Protein AF-A0A1I6EZK3-F1 (afdb_monomer_lite)

pLDDT: mean 80.2, std 14.66, range [33.25, 98.31]

Organism: NCBI:txid84724

Sequence (449 aa):
MVFDLIRQSNGEPESIYWKKAASLLIFREPAEFCLGVAEGTPFGSGSGAGLQKDMLDGVRTAVGLGMYKIAHMETISLFQGGMGFDRISDSACNILKSFFIDYTQDVCRRHNVETERIRVENASWSSEFFRWESKIVELPTNTITYLRKGQARQKKIATLLTPERFLRELPVAEPNGFWSWSWANHGGELRNDFNFDVARNVARNVKARLARQHPDIVALYLQHLEEVEKKPYPIGEDPKALVKWYAQGAKLIRKGEDAVLPDSSDQFNDFVRSLVEVYRQAIEHTDSWLLLWNGAVPHAERVAQVLFRSMVIHYCRANGVEMSSEANAGRGPVDFKFSGWSGRALIEMKLVKSSKIWDGILAQLPEYQNAEGVEFGLYVAIAFTDDDYSDSVRNKLNEAARLASEYYNMNIEAVLIDGRRKDSASKLKNRELSDQLHRGSEEEESEDQ

Foldseek 3Di:
DLLVLCVVCVVPCVDPSNVLSLVLLFFAQQLQAVDDDDPFGSHDDGDDSVVSVLLSVLSNVCVVVVNSDDPDPLSSCVSDPDDDPSHVVRSVCLVCVLVLLVVQVVVCVVVVNAWDFDKGWQNDADPPVRDRDIDTGTADKDWDWGDDPNDIDIDIDGHGDDPPVPDDDDPHPDPVVVVVVCCVPVVVVVVVVVVVCCVPPDDPVNVVVVCVVCVVVVVVVVVVVVVDDDDPDPLVVCLLVPHCLQVVLVVLVPPDDAADAQPAAVSVLVLVVVLVVVLLCCQVPHPCLVQQDDVPHGDDQVSSLSNSCSNCVVSCVSRQKDKDAWPCLPPTTFGIWIDHPHFIEGEHEDELPDPCLLVCLQPVQLVVCVSVVHQYYEYEYEYADPVSVDPVVVVVQQVSQVVSCVVSVGRYYYHYGYSYDDDPPVPDDPVVVVVVVVVVVVVVVVVPD

Structure (mmCIF, N/CA/C/O backbone):
data_AF-A0A1I6EZK3-F1
#
_entry.id   AF-A0A1I6EZK3-F1
#
loop_
_atom_site.group_PDB
_atom_site.id
_atom_site.type_symbol
_atom_site.label_atom_id
_atom_site.label_alt_id
_atom_site.label_comp_id
_atom_site.label_asym_id
_atom_site.label_entity_id
_atom_site.label_seq_id
_atom_site.pdbx_PDB_ins_code
_atom_site.Cartn_x
_atom_site.Cartn_y
_atom_site.Cartn_z
_atom_site.occupancy
_atom_site.B_iso_or_equiv
_atom_site.auth_seq_id
_atom_site.auth_comp_id
_atom_site.auth_asym_id
_atom_site.auth_atom_id
_atom_site.pdbx_PDB_model_num
ATOM 1 N N . MET A 1 1 ? 30.651 -14.038 -15.684 1.00 79.75 1 MET A N 1
ATOM 2 C CA . MET A 1 1 ? 31.405 -13.084 -14.841 1.00 79.75 1 MET A CA 1
ATOM 3 C C . MET A 1 1 ? 30.505 -12.276 -13.920 1.00 79.75 1 MET A C 1
ATOM 5 O O . MET A 1 1 ? 30.532 -12.555 -12.737 1.00 79.75 1 MET A O 1
ATOM 9 N N . VAL A 1 2 ? 29.698 -11.316 -14.401 1.00 81.06 2 VAL A N 1
ATOM 10 C CA . VAL A 1 2 ? 28.815 -10.526 -13.508 1.00 81.06 2 VAL A CA 1
ATOM 11 C C . VAL A 1 2 ? 27.858 -11.434 -12.722 1.00 81.06 2 VAL A C 1
ATOM 13 O O . VAL A 1 2 ? 27.797 -11.335 -11.504 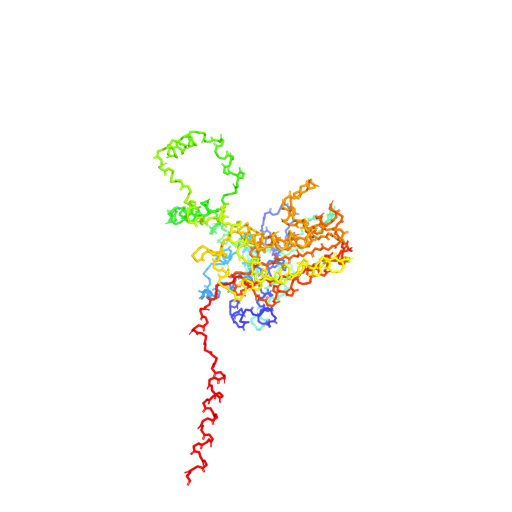1.00 81.06 2 VAL A O 1
ATOM 16 N N . PHE A 1 3 ? 27.213 -12.396 -13.391 1.00 82.94 3 PHE A N 1
ATOM 17 C CA . PHE A 1 3 ? 26.375 -13.418 -12.747 1.00 82.94 3 PHE A CA 1
ATOM 18 C C . PHE A 1 3 ? 27.135 -14.244 -11.694 1.00 82.94 3 PHE A C 1
ATOM 20 O O . PHE A 1 3 ? 26.611 -14.504 -10.615 1.00 82.94 3 PHE A O 1
ATOM 27 N N . ASP A 1 4 ? 28.389 -14.613 -11.969 1.00 85.00 4 ASP A N 1
ATOM 28 C CA . ASP A 1 4 ? 29.217 -15.383 -11.033 1.00 85.00 4 ASP A CA 1
ATOM 29 C C . ASP A 1 4 ? 29.600 -14.564 -9.797 1.00 85.00 4 ASP A C 1
ATOM 31 O O . ASP A 1 4 ? 29.568 -15.089 -8.689 1.00 85.00 4 ASP A O 1
ATOM 35 N N . LEU A 1 5 ? 29.920 -13.279 -9.981 1.00 86.56 5 LEU A N 1
ATOM 36 C CA . LEU A 1 5 ? 30.239 -12.350 -8.895 1.00 86.56 5 LEU A CA 1
ATOM 37 C C . LEU A 1 5 ? 29.016 -12.096 -8.000 1.00 86.56 5 LEU A C 1
ATOM 39 O O . LEU A 1 5 ? 29.148 -12.098 -6.781 1.00 86.56 5 LEU A O 1
ATOM 43 N N . ILE A 1 6 ? 27.819 -11.956 -8.580 1.00 85.44 6 ILE A N 1
ATOM 44 C CA . ILE A 1 6 ? 26.564 -11.821 -7.816 1.00 85.44 6 ILE A CA 1
ATOM 45 C C . ILE A 1 6 ? 26.219 -13.108 -7.064 1.00 85.44 6 ILE A C 1
ATOM 47 O O . ILE A 1 6 ? 25.744 -13.068 -5.931 1.00 85.44 6 ILE A O 1
ATOM 51 N N . ARG A 1 7 ? 26.507 -14.270 -7.653 1.00 84.62 7 ARG A N 1
ATOM 52 C CA . ARG A 1 7 ? 26.347 -15.551 -6.963 1.00 84.62 7 ARG A CA 1
ATOM 53 C C . ARG A 1 7 ? 27.319 -15.683 -5.787 1.00 84.62 7 ARG A C 1
ATOM 55 O O . ARG A 1 7 ? 26.911 -16.088 -4.707 1.00 84.62 7 ARG A O 1
ATOM 62 N N . GLN A 1 8 ? 28.587 -15.321 -5.981 1.00 85.56 8 GLN A N 1
ATOM 63 C CA . GLN A 1 8 ? 29.608 -15.349 -4.925 1.00 85.56 8 GLN A CA 1
ATOM 64 C C . GLN A 1 8 ? 29.344 -14.327 -3.816 1.00 85.56 8 GLN A C 1
ATOM 66 O O . GLN A 1 8 ? 29.781 -14.529 -2.688 1.00 85.56 8 GLN A O 1
ATOM 71 N N . SER A 1 9 ? 28.615 -13.248 -4.112 1.00 86.62 9 SER A N 1
ATOM 72 C CA . SER A 1 9 ? 28.201 -12.284 -3.097 1.00 86.62 9 SER A CA 1
ATOM 73 C C . SER A 1 9 ? 27.002 -12.746 -2.269 1.00 86.62 9 SER A C 1
ATOM 75 O O . SER A 1 9 ? 26.642 -12.042 -1.335 1.00 86.62 9 SER A O 1
ATOM 77 N N . ASN A 1 10 ? 26.339 -13.854 -2.629 1.00 80.50 10 ASN A N 1
ATOM 78 C CA . ASN A 1 10 ? 25.081 -14.312 -2.027 1.00 80.50 10 ASN A CA 1
ATOM 79 C C . ASN A 1 10 ? 24.001 -13.207 -1.939 1.00 80.50 10 ASN A C 1
ATOM 81 O O . ASN A 1 10 ? 23.193 -13.172 -1.017 1.00 80.50 10 ASN A O 1
ATOM 85 N N . GLY A 1 11 ? 24.019 -12.255 -2.881 1.00 71.31 11 GLY A N 1
ATOM 86 C CA . GLY A 1 11 ? 23.122 -11.096 -2.870 1.00 71.31 11 GLY A CA 1
ATOM 87 C C . GLY A 1 11 ? 23.429 -10.011 -1.824 1.00 71.31 11 GLY A C 1
ATOM 88 O O . GLY A 1 11 ? 22.640 -9.076 -1.713 1.00 71.31 11 GLY A O 1
ATOM 89 N N . GLU A 1 12 ? 24.548 -10.089 -1.093 1.00 82.62 12 GLU A N 1
ATOM 90 C CA . GLU A 1 12 ? 24.946 -9.087 -0.095 1.00 82.62 12 GLU A CA 1
ATOM 91 C C . GLU A 1 12 ? 25.604 -7.848 -0.735 1.00 82.62 12 GLU A C 1
ATOM 93 O O . GLU A 1 12 ? 26.691 -7.968 -1.313 1.00 82.62 12 GLU A O 1
ATOM 98 N N . PRO A 1 13 ? 25.020 -6.638 -0.592 1.00 80.62 13 PRO A N 1
ATOM 99 C CA . PRO A 1 13 ? 25.536 -5.428 -1.240 1.00 80.62 13 PRO A CA 1
ATOM 100 C C . PRO A 1 13 ? 26.928 -4.980 -0.773 1.00 80.62 13 PRO A C 1
ATOM 102 O O . PRO A 1 13 ? 27.671 -4.341 -1.521 1.00 80.62 13 PRO A O 1
ATOM 105 N N . GLU A 1 14 ? 27.299 -5.324 0.462 1.00 83.81 14 GLU A N 1
ATOM 106 C CA . GLU A 1 14 ? 28.570 -4.908 1.062 1.00 83.81 14 GLU A CA 1
ATOM 107 C C . GLU A 1 14 ? 29.758 -5.792 0.673 1.00 83.81 14 GLU A C 1
ATOM 109 O O . GLU A 1 14 ? 30.913 -5.379 0.842 1.00 83.81 14 GLU A O 1
ATOM 114 N N . SER A 1 15 ? 29.485 -6.963 0.091 1.00 90.00 15 SER A N 1
ATOM 115 C CA . SER A 1 15 ? 30.494 -7.917 -0.353 1.00 90.00 15 SER A CA 1
ATOM 116 C C . SER A 1 15 ? 31.417 -7.324 -1.419 1.00 90.00 15 SER A C 1
ATOM 118 O O . SER A 1 15 ? 30.992 -6.599 -2.327 1.00 90.00 15 SER A O 1
ATOM 120 N N . ILE A 1 16 ? 32.698 -7.705 -1.367 1.00 87.94 16 ILE A N 1
ATOM 121 C CA . ILE A 1 16 ? 33.687 -7.343 -2.391 1.00 87.94 16 ILE A CA 1
ATOM 122 C C . ILE A 1 16 ? 33.242 -7.793 -3.790 1.00 87.94 16 ILE A C 1
ATOM 124 O O . ILE A 1 16 ? 33.479 -7.082 -4.767 1.00 87.94 16 ILE A O 1
ATOM 128 N N . TYR A 1 17 ? 32.540 -8.926 -3.889 1.00 87.38 17 TYR A N 1
ATOM 129 C CA . TYR A 1 17 ? 32.059 -9.471 -5.155 1.00 87.38 17 TYR A CA 1
ATOM 130 C C . TYR A 1 17 ? 30.885 -8.664 -5.712 1.00 87.38 17 TYR A C 1
ATOM 132 O O . TYR A 1 17 ? 30.848 -8.404 -6.914 1.00 87.38 17 TYR A O 1
ATOM 140 N N . TRP A 1 18 ? 29.987 -8.179 -4.846 1.00 86.94 18 TRP A N 1
ATOM 141 C CA . TRP A 1 18 ? 28.897 -7.290 -5.248 1.00 86.94 18 TRP A CA 1
ATOM 142 C C . TRP A 1 18 ? 29.434 -5.944 -5.721 1.00 86.94 18 TRP A C 1
ATOM 144 O O . TRP A 1 18 ? 29.130 -5.515 -6.830 1.00 86.94 18 TRP A O 1
ATOM 154 N N . LYS A 1 19 ? 30.316 -5.312 -4.936 1.00 86.06 19 LYS A N 1
ATOM 155 C CA . LYS A 1 19 ? 30.978 -4.051 -5.314 1.00 86.06 19 LYS A CA 1
ATOM 156 C C . LYS A 1 19 ? 31.740 -4.192 -6.636 1.00 86.06 19 LYS A C 1
ATOM 158 O O . LYS A 1 19 ? 31.721 -3.284 -7.470 1.00 86.06 19 LYS A O 1
ATOM 163 N N . LYS A 1 20 ? 32.357 -5.354 -6.878 1.00 86.56 20 LYS A N 1
ATOM 164 C CA . LYS A 1 20 ? 33.029 -5.649 -8.145 1.00 86.56 20 LYS A CA 1
ATOM 165 C C . LYS A 1 20 ? 32.052 -5.832 -9.304 1.00 86.56 20 LYS A C 1
ATOM 167 O O . LYS A 1 20 ? 32.248 -5.196 -10.336 1.00 86.56 20 LYS A O 1
ATOM 172 N N . ALA A 1 21 ? 30.994 -6.626 -9.140 1.00 83.88 21 ALA A N 1
ATOM 173 C CA . ALA A 1 21 ? 29.933 -6.787 -10.137 1.00 83.88 21 ALA A CA 1
ATOM 174 C C . ALA A 1 21 ? 29.303 -5.441 -10.504 1.00 83.88 21 ALA A C 1
ATOM 176 O O . ALA A 1 21 ? 29.154 -5.118 -11.679 1.00 83.88 21 ALA A O 1
ATOM 177 N N . ALA A 1 22 ? 29.034 -4.623 -9.490 1.00 82.69 22 ALA A N 1
ATOM 178 C CA . ALA A 1 22 ? 28.523 -3.279 -9.632 1.00 82.69 22 ALA A CA 1
ATOM 179 C C . ALA A 1 22 ? 29.448 -2.447 -10.528 1.00 82.69 22 ALA A C 1
ATOM 181 O O . ALA A 1 22 ? 28.981 -1.855 -11.498 1.00 82.69 22 ALA A O 1
ATOM 182 N N . SER A 1 23 ? 30.753 -2.416 -10.250 1.00 82.12 23 SER A N 1
ATOM 183 C CA . SER A 1 23 ? 31.710 -1.629 -11.043 1.00 82.12 23 SER A CA 1
ATOM 184 C C . SER A 1 23 ? 31.757 -2.015 -12.528 1.00 82.12 23 SER A C 1
ATOM 186 O O . SER A 1 23 ? 32.045 -1.173 -13.372 1.00 82.12 23 SER A O 1
ATOM 188 N N . LEU A 1 24 ? 31.444 -3.274 -12.851 1.00 79.44 24 LEU A N 1
ATOM 189 C CA . LEU A 1 24 ? 31.453 -3.808 -14.214 1.00 79.44 24 LEU A CA 1
ATOM 190 C C . LEU A 1 24 ? 30.204 -3.450 -15.020 1.00 79.44 24 LEU A C 1
ATOM 192 O O . LEU A 1 24 ? 30.231 -3.557 -16.242 1.00 79.44 24 LEU A O 1
ATOM 196 N N . LEU A 1 25 ? 29.130 -3.035 -14.346 1.00 76.38 25 LEU A N 1
ATOM 197 C CA . LEU A 1 25 ? 27.879 -2.604 -14.972 1.00 76.38 25 LEU A CA 1
ATOM 198 C C . LEU A 1 25 ? 27.816 -1.083 -15.183 1.00 76.38 25 LEU A C 1
ATOM 200 O O . LEU A 1 25 ? 26.802 -0.562 -15.639 1.00 76.38 25 LEU A O 1
ATOM 204 N N . ILE A 1 26 ? 28.899 -0.361 -14.879 1.00 74.56 26 ILE A N 1
ATOM 205 C CA . ILE A 1 26 ? 29.033 1.062 -15.198 1.00 74.56 26 ILE A CA 1
ATOM 206 C C . ILE A 1 26 ? 29.704 1.189 -16.567 1.00 74.56 26 ILE A C 1
ATOM 208 O O . ILE A 1 26 ? 30.929 1.109 -16.687 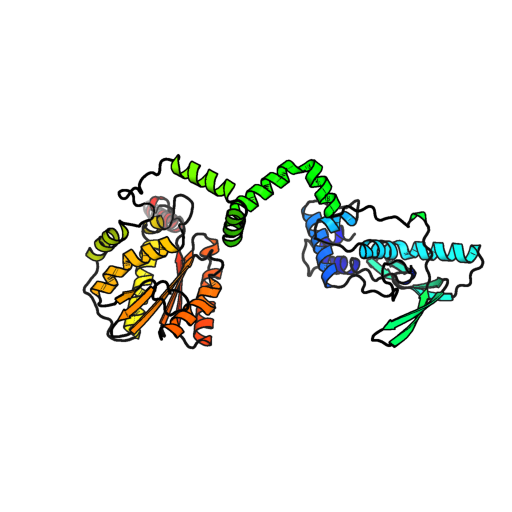1.00 74.56 26 ILE A O 1
ATOM 212 N N . PHE A 1 27 ? 28.901 1.432 -17.599 1.00 71.88 27 PHE A N 1
ATOM 213 C CA . PHE A 1 27 ? 29.394 1.725 -18.943 1.00 71.88 27 PHE A CA 1
ATOM 214 C C . PHE A 1 27 ? 29.375 3.232 -19.194 1.00 71.88 27 PHE A C 1
ATOM 216 O O . PHE A 1 27 ? 28.354 3.902 -19.014 1.00 71.88 27 PHE A O 1
ATOM 223 N N . ARG A 1 28 ? 30.535 3.769 -19.584 1.00 73.44 28 ARG A N 1
ATOM 224 C CA . ARG A 1 28 ? 30.657 5.150 -20.062 1.00 73.44 28 ARG A CA 1
ATOM 225 C C . ARG A 1 28 ? 30.235 5.207 -21.520 1.00 73.44 28 ARG A C 1
ATOM 227 O O . ARG A 1 28 ? 30.551 4.288 -22.270 1.00 73.44 28 ARG A O 1
ATOM 234 N N . GLU A 1 29 ? 29.621 6.307 -21.919 1.00 78.94 29 GLU A N 1
ATOM 235 C CA . GLU A 1 29 ? 29.280 6.532 -23.319 1.00 78.94 29 GLU A CA 1
ATOM 236 C C . GLU A 1 29 ? 30.546 6.551 -24.194 1.00 78.94 29 GLU A C 1
ATOM 238 O O . GLU A 1 29 ? 31.497 7.291 -23.894 1.00 78.94 29 GLU A O 1
ATOM 243 N N . PRO A 1 30 ? 30.608 5.719 -25.245 1.00 83.38 30 PRO A N 1
ATOM 244 C CA . PRO A 1 30 ? 31.771 5.593 -26.097 1.00 83.38 30 PRO A CA 1
ATOM 245 C C . PRO A 1 30 ? 31.674 6.603 -27.249 1.00 83.38 30 PRO A C 1
ATOM 247 O O . PRO A 1 30 ? 31.400 6.258 -28.398 1.00 83.38 30 PRO A O 1
ATOM 250 N N . ALA A 1 31 ? 31.933 7.873 -26.925 1.00 85.50 31 ALA A N 1
ATOM 251 C CA . ALA A 1 31 ? 31.865 9.005 -27.855 1.00 85.50 31 ALA A CA 1
ATOM 252 C C . ALA A 1 31 ? 32.690 8.814 -29.143 1.00 85.50 31 ALA A C 1
ATOM 254 O O . ALA A 1 31 ? 32.433 9.479 -30.141 1.00 85.50 31 ALA A O 1
ATOM 255 N N . GLU A 1 32 ? 33.682 7.918 -29.130 1.00 89.44 32 GLU A N 1
ATOM 256 C CA . GLU A 1 32 ? 34.543 7.626 -30.277 1.00 89.44 32 GLU A CA 1
ATOM 257 C C . GLU A 1 32 ? 33.797 6.993 -31.463 1.00 89.44 32 GLU A C 1
ATOM 259 O O . GLU A 1 32 ? 34.281 7.055 -32.592 1.00 89.44 32 GLU A O 1
ATOM 264 N N . PHE A 1 33 ? 32.632 6.385 -31.219 1.00 88.12 33 PHE A N 1
ATOM 265 C CA . PHE A 1 33 ? 31.803 5.776 -32.261 1.00 88.12 33 PHE A CA 1
ATOM 266 C C . PHE A 1 33 ? 30.870 6.782 -32.941 1.00 88.12 33 PHE A C 1
ATOM 268 O O . PHE A 1 33 ? 30.447 6.541 -34.068 1.00 88.12 33 PHE A O 1
ATOM 275 N N . CYS A 1 34 ? 30.544 7.898 -32.275 1.00 81.50 34 CYS A N 1
ATOM 276 C CA . CYS A 1 34 ? 29.565 8.885 -32.747 1.00 81.50 34 CYS A CA 1
ATOM 277 C C . CYS A 1 34 ? 28.202 8.273 -33.147 1.00 81.50 34 CYS A C 1
ATOM 279 O O . CYS A 1 34 ? 27.523 8.798 -34.028 1.00 81.50 34 CYS A O 1
ATOM 281 N N . LEU A 1 35 ? 27.807 7.163 -32.518 1.00 75.81 35 LEU A N 1
ATOM 282 C CA . LEU A 1 35 ? 26.510 6.515 -32.708 1.00 75.81 35 LEU A CA 1
ATOM 283 C C . LEU A 1 35 ? 25.586 6.923 -31.556 1.00 75.81 35 LEU A C 1
ATOM 285 O O . LEU A 1 35 ? 25.977 6.803 -30.400 1.00 75.81 35 LEU A O 1
ATOM 289 N N . GLY A 1 36 ? 24.386 7.415 -31.864 1.00 65.94 36 GLY A N 1
ATOM 290 C CA . GLY A 1 36 ? 23.410 7.861 -30.867 1.00 65.94 36 GLY A CA 1
ATOM 291 C C . GLY A 1 36 ? 22.319 8.745 -31.476 1.00 65.94 36 GLY A C 1
ATOM 292 O O . GLY A 1 36 ? 22.379 9.100 -32.651 1.00 65.94 36 GLY A O 1
ATOM 293 N N . VAL A 1 37 ? 21.313 9.105 -30.674 1.00 57.78 37 VAL A N 1
ATOM 294 C CA . VAL A 1 37 ? 20.157 9.933 -31.095 1.00 57.78 37 VAL A CA 1
ATOM 295 C C . VAL A 1 37 ? 20.285 11.416 -30.711 1.00 57.78 37 VAL A C 1
ATOM 297 O O . VAL A 1 37 ? 19.360 12.197 -30.914 1.00 57.78 37 VAL A O 1
ATOM 300 N N . ALA A 1 38 ? 21.410 11.819 -30.115 1.00 57.41 38 ALA A N 1
ATOM 301 C CA . ALA A 1 38 ? 21.611 13.180 -29.629 1.00 57.41 38 ALA A CA 1
ATOM 302 C C . ALA A 1 38 ? 21.999 14.143 -30.768 1.00 57.41 38 ALA A C 1
ATOM 304 O O . ALA A 1 38 ? 23.055 14.004 -31.378 1.00 57.41 38 ALA A O 1
ATOM 305 N N . GLU A 1 39 ? 21.188 15.180 -31.000 1.00 48.16 39 GLU A N 1
ATOM 306 C CA . GLU A 1 39 ? 21.410 16.156 -32.084 1.00 48.16 39 GLU A CA 1
ATOM 307 C C . GLU A 1 39 ? 22.550 17.166 -31.814 1.00 48.16 39 GLU A C 1
ATOM 309 O O . GLU A 1 39 ? 23.010 17.833 -32.737 1.00 48.16 39 GLU A O 1
ATOM 314 N N . GLY A 1 40 ? 23.022 17.312 -30.565 1.00 55.75 40 GLY A N 1
ATOM 315 C CA . GLY A 1 40 ? 23.907 18.426 -30.168 1.00 55.75 40 GLY A CA 1
ATOM 316 C C . GLY A 1 40 ? 25.290 18.069 -29.608 1.00 55.75 40 GLY A C 1
ATOM 317 O O . GLY A 1 40 ? 26.127 18.962 -29.452 1.00 55.75 40 GLY A O 1
ATOM 318 N N . THR A 1 41 ? 25.547 16.808 -29.244 1.00 63.25 41 THR A N 1
ATOM 319 C CA . THR A 1 41 ? 26.822 16.378 -28.640 1.00 63.25 41 THR A CA 1
ATOM 320 C C . THR A 1 41 ? 26.962 14.850 -28.659 1.00 63.25 41 THR A C 1
ATOM 322 O O . THR A 1 41 ? 25.997 14.173 -28.320 1.00 63.25 41 THR A O 1
ATOM 325 N N . PRO A 1 42 ? 28.155 14.296 -28.955 1.00 60.62 42 PRO A N 1
ATOM 326 C CA . PRO A 1 42 ? 28.464 12.869 -28.784 1.00 60.62 42 PRO A CA 1
ATOM 327 C C . PRO A 1 42 ? 28.860 12.524 -27.333 1.00 60.62 42 PRO A C 1
ATOM 329 O O . PRO A 1 42 ? 29.459 11.487 -27.071 1.00 60.62 42 PRO A O 1
ATOM 332 N N . PHE A 1 43 ? 28.669 13.469 -26.405 1.00 68.56 43 PHE A N 1
ATOM 333 C CA . PHE A 1 43 ? 28.940 13.324 -24.978 1.00 68.56 43 PHE A CA 1
ATOM 334 C C . PHE A 1 43 ? 27.618 13.399 -24.204 1.00 68.56 43 PHE A C 1
ATOM 336 O O . PHE A 1 43 ? 27.278 14.460 -23.670 1.00 68.56 43 PHE A O 1
ATOM 343 N N . GLY A 1 44 ? 26.851 12.321 -24.171 1.00 61.44 44 GLY A N 1
ATOM 344 C CA . GLY A 1 44 ? 25.746 12.144 -23.236 1.00 61.44 44 GLY A CA 1
ATOM 345 C C . GLY A 1 44 ? 26.209 11.631 -21.861 1.00 61.44 44 GLY A C 1
ATOM 346 O O . GLY A 1 44 ? 27.370 11.773 -21.450 1.00 61.44 44 GLY A O 1
ATOM 347 N N . SER A 1 45 ? 25.250 11.149 -21.070 1.00 55.47 45 SER A N 1
ATOM 348 C CA . SER A 1 45 ? 25.393 10.948 -19.623 1.00 55.47 45 SER A CA 1
ATOM 349 C C . SER A 1 45 ? 25.897 9.564 -19.195 1.00 55.47 45 SER A C 1
ATOM 351 O O . SER A 1 45 ? 26.238 9.412 -18.019 1.00 55.47 45 SER A O 1
ATOM 353 N N . GLY A 1 46 ? 26.000 8.581 -20.099 1.00 53.91 46 GLY A N 1
ATOM 354 C CA . GLY A 1 46 ? 26.348 7.194 -19.758 1.00 53.91 46 GLY A CA 1
ATOM 355 C C . GLY A 1 46 ? 25.467 6.570 -18.655 1.00 53.91 46 GLY A C 1
ATOM 356 O O . GLY A 1 46 ? 24.477 7.146 -18.195 1.00 53.91 46 GLY A O 1
ATOM 357 N N . SER A 1 47 ? 25.818 5.365 -18.193 1.00 52.97 47 SER A N 1
ATOM 358 C CA . SER A 1 47 ? 25.081 4.692 -17.108 1.00 52.97 47 SER A CA 1
ATOM 359 C C . SER A 1 47 ? 25.493 5.238 -15.730 1.00 52.97 47 SER A C 1
ATOM 361 O O . SER A 1 47 ? 26.593 4.971 -15.249 1.00 52.97 47 SER A O 1
ATOM 363 N N . GLY A 1 48 ? 24.619 6.024 -15.089 1.00 54.22 48 GLY A N 1
ATOM 364 C CA . GLY A 1 48 ? 24.834 6.583 -13.744 1.00 54.22 48 GLY A CA 1
ATOM 365 C C . GLY A 1 48 ? 24.583 5.595 -12.589 1.00 54.22 48 GLY A C 1
ATOM 366 O O . GLY A 1 48 ? 23.970 4.545 -12.769 1.00 54.22 48 GLY A O 1
ATOM 367 N N . ALA A 1 49 ? 25.008 5.965 -11.371 1.00 52.44 49 ALA A N 1
ATOM 368 C CA . ALA A 1 49 ? 24.973 5.114 -10.168 1.00 52.44 49 ALA A CA 1
ATOM 369 C C . ALA A 1 49 ? 23.573 4.601 -9.762 1.00 52.44 49 ALA A C 1
ATOM 371 O O . ALA A 1 49 ? 23.459 3.518 -9.197 1.00 52.44 49 ALA A O 1
ATOM 372 N N . GLY A 1 50 ? 22.500 5.343 -10.065 1.00 55.62 50 GLY A N 1
ATOM 373 C CA . GLY A 1 50 ? 21.129 4.890 -9.788 1.00 55.62 50 GLY A CA 1
ATOM 374 C C . GLY A 1 50 ? 20.719 3.674 -10.625 1.00 55.62 50 GLY A C 1
ATOM 375 O O . GLY A 1 50 ? 20.065 2.773 -10.123 1.00 55.62 50 GLY A O 1
ATOM 376 N N . LEU A 1 51 ? 21.187 3.606 -11.871 1.00 57.34 51 LEU A N 1
ATOM 377 C CA . LEU A 1 51 ? 20.776 2.604 -12.855 1.00 57.34 51 LEU A CA 1
ATOM 378 C C . LEU A 1 51 ? 21.612 1.314 -12.806 1.00 57.34 51 LEU A C 1
ATOM 380 O O . LEU A 1 51 ? 21.191 0.235 -13.210 1.00 57.34 51 LEU A O 1
ATOM 384 N N . GLN A 1 52 ? 22.827 1.430 -12.283 1.00 69.81 52 GLN A N 1
ATOM 385 C CA . GLN A 1 52 ? 23.675 0.301 -11.924 1.00 69.81 52 GLN A CA 1
ATOM 386 C C . GLN A 1 52 ? 22.980 -0.610 -10.899 1.00 69.81 52 GLN A C 1
ATOM 388 O O . GLN A 1 52 ? 23.070 -1.832 -10.995 1.00 69.81 52 GLN A O 1
ATOM 393 N N . LYS A 1 53 ? 22.279 -0.011 -9.928 1.00 72.06 53 LYS A N 1
ATOM 394 C CA . LYS A 1 53 ? 21.517 -0.726 -8.898 1.00 72.06 53 LYS A CA 1
ATOM 395 C C . LYS A 1 53 ? 20.400 -1.569 -9.515 1.00 72.06 53 LYS A C 1
ATOM 397 O O . LYS A 1 53 ? 20.282 -2.749 -9.209 1.00 72.06 53 LYS A O 1
ATOM 402 N N . ASP A 1 54 ? 19.681 -0.975 -10.453 1.00 71.06 54 ASP A N 1
ATOM 403 C CA . ASP A 1 54 ? 18.601 -1.588 -11.221 1.00 71.06 54 ASP A CA 1
ATOM 404 C C . ASP A 1 54 ? 19.076 -2.828 -12.009 1.00 71.06 54 ASP A C 1
ATOM 406 O O . ASP A 1 54 ? 18.510 -3.919 -11.906 1.00 71.06 54 ASP A O 1
ATOM 410 N N . MET A 1 55 ? 20.213 -2.722 -12.708 1.00 72.00 55 MET A N 1
ATOM 411 C CA . MET A 1 55 ? 20.814 -3.867 -13.407 1.00 72.00 55 MET A CA 1
ATOM 412 C C . MET A 1 55 ? 21.276 -4.973 -12.450 1.00 72.00 55 MET A C 1
ATOM 414 O O . MET A 1 55 ? 21.119 -6.157 -12.754 1.00 72.00 55 MET A O 1
ATOM 418 N N . LEU A 1 56 ? 21.841 -4.609 -11.296 1.00 77.00 56 LEU A N 1
ATOM 419 C CA . LEU A 1 56 ? 22.237 -5.578 -10.270 1.00 77.00 56 LEU A CA 1
ATOM 420 C C . LEU A 1 56 ? 21.025 -6.318 -9.702 1.00 77.00 56 LEU A C 1
ATOM 422 O O . LEU A 1 56 ? 21.096 -7.528 -9.503 1.00 77.00 56 LEU A O 1
ATOM 426 N N . ASP A 1 57 ? 19.909 -5.619 -9.500 1.00 77.44 57 ASP A N 1
ATOM 427 C CA . ASP A 1 57 ? 18.648 -6.199 -9.040 1.00 77.44 57 ASP A CA 1
ATOM 428 C C . ASP A 1 57 ? 18.017 -7.134 -10.081 1.00 77.44 57 ASP A C 1
ATOM 430 O O . ASP A 1 57 ? 17.545 -8.219 -9.726 1.00 77.44 57 ASP A O 1
ATOM 434 N N . GLY A 1 58 ? 18.077 -6.779 -11.368 1.00 76.69 58 GLY A N 1
ATOM 435 C CA . GLY A 1 58 ? 17.662 -7.659 -12.464 1.00 76.69 58 GLY A CA 1
ATOM 436 C C . GLY A 1 58 ? 18.511 -8.933 -12.543 1.00 76.69 58 GLY A C 1
ATOM 437 O O . GLY A 1 58 ? 17.974 -10.040 -12.612 1.00 76.69 58 GLY A O 1
ATOM 438 N N . VAL A 1 59 ? 19.840 -8.805 -12.447 1.00 78.12 59 VAL A N 1
ATOM 439 C CA . VAL A 1 59 ? 20.758 -9.959 -12.409 1.00 78.12 59 VAL A CA 1
ATOM 440 C C . VAL A 1 59 ? 20.537 -10.804 -11.150 1.00 78.12 59 VAL A C 1
ATOM 442 O O . VAL A 1 59 ? 20.524 -12.029 -11.242 1.00 78.12 59 VAL A O 1
ATOM 445 N N . ARG A 1 60 ? 20.307 -10.185 -9.986 1.00 81.62 60 ARG A N 1
ATOM 446 C CA . ARG A 1 60 ? 19.979 -10.886 -8.733 1.00 81.62 60 ARG A CA 1
ATOM 447 C C . ARG A 1 60 ? 18.694 -11.700 -8.864 1.00 81.62 60 ARG A C 1
ATOM 449 O O . ARG A 1 60 ? 18.678 -12.865 -8.479 1.00 81.62 60 ARG A O 1
ATOM 456 N N . THR A 1 61 ? 17.649 -11.109 -9.440 1.00 79.00 61 THR A N 1
ATOM 457 C CA . THR A 1 61 ? 16.374 -11.788 -9.714 1.00 79.00 61 THR A CA 1
ATOM 458 C C . THR A 1 61 ? 16.578 -12.979 -10.650 1.00 79.00 61 THR A C 1
ATOM 460 O O . THR A 1 61 ? 16.152 -14.086 -10.332 1.00 79.00 61 THR A O 1
ATOM 463 N N . ALA A 1 62 ? 17.307 -12.793 -11.755 1.00 76.50 62 ALA A N 1
ATOM 464 C CA . ALA A 1 62 ? 17.619 -13.869 -12.696 1.00 76.50 62 ALA A CA 1
ATOM 465 C C . ALA A 1 62 ? 18.393 -15.022 -12.026 1.00 76.50 62 ALA A C 1
ATOM 467 O O . ALA A 1 62 ? 18.026 -16.186 -12.180 1.00 76.50 62 ALA A O 1
ATOM 468 N N . VAL A 1 63 ? 19.411 -14.714 -11.213 1.00 80.12 63 VAL A N 1
ATOM 469 C CA . VAL A 1 63 ? 20.161 -15.718 -10.435 1.00 80.12 63 VAL A CA 1
ATOM 470 C C . VAL A 1 63 ? 19.252 -16.456 -9.444 1.00 80.12 63 VAL A C 1
ATOM 472 O O . VAL A 1 63 ? 19.364 -17.676 -9.326 1.00 80.12 63 VAL A O 1
ATOM 475 N N . GLY A 1 64 ? 18.332 -15.750 -8.776 1.00 78.00 64 GLY A N 1
ATOM 476 C CA . GLY A 1 64 ? 17.336 -16.343 -7.874 1.00 78.00 64 GLY A CA 1
ATOM 477 C C . GLY A 1 64 ? 16.362 -17.298 -8.573 1.00 78.00 64 GLY A C 1
ATOM 478 O O . GLY A 1 64 ? 15.931 -18.278 -7.975 1.00 78.00 64 GLY A O 1
ATOM 479 N N . LEU A 1 65 ? 16.084 -17.068 -9.859 1.00 78.44 65 LEU A N 1
ATOM 480 C CA . LEU A 1 65 ? 15.284 -17.948 -10.721 1.00 78.44 65 LEU A CA 1
ATOM 481 C C . LEU A 1 65 ? 16.097 -19.101 -11.345 1.00 78.44 65 LEU A C 1
ATOM 483 O O . LEU A 1 65 ? 15.588 -19.826 -12.195 1.00 78.44 65 LEU A O 1
ATOM 487 N N . GLY A 1 66 ? 17.368 -19.272 -10.965 1.00 78.31 66 GLY A N 1
ATOM 488 C CA . GLY A 1 66 ? 18.248 -20.302 -11.525 1.00 78.31 66 GLY A CA 1
ATOM 489 C C . GLY A 1 66 ? 18.824 -19.962 -12.906 1.00 78.31 66 GLY A C 1
ATOM 490 O O . GLY A 1 66 ? 19.434 -20.814 -13.554 1.00 78.31 66 GLY A O 1
ATOM 491 N N . MET A 1 67 ? 18.671 -18.719 -13.373 1.00 75.94 67 MET A N 1
ATOM 492 C CA . MET A 1 67 ? 19.244 -18.256 -14.635 1.00 75.94 67 MET A CA 1
ATOM 493 C C . MET A 1 67 ? 20.676 -17.762 -14.414 1.00 75.94 67 MET A C 1
ATOM 495 O O . MET A 1 67 ? 20.921 -16.612 -14.055 1.00 75.94 67 MET A O 1
ATOM 499 N N . TYR A 1 68 ? 21.649 -18.638 -14.659 1.00 74.25 68 TYR A N 1
ATOM 500 C CA . TYR A 1 68 ? 23.076 -18.320 -14.483 1.00 74.25 68 TYR A CA 1
ATOM 501 C C . TYR A 1 68 ? 23.758 -17.803 -15.756 1.00 74.25 68 TYR A C 1
ATOM 503 O O . TYR A 1 68 ? 24.897 -17.334 -15.716 1.00 74.25 68 TYR A O 1
ATOM 511 N N . LYS A 1 69 ? 23.066 -17.895 -16.893 1.00 68.94 69 LYS A N 1
ATOM 512 C CA . LYS A 1 69 ? 23.468 -17.339 -18.184 1.00 68.94 69 LYS A CA 1
ATOM 513 C C . LYS A 1 69 ? 22.229 -16.831 -18.902 1.00 68.94 69 LYS A C 1
ATOM 515 O O . LYS A 1 69 ? 21.206 -17.506 -18.933 1.00 68.94 69 LYS A O 1
ATOM 520 N N . ILE A 1 70 ? 22.359 -15.668 -19.515 1.00 67.38 70 ILE A N 1
ATOM 521 C CA . ILE A 1 70 ? 21.369 -15.100 -20.424 1.00 67.38 70 ILE A CA 1
ATOM 522 C C . ILE A 1 70 ? 21.945 -15.129 -21.837 1.00 67.38 70 ILE A C 1
ATOM 524 O O . ILE A 1 70 ? 23.089 -14.730 -22.050 1.00 67.38 70 ILE A O 1
ATOM 528 N N . ALA A 1 71 ? 21.170 -15.637 -22.795 1.00 62.69 71 ALA A N 1
ATOM 529 C CA . ALA A 1 71 ? 21.561 -15.635 -24.206 1.00 62.69 71 ALA A CA 1
ATOM 530 C C . ALA A 1 71 ? 21.474 -14.227 -24.825 1.00 62.69 71 ALA A C 1
ATOM 532 O O . ALA A 1 71 ? 22.196 -13.922 -25.770 1.00 62.69 71 ALA A O 1
ATOM 533 N N . HIS A 1 72 ? 20.622 -13.373 -24.251 1.00 65.88 72 HIS A N 1
ATOM 534 C CA . HIS A 1 72 ? 20.314 -12.028 -24.722 1.00 65.88 72 HIS A CA 1
ATOM 535 C C . HIS A 1 72 ? 20.428 -11.048 -23.547 1.00 65.88 72 HIS A C 1
ATOM 537 O O . HIS A 1 72 ? 19.809 -11.249 -22.500 1.00 65.88 72 HIS A O 1
ATOM 543 N N . MET A 1 73 ? 21.246 -10.001 -23.692 1.00 62.56 73 MET A N 1
ATOM 544 C CA . MET A 1 73 ? 21.407 -8.944 -22.675 1.00 62.56 73 MET A CA 1
ATOM 545 C C . MET A 1 73 ? 20.089 -8.199 -22.433 1.00 62.56 73 MET A C 1
ATOM 547 O O . MET A 1 73 ? 19.787 -7.799 -21.309 1.00 62.56 73 MET A O 1
ATOM 551 N N . GLU A 1 74 ? 19.265 -8.119 -23.473 1.00 63.31 74 GLU A N 1
ATOM 552 C CA . GLU A 1 74 ? 17.902 -7.603 -23.507 1.00 63.31 74 GLU A CA 1
ATOM 553 C C . GLU A 1 74 ? 17.002 -8.295 -22.475 1.00 63.31 74 GLU A C 1
ATOM 555 O O . GLU A 1 74 ? 16.101 -7.669 -21.925 1.00 63.31 74 GLU A O 1
ATOM 560 N N . THR A 1 75 ? 17.253 -9.562 -22.134 1.00 64.69 75 THR A N 1
ATOM 561 C CA . THR A 1 75 ? 16.448 -10.297 -21.148 1.00 64.69 75 THR A CA 1
ATOM 562 C C . THR A 1 75 ? 16.527 -9.672 -19.751 1.00 64.69 75 THR A C 1
ATOM 564 O O . THR A 1 75 ? 15.546 -9.715 -19.016 1.00 64.69 75 THR A O 1
ATOM 567 N N . ILE A 1 76 ? 17.639 -9.014 -19.389 1.00 63.75 76 ILE A N 1
ATOM 568 C CA . ILE A 1 76 ? 17.743 -8.275 -18.115 1.00 63.75 76 ILE A CA 1
ATOM 569 C C . ILE A 1 76 ? 16.768 -7.087 -18.089 1.00 63.75 76 ILE A C 1
ATOM 571 O O . ILE A 1 76 ? 16.244 -6.755 -17.029 1.00 63.75 76 ILE A O 1
ATOM 575 N N . SER A 1 77 ? 16.462 -6.493 -19.247 1.00 58.22 77 SER A N 1
ATOM 576 C CA . SER A 1 77 ? 15.498 -5.389 -19.361 1.00 58.22 77 SER A CA 1
ATOM 577 C C . SER A 1 77 ? 14.033 -5.811 -19.200 1.00 58.22 77 SER A C 1
ATOM 579 O O . SER A 1 77 ? 13.185 -4.958 -18.968 1.00 58.22 77 SER A O 1
ATOM 581 N N . LEU A 1 78 ? 13.721 -7.111 -19.280 1.00 62.22 78 LEU A N 1
ATOM 582 C CA . LEU A 1 78 ? 12.371 -7.626 -19.018 1.00 62.22 78 LEU A CA 1
ATOM 583 C C . LEU A 1 78 ? 12.061 -7.690 -17.516 1.00 62.22 78 LEU A C 1
ATOM 585 O O . LEU A 1 78 ? 10.903 -7.582 -17.122 1.00 62.22 78 LEU A O 1
ATOM 589 N N . PHE A 1 79 ? 13.087 -7.849 -16.674 1.00 59.34 79 PHE A N 1
ATOM 590 C CA . PHE A 1 79 ? 12.933 -7.969 -15.220 1.00 59.34 79 PHE A CA 1
ATOM 591 C C . PHE A 1 79 ? 12.818 -6.623 -14.499 1.00 59.34 79 PHE A C 1
ATOM 593 O O . PHE A 1 79 ? 12.476 -6.592 -13.318 1.00 59.34 79 PHE A O 1
ATOM 600 N N . GLN A 1 80 ? 13.068 -5.510 -15.190 1.00 55.16 80 GLN A N 1
ATOM 601 C CA . GLN A 1 80 ? 12.830 -4.170 -14.671 1.00 55.16 80 GLN A CA 1
ATOM 602 C C . GLN A 1 80 ? 12.363 -3.246 -15.788 1.00 55.16 80 GLN A C 1
ATOM 604 O O . GLN A 1 80 ? 13.019 -3.136 -16.819 1.00 55.16 80 GLN A O 1
ATOM 609 N N . GLY A 1 81 ? 11.238 -2.565 -15.567 1.00 48.06 81 GLY A N 1
ATOM 610 C CA . GLY A 1 81 ? 10.628 -1.667 -16.542 1.00 48.06 81 GLY A CA 1
ATOM 611 C C . GLY A 1 81 ? 11.593 -0.593 -17.052 1.00 48.06 81 GLY A C 1
ATOM 612 O O . GLY A 1 81 ? 11.757 0.445 -16.422 1.00 48.06 81 GLY A O 1
ATOM 613 N N . GLY A 1 82 ? 12.172 -0.832 -18.232 1.00 49.84 82 GLY A N 1
ATOM 614 C CA . GLY A 1 82 ? 12.852 0.173 -19.047 1.00 49.84 82 GLY A CA 1
ATOM 615 C C . GLY A 1 82 ? 14.373 0.242 -18.888 1.00 49.84 82 GLY A C 1
ATOM 616 O O . GLY A 1 82 ? 14.911 1.161 -18.270 1.00 49.84 82 GLY A O 1
ATOM 617 N N . MET A 1 83 ? 15.098 -0.640 -19.581 1.00 53.88 83 MET A N 1
ATOM 618 C CA . MET A 1 83 ? 16.467 -0.336 -20.011 1.00 53.88 83 MET A CA 1
ATOM 619 C C . MET A 1 83 ? 16.394 0.510 -21.291 1.00 53.88 83 MET A C 1
ATOM 621 O O . MET A 1 83 ? 15.803 0.084 -22.277 1.00 53.88 83 MET A O 1
ATOM 625 N N . GLY A 1 84 ? 16.981 1.710 -21.297 1.00 54.56 84 GLY A N 1
ATOM 626 C CA . GLY A 1 84 ? 17.115 2.493 -22.531 1.00 54.56 84 GLY A CA 1
ATOM 627 C C . GLY A 1 84 ? 18.073 1.813 -23.517 1.00 54.56 84 GLY A C 1
ATOM 628 O O . GLY A 1 84 ? 19.169 1.420 -23.121 1.00 54.56 84 GLY A O 1
ATOM 629 N N . PHE A 1 85 ? 17.673 1.696 -24.786 1.00 58.38 85 PHE A N 1
ATOM 630 C CA . PHE A 1 85 ? 18.397 0.988 -25.859 1.00 58.38 85 PHE A CA 1
ATOM 631 C C . PHE A 1 85 ? 19.823 1.483 -26.115 1.00 58.38 85 PHE A C 1
ATOM 633 O O . PHE A 1 85 ? 20.708 0.687 -26.430 1.00 58.38 85 PHE A O 1
ATOM 640 N N . ASP A 1 86 ? 20.044 2.777 -25.892 1.00 61.75 86 ASP A N 1
ATOM 641 C CA . ASP A 1 86 ? 21.346 3.454 -25.935 1.00 61.75 86 ASP A CA 1
ATOM 642 C C . ASP A 1 86 ? 22.417 2.691 -25.128 1.00 61.75 86 ASP A C 1
ATOM 644 O O . ASP A 1 86 ? 23.580 2.590 -25.500 1.00 61.75 86 ASP A O 1
ATOM 648 N N . ARG A 1 87 ? 21.990 2.008 -24.061 1.00 66.44 87 ARG A N 1
ATOM 649 C CA . ARG A 1 87 ? 22.877 1.372 -23.086 1.00 66.44 87 ARG A CA 1
ATOM 650 C C . ARG A 1 87 ? 23.371 -0.008 -23.508 1.00 66.44 87 ARG A C 1
ATOM 652 O O . ARG A 1 87 ? 24.478 -0.382 -23.138 1.00 66.44 87 ARG A O 1
ATOM 659 N N . ILE A 1 88 ? 22.589 -0.762 -24.286 1.00 72.62 88 ILE A N 1
ATOM 660 C CA . ILE A 1 88 ? 23.051 -2.042 -24.856 1.00 72.62 88 ILE A CA 1
ATOM 661 C C . ILE A 1 88 ? 24.122 -1.760 -25.908 1.00 72.62 88 ILE A C 1
ATOM 663 O O . ILE A 1 88 ? 25.159 -2.426 -25.926 1.00 72.62 88 ILE A O 1
ATOM 667 N N . SER A 1 89 ? 23.889 -0.731 -26.729 1.00 75.81 89 SER A N 1
ATOM 668 C CA . SER A 1 89 ? 24.870 -0.224 -27.686 1.00 75.81 89 SER A CA 1
ATOM 669 C C . SER A 1 89 ? 26.150 0.220 -26.973 1.00 75.81 89 SER A C 1
ATOM 671 O O . SER A 1 89 ? 27.231 -0.265 -27.312 1.00 75.81 89 SER A O 1
ATOM 673 N N . ASP A 1 90 ? 26.039 1.027 -25.911 1.00 79.12 90 ASP A N 1
ATOM 674 C CA . ASP A 1 90 ? 27.182 1.456 -25.099 1.00 79.12 90 ASP A CA 1
ATOM 675 C C . ASP A 1 90 ? 27.959 0.276 -24.509 1.00 79.12 90 ASP A C 1
ATOM 677 O O . ASP A 1 90 ? 29.192 0.236 -24.587 1.00 79.12 90 ASP A O 1
ATOM 681 N N . SER A 1 91 ? 27.264 -0.701 -23.918 1.00 78.88 91 SER A N 1
ATOM 682 C CA . SER A 1 91 ? 27.890 -1.900 -23.360 1.00 78.88 91 SER A CA 1
ATOM 683 C C . SER A 1 91 ? 28.629 -2.694 -24.433 1.00 78.88 91 SER A C 1
ATOM 685 O O . SER A 1 91 ? 29.794 -3.035 -24.235 1.00 78.88 91 SER A O 1
ATOM 687 N N . ALA A 1 92 ? 27.990 -2.962 -25.574 1.00 82.62 92 ALA A N 1
ATOM 688 C CA . ALA A 1 92 ? 28.599 -3.700 -26.676 1.00 82.62 92 ALA A CA 1
ATOM 689 C C . ALA A 1 92 ? 29.834 -2.970 -27.227 1.00 82.62 92 ALA A C 1
ATOM 691 O O . ALA A 1 92 ? 30.891 -3.582 -27.391 1.00 82.62 92 ALA A O 1
ATOM 692 N N . CYS A 1 93 ? 29.732 -1.654 -27.427 1.00 86.44 93 CYS A N 1
ATOM 693 C CA . CYS A 1 93 ? 30.825 -0.810 -27.899 1.00 86.44 93 CYS A CA 1
ATOM 694 C C . CYS A 1 93 ? 32.002 -0.782 -26.919 1.00 86.44 93 CYS A C 1
ATOM 696 O O . CYS A 1 93 ? 33.149 -0.868 -27.350 1.00 86.44 93 CYS A O 1
ATOM 698 N N . ASN A 1 94 ? 31.753 -0.706 -25.606 1.00 85.50 94 ASN A N 1
ATOM 699 C CA . ASN A 1 94 ? 32.817 -0.769 -24.599 1.00 85.50 94 ASN A CA 1
ATOM 700 C C . ASN A 1 94 ? 33.455 -2.161 -24.516 1.00 85.50 94 ASN A C 1
ATOM 702 O O . ASN A 1 94 ? 34.677 -2.258 -24.437 1.00 85.50 94 ASN A O 1
ATOM 706 N N . ILE A 1 95 ? 32.654 -3.232 -24.568 1.00 86.56 95 ILE A N 1
ATOM 707 C CA . ILE A 1 95 ? 33.155 -4.611 -24.483 1.00 86.56 95 ILE A CA 1
ATOM 708 C C . ILE A 1 95 ? 34.044 -4.953 -25.679 1.00 86.56 95 ILE A C 1
ATOM 710 O O . ILE A 1 95 ? 35.083 -5.593 -25.524 1.00 86.56 95 ILE A O 1
ATOM 714 N N . LEU A 1 96 ? 33.638 -4.521 -26.871 1.00 89.50 96 LEU A N 1
ATOM 715 C CA . LEU A 1 96 ? 34.319 -4.838 -28.122 1.00 89.50 96 LEU A CA 1
ATOM 716 C C . LEU A 1 96 ? 35.332 -3.765 -28.545 1.00 89.50 96 LEU A C 1
ATOM 718 O O . LEU A 1 96 ? 35.920 -3.876 -29.622 1.00 89.50 96 LEU A O 1
ATOM 722 N N . LYS A 1 97 ? 35.561 -2.735 -27.720 1.00 91.06 97 LYS A N 1
ATOM 723 C CA . LYS A 1 97 ? 36.319 -1.533 -28.095 1.00 91.06 97 LYS A CA 1
ATOM 724 C C . LYS A 1 97 ? 37.715 -1.843 -28.632 1.00 91.06 97 LYS A C 1
ATOM 726 O O . LYS A 1 97 ? 38.114 -1.254 -29.630 1.00 91.06 97 LYS A O 1
ATOM 731 N N . SER A 1 98 ? 38.429 -2.801 -28.036 1.00 93.12 98 SER A N 1
ATOM 732 C CA . SER A 1 98 ? 39.756 -3.217 -28.514 1.00 93.12 98 SER A CA 1
ATOM 733 C C . SER A 1 98 ? 39.724 -3.742 -29.951 1.00 93.12 98 SER A C 1
ATOM 735 O O . SER A 1 98 ? 40.563 -3.367 -30.759 1.00 93.12 98 SER A O 1
ATOM 737 N N . PHE A 1 99 ? 38.710 -4.535 -30.305 1.00 93.75 99 PHE A N 1
ATOM 738 C CA . PHE A 1 99 ? 38.559 -5.061 -31.663 1.00 93.75 99 PHE A CA 1
ATOM 739 C C . PHE A 1 99 ? 38.225 -3.957 -32.671 1.00 93.75 99 PHE A C 1
ATOM 741 O O . PHE A 1 99 ? 38.680 -4.005 -33.810 1.00 93.75 99 PHE A O 1
ATOM 748 N N . PHE A 1 100 ? 37.447 -2.949 -32.262 1.00 95.06 100 PHE A N 1
ATOM 749 C CA . PHE A 1 100 ? 37.166 -1.781 -33.101 1.00 95.06 100 PHE A CA 1
ATOM 750 C C . PHE A 1 100 ? 38.396 -0.894 -33.303 1.00 95.06 100 PHE A C 1
ATOM 752 O O . PHE A 1 100 ? 38.557 -0.331 -34.386 1.00 95.06 100 PHE A O 1
ATOM 759 N N . ILE A 1 101 ? 39.273 -0.788 -32.300 1.00 95.44 101 ILE A N 1
ATOM 760 C CA . ILE A 1 101 ? 40.568 -0.105 -32.429 1.00 95.44 101 ILE A CA 1
ATOM 761 C C . ILE A 1 101 ? 41.411 -0.808 -33.495 1.00 95.44 101 ILE A C 1
ATOM 763 O O . ILE A 1 101 ? 41.805 -0.159 -34.465 1.00 95.44 101 ILE A O 1
ATOM 767 N N . ASP A 1 102 ? 41.606 -2.122 -33.365 1.00 95.75 102 ASP A N 1
ATOM 768 C CA . ASP A 1 102 ? 42.400 -2.916 -34.311 1.00 95.75 102 ASP A CA 1
ATOM 769 C C . ASP A 1 102 ? 41.821 -2.823 -35.733 1.00 95.75 102 ASP A C 1
ATOM 771 O O . ASP A 1 102 ? 42.525 -2.516 -36.697 1.00 95.75 102 ASP A O 1
ATOM 775 N N . TYR A 1 103 ? 40.501 -2.985 -35.863 1.00 96.00 103 TYR A N 1
ATOM 776 C CA . TYR A 1 103 ? 39.801 -2.847 -37.140 1.00 96.00 103 TYR A CA 1
ATOM 777 C C . TYR A 1 103 ? 39.997 -1.461 -37.768 1.00 96.00 103 TYR A C 1
ATOM 779 O O . TYR A 1 103 ? 40.263 -1.348 -38.966 1.00 96.00 103 TYR A O 1
ATOM 787 N N . THR A 1 104 ? 39.877 -0.398 -36.973 1.00 96.62 104 THR A N 1
ATOM 788 C CA . THR A 1 104 ? 40.044 0.975 -37.461 1.00 96.62 104 THR A CA 1
ATOM 789 C C . THR A 1 104 ? 41.472 1.210 -37.940 1.00 96.62 104 THR A C 1
ATOM 791 O O . THR A 1 104 ? 41.667 1.761 -39.021 1.00 96.62 104 THR A O 1
ATOM 794 N N . GLN A 1 105 ? 42.468 0.734 -37.192 1.00 97.00 105 GLN A N 1
ATOM 795 C CA . GLN A 1 105 ? 43.877 0.813 -37.579 1.00 97.00 105 GLN A CA 1
ATOM 796 C C . GLN A 1 105 ? 44.152 0.075 -38.890 1.00 97.00 105 GLN A C 1
ATOM 798 O O . GLN A 1 105 ? 44.854 0.596 -39.757 1.00 97.00 105 GLN A O 1
ATOM 803 N N . ASP A 1 106 ? 43.574 -1.110 -39.078 1.00 97.19 106 ASP A N 1
ATOM 804 C CA . ASP A 1 106 ? 43.693 -1.872 -40.324 1.00 97.19 106 ASP A CA 1
ATOM 805 C C . ASP A 1 106 ? 43.113 -1.118 -41.521 1.00 97.19 106 ASP A C 1
ATOM 807 O O . ASP A 1 106 ? 43.719 -1.082 -42.594 1.00 97.19 106 ASP A O 1
ATOM 811 N N . VAL A 1 107 ? 41.943 -0.500 -41.347 1.00 96.62 107 VAL A N 1
ATOM 812 C CA . VAL A 1 107 ? 41.300 0.306 -42.390 1.00 96.62 107 VAL A CA 1
ATOM 813 C C . VAL A 1 107 ? 42.129 1.555 -42.693 1.00 96.62 107 VAL A C 1
ATOM 815 O O . VAL A 1 107 ? 42.409 1.820 -43.862 1.00 96.62 107 VAL A O 1
ATOM 818 N N . CYS A 1 108 ? 42.586 2.287 -41.676 1.00 96.81 108 CYS A N 1
ATOM 819 C CA . CYS A 1 108 ? 43.418 3.474 -41.865 1.00 96.81 108 CYS A CA 1
ATOM 820 C C . CYS A 1 108 ? 44.722 3.147 -42.598 1.00 96.81 108 CYS A C 1
ATOM 822 O O . CYS A 1 108 ? 45.059 3.836 -43.559 1.00 96.81 108 CYS A O 1
ATOM 824 N N . ARG A 1 109 ? 45.402 2.051 -42.230 1.00 96.56 109 ARG A N 1
ATOM 825 C CA . ARG A 1 109 ? 46.604 1.576 -42.934 1.00 96.56 109 ARG A CA 1
ATOM 826 C C . ARG A 1 109 ? 46.316 1.212 -44.389 1.00 96.56 109 ARG A C 1
ATOM 828 O O . ARG A 1 109 ? 47.081 1.585 -45.270 1.00 96.56 109 ARG A O 1
ATOM 835 N N . ARG A 1 110 ? 45.206 0.514 -44.655 1.00 97.12 110 ARG A N 1
ATOM 836 C CA . ARG A 1 110 ? 44.816 0.096 -46.014 1.00 97.12 110 ARG A CA 1
ATOM 837 C C . ARG A 1 110 ? 44.525 1.278 -46.937 1.00 97.12 110 ARG A C 1
ATOM 839 O O . ARG A 1 110 ? 44.838 1.210 -48.120 1.00 97.12 110 ARG A O 1
ATOM 846 N N . HIS A 1 111 ? 43.909 2.329 -46.407 1.00 96.25 111 HIS A N 1
ATOM 847 C CA . HIS A 1 111 ? 43.467 3.491 -47.182 1.00 96.25 111 HIS A CA 1
ATOM 848 C C . HIS A 1 111 ? 44.371 4.718 -47.014 1.00 96.25 111 HIS A C 1
ATOM 850 O O . HIS A 1 111 ? 44.030 5.790 -47.505 1.00 96.25 111 HIS A O 1
ATOM 856 N N . ASN A 1 112 ? 45.521 4.557 -46.352 1.00 94.75 112 ASN A N 1
ATOM 857 C CA . ASN A 1 112 ? 46.499 5.613 -46.099 1.00 94.75 112 ASN A CA 1
ATOM 858 C C . ASN A 1 112 ? 45.891 6.857 -45.414 1.00 94.75 112 ASN A C 1
ATOM 860 O O . ASN A 1 112 ? 46.176 7.994 -45.787 1.00 94.75 112 ASN A O 1
ATOM 864 N N . VAL A 1 113 ? 45.020 6.622 -44.429 1.00 96.12 113 VAL A N 1
ATOM 865 C CA . VAL A 1 113 ? 44.403 7.662 -43.593 1.00 96.12 113 VAL A CA 1
ATOM 866 C C . VAL A 1 113 ? 45.353 8.012 -42.451 1.00 96.12 113 VAL A C 1
ATOM 868 O O . VAL A 1 113 ? 45.865 7.117 -41.778 1.00 96.12 113 VAL A O 1
ATOM 871 N N . GLU A 1 114 ? 45.563 9.305 -42.214 1.00 95.44 114 GLU A N 1
ATOM 872 C CA . GLU A 1 114 ? 46.425 9.798 -41.139 1.00 95.44 114 GLU A CA 1
ATOM 873 C C . GLU A 1 114 ? 45.860 9.456 -39.749 1.00 95.44 114 GLU A C 1
ATOM 875 O O . GLU A 1 114 ? 44.657 9.557 -39.490 1.00 95.44 114 GLU A O 1
ATOM 880 N N . THR A 1 115 ? 46.748 9.048 -38.842 1.00 95.62 115 THR A N 1
ATOM 881 C CA . THR A 1 115 ? 46.413 8.682 -37.463 1.00 95.62 115 THR A CA 1
ATOM 882 C C . THR A 1 115 ? 47.325 9.396 -36.482 1.00 95.62 115 THR A C 1
ATOM 884 O O . THR A 1 115 ? 48.506 9.596 -36.757 1.00 95.62 115 THR A O 1
ATOM 887 N N . GLU A 1 116 ? 46.810 9.691 -35.294 1.00 96.00 116 GLU A N 1
ATOM 888 C CA . GLU A 1 116 ? 47.570 10.315 -34.216 1.00 96.00 116 GLU A CA 1
ATOM 889 C C . GLU A 1 116 ? 47.514 9.477 -32.940 1.00 96.00 116 GLU A C 1
ATOM 891 O O . GLU A 1 116 ? 46.562 8.731 -32.697 1.00 96.00 116 GLU A O 1
ATOM 896 N N . ARG A 1 117 ? 48.531 9.631 -32.085 1.00 96.19 117 ARG A N 1
ATOM 897 C CA . ARG A 1 117 ? 48.550 9.006 -30.760 1.00 96.19 117 ARG A CA 1
ATOM 898 C C . ARG A 1 117 ? 47.580 9.715 -29.829 1.00 96.19 117 ARG A C 1
ATOM 900 O O . ARG A 1 117 ? 47.801 10.859 -29.438 1.00 96.19 117 ARG A O 1
ATOM 907 N N . ILE A 1 118 ? 46.541 9.002 -29.418 1.00 94.75 118 ILE A N 1
ATOM 908 C CA . ILE A 1 118 ? 45.498 9.520 -28.539 1.00 94.75 118 ILE A CA 1
ATOM 909 C C . ILE A 1 118 ? 45.169 8.508 -27.442 1.00 94.75 118 ILE A C 1
ATOM 911 O O . ILE A 1 118 ? 45.202 7.294 -27.645 1.00 94.75 118 ILE A O 1
ATOM 915 N N . ARG A 1 119 ? 44.884 9.010 -26.236 1.00 93.88 119 ARG A N 1
ATOM 916 C CA . ARG A 1 119 ? 44.435 8.180 -25.114 1.00 93.88 119 ARG A CA 1
ATOM 917 C C . ARG A 1 119 ? 42.965 7.823 -25.309 1.00 93.88 119 ARG A C 1
ATOM 919 O O . ARG A 1 119 ? 42.124 8.717 -25.361 1.00 93.88 119 ARG A O 1
ATOM 926 N N . VAL A 1 120 ? 42.669 6.530 -25.338 1.00 91.31 120 VAL A N 1
ATOM 927 C CA . VAL A 1 120 ? 41.310 5.986 -25.395 1.00 91.31 120 VAL A CA 1
ATOM 928 C C . VAL A 1 120 ? 40.996 5.293 -24.074 1.00 91.31 120 VAL A C 1
ATOM 930 O O . VAL A 1 120 ? 41.768 4.465 -23.581 1.00 91.31 120 VAL A O 1
ATOM 933 N N . GLU A 1 121 ? 39.866 5.659 -23.477 1.00 88.88 121 GLU A N 1
ATOM 934 C CA . GLU A 1 121 ? 39.353 5.037 -22.256 1.00 88.88 121 GLU A CA 1
ATOM 935 C C . GLU A 1 121 ? 38.694 3.690 -22.585 1.00 88.88 121 GLU A C 1
ATOM 937 O O . GLU A 1 121 ? 38.080 3.536 -23.642 1.00 88.88 121 GLU A O 1
ATOM 942 N N . ASN A 1 122 ? 38.813 2.714 -21.680 1.00 88.25 122 ASN A N 1
ATOM 943 C CA . ASN A 1 122 ? 38.333 1.338 -21.877 1.00 88.25 122 ASN A CA 1
ATOM 944 C C . ASN A 1 122 ? 38.868 0.668 -23.161 1.00 88.25 122 ASN A C 1
ATOM 946 O O . ASN A 1 122 ? 38.186 -0.138 -23.784 1.00 88.25 122 ASN A O 1
ATOM 950 N N . ALA A 1 123 ? 40.096 1.000 -23.569 1.00 89.19 123 ALA A N 1
ATOM 951 C CA . ALA A 1 123 ? 40.712 0.483 -24.792 1.00 89.19 123 ALA A CA 1
ATOM 952 C C . ALA A 1 123 ? 41.121 -0.998 -24.697 1.00 89.19 123 ALA A C 1
ATOM 954 O O . ALA A 1 123 ? 41.413 -1.628 -25.710 1.00 89.19 123 ALA A O 1
ATOM 955 N N . SER A 1 124 ? 41.196 -1.554 -23.487 1.00 89.44 124 SER A N 1
ATOM 956 C CA . SER A 1 124 ? 41.519 -2.964 -23.269 1.00 89.44 124 SER A CA 1
ATOM 957 C C . SER A 1 124 ? 40.944 -3.502 -21.964 1.00 89.44 124 SER A C 1
ATOM 959 O O . SER A 1 124 ? 40.497 -2.738 -21.107 1.00 89.44 124 SER A O 1
ATOM 961 N N . TRP A 1 125 ? 40.976 -4.824 -21.822 1.00 87.88 125 TRP A N 1
ATOM 962 C CA . TRP A 1 125 ? 40.444 -5.552 -20.679 1.00 87.88 125 TRP A CA 1
ATOM 963 C C . TRP A 1 125 ? 41.553 -6.286 -19.919 1.00 87.88 125 TRP A C 1
ATOM 965 O O . TRP A 1 125 ? 42.314 -7.045 -20.519 1.00 87.88 125 TRP A O 1
ATOM 975 N N . SER A 1 126 ? 41.600 -6.106 -18.598 1.00 87.25 126 SER A N 1
ATOM 976 C CA . SER A 1 126 ? 42.410 -6.926 -17.696 1.00 87.25 126 SER A CA 1
ATOM 977 C C . SER A 1 126 ? 41.536 -8.009 -17.064 1.00 87.25 126 SER A C 1
ATOM 979 O O . SER A 1 126 ? 40.652 -7.710 -16.256 1.00 87.25 126 SER A O 1
ATOM 981 N N . SER A 1 127 ? 41.788 -9.271 -17.423 1.00 83.19 127 SER A N 1
ATOM 982 C CA . SER A 1 127 ? 41.119 -10.437 -16.831 1.00 83.19 127 SER A CA 1
ATOM 983 C C . SER A 1 127 ? 41.566 -10.710 -15.395 1.00 83.19 127 SER A C 1
ATOM 985 O O . SER A 1 127 ? 40.754 -11.163 -14.598 1.00 83.19 127 SER A O 1
ATOM 987 N N . GLU A 1 128 ? 42.820 -10.400 -15.060 1.00 83.50 128 GLU A N 1
ATOM 988 C CA . GLU A 1 128 ? 43.391 -10.573 -13.718 1.00 83.50 128 GLU A CA 1
ATOM 989 C C . GLU A 1 128 ? 42.715 -9.652 -12.697 1.00 83.50 128 GLU A C 1
ATOM 991 O O . GLU A 1 128 ? 42.285 -10.091 -11.633 1.00 83.50 128 GLU A O 1
ATOM 996 N N . PHE A 1 129 ? 42.557 -8.372 -13.044 1.00 82.44 129 PHE A N 1
ATOM 997 C CA . PHE A 1 129 ? 41.975 -7.373 -12.146 1.00 82.44 129 PHE A CA 1
ATOM 998 C C . PHE A 1 129 ? 40.499 -7.094 -12.422 1.00 82.44 129 PHE A C 1
ATOM 1000 O O . PHE A 1 129 ? 39.922 -6.218 -11.769 1.00 82.44 129 PHE A O 1
ATOM 1007 N N . PHE A 1 130 ? 39.883 -7.790 -13.384 1.00 81.62 130 PHE A N 1
ATOM 1008 C CA . PHE A 1 130 ? 38.510 -7.571 -13.847 1.00 81.62 130 PHE A CA 1
ATOM 1009 C C . PHE A 1 130 ? 38.202 -6.074 -14.023 1.00 81.62 130 PHE A C 1
ATOM 1011 O O . PHE A 1 130 ? 37.330 -5.519 -13.345 1.00 81.62 130 PHE A O 1
ATOM 1018 N N . ARG A 1 131 ? 38.995 -5.379 -14.844 1.00 84.38 131 ARG A N 1
ATOM 1019 C CA . ARG A 1 131 ? 38.843 -3.934 -15.069 1.00 84.38 131 ARG A CA 1
ATOM 1020 C C . ARG A 1 131 ? 39.157 -3.538 -16.505 1.00 84.38 131 ARG A C 1
ATOM 1022 O O . ARG A 1 131 ? 40.000 -4.147 -17.161 1.00 84.38 131 ARG A O 1
ATOM 1029 N N . TRP A 1 132 ? 38.515 -2.463 -16.940 1.00 85.69 132 TRP A N 1
ATOM 1030 C CA . TRP A 1 132 ? 38.843 -1.778 -18.182 1.00 85.69 132 TRP A CA 1
ATOM 1031 C C . TRP A 1 132 ? 40.078 -0.894 -17.995 1.00 85.69 132 TRP A C 1
ATOM 1033 O O . TRP A 1 132 ? 40.221 -0.227 -16.969 1.00 85.69 132 TRP A O 1
ATOM 1043 N N . GLU A 1 133 ? 40.967 -0.889 -18.985 1.00 88.75 133 GLU A N 1
ATOM 1044 C CA . GLU A 1 133 ? 42.225 -0.142 -18.957 1.00 88.75 133 GLU A CA 1
ATOM 1045 C C . GLU A 1 133 ? 42.330 0.786 -20.168 1.00 88.75 133 GLU A C 1
ATOM 1047 O O . GLU A 1 133 ? 42.112 0.379 -21.315 1.00 88.75 133 GLU A O 1
ATOM 1052 N N . SER A 1 134 ? 42.666 2.048 -19.907 1.00 91.31 134 SER A N 1
ATOM 1053 C CA . SER A 1 134 ? 42.899 3.059 -20.937 1.00 91.31 134 SER A CA 1
ATOM 1054 C C . SER A 1 134 ? 44.268 2.847 -21.586 1.00 91.31 134 SER A C 1
ATOM 1056 O O . SER A 1 134 ? 45.253 2.586 -20.893 1.00 91.31 134 SER A O 1
ATOM 1058 N N . LYS A 1 135 ? 44.355 3.018 -22.906 1.00 92.81 135 LYS A N 1
ATOM 1059 C CA . LYS A 1 135 ? 45.611 2.894 -23.662 1.00 92.81 135 LYS A CA 1
ATOM 1060 C C . LYS A 1 135 ? 45.823 4.092 -24.572 1.00 92.81 135 LYS A C 1
ATOM 1062 O O . LYS A 1 135 ? 44.869 4.741 -24.993 1.00 92.81 135 LYS A O 1
ATOM 1067 N N . ILE A 1 136 ? 47.089 4.382 -24.862 1.00 95.38 136 ILE A N 1
ATOM 1068 C CA . ILE A 1 136 ? 47.465 5.293 -25.944 1.00 95.38 136 ILE A CA 1
ATOM 1069 C C . ILE A 1 136 ? 47.555 4.451 -27.211 1.00 95.38 136 ILE A C 1
ATOM 1071 O O . ILE A 1 136 ? 48.317 3.487 -27.250 1.00 95.38 136 ILE A O 1
ATOM 1075 N N . VAL A 1 137 ? 46.755 4.802 -28.211 1.00 95.50 137 VAL A N 1
ATOM 1076 C CA . VAL A 1 137 ? 46.644 4.079 -29.482 1.00 95.50 137 VAL A CA 1
ATOM 1077 C C . VAL A 1 137 ? 46.721 5.063 -30.644 1.00 95.50 137 VAL A C 1
ATOM 1079 O O . VAL A 1 137 ? 46.459 6.254 -30.471 1.00 95.50 137 VAL A O 1
ATOM 1082 N N . GLU A 1 138 ? 47.110 4.575 -31.818 1.00 96.31 138 GLU A N 1
ATOM 1083 C CA . GLU A 1 138 ? 47.134 5.365 -33.052 1.00 96.31 138 GLU A CA 1
ATOM 1084 C C . GLU A 1 138 ? 45.788 5.227 -33.754 1.00 96.31 138 GLU A C 1
ATOM 1086 O O . GLU A 1 138 ? 45.411 4.129 -34.155 1.00 96.31 138 GLU A O 1
ATOM 1091 N N . LEU A 1 139 ? 45.034 6.322 -33.838 1.00 96.94 139 LEU A N 1
ATOM 1092 C CA . LEU A 1 139 ? 43.698 6.353 -34.433 1.00 96.94 139 LEU A CA 1
ATOM 1093 C C . LEU A 1 139 ? 43.487 7.656 -35.210 1.00 96.94 139 LEU A C 1
ATOM 1095 O O . LEU A 1 139 ? 44.120 8.668 -34.891 1.00 96.94 139 LEU A O 1
ATOM 1099 N N . PRO A 1 140 ? 42.588 7.669 -36.208 1.00 96.12 140 PRO A N 1
ATOM 1100 C CA . PRO A 1 140 ? 42.125 8.918 -36.789 1.00 96.12 140 PRO A CA 1
ATOM 1101 C C . PRO A 1 140 ? 41.406 9.725 -35.707 1.00 96.12 140 PRO A C 1
ATOM 1103 O O . PRO A 1 140 ? 40.782 9.172 -34.795 1.00 96.12 140 PRO A O 1
ATOM 1106 N N . THR A 1 141 ? 41.496 11.046 -35.794 1.00 94.00 141 THR A N 1
ATOM 1107 C CA . THR A 1 141 ? 40.903 11.935 -34.794 1.00 94.00 141 THR A CA 1
ATOM 1108 C C . THR A 1 141 ? 39.934 12.909 -35.437 1.00 94.00 141 THR A C 1
ATOM 1110 O O . THR A 1 141 ? 40.090 13.293 -36.594 1.00 94.00 141 THR A O 1
ATOM 1113 N N . ASN A 1 142 ? 38.925 13.317 -34.675 1.00 88.19 142 ASN A N 1
ATOM 1114 C CA . ASN A 1 142 ? 37.970 14.335 -35.081 1.00 88.19 142 ASN A CA 1
ATOM 1115 C C . ASN A 1 142 ? 37.860 15.407 -33.992 1.00 88.19 142 ASN A C 1
ATOM 1117 O O . ASN A 1 142 ? 37.800 15.097 -32.800 1.00 88.19 142 ASN A O 1
ATOM 1121 N N . THR A 1 143 ? 37.841 16.678 -34.394 1.00 90.00 143 THR A N 1
ATOM 1122 C CA . THR A 1 143 ? 37.651 17.800 -33.468 1.00 90.00 143 THR A CA 1
ATOM 1123 C C . THR A 1 143 ? 36.193 18.217 -33.488 1.00 90.00 143 THR A C 1
ATOM 1125 O O . THR A 1 143 ? 35.723 18.832 -34.441 1.00 90.00 143 THR A O 1
ATOM 1128 N N . ILE A 1 144 ? 35.475 17.894 -32.416 1.00 83.69 144 ILE A N 1
ATOM 1129 C CA . ILE A 1 144 ? 34.039 18.139 -32.316 1.00 83.69 144 ILE A CA 1
ATOM 1130 C C . ILE A 1 144 ? 33.793 19.415 -31.522 1.00 83.69 144 ILE A C 1
ATOM 1132 O O . ILE A 1 144 ? 34.344 19.602 -30.432 1.00 83.69 144 ILE A O 1
ATOM 1136 N N . THR A 1 145 ? 32.943 20.282 -32.072 1.00 83.62 145 THR A N 1
ATOM 1137 C CA . THR A 1 145 ? 32.436 21.474 -31.386 1.00 83.62 145 THR A CA 1
ATOM 1138 C C . THR A 1 145 ? 31.087 21.146 -30.751 1.00 83.62 145 THR A C 1
ATOM 1140 O O . THR A 1 145 ? 30.200 20.652 -31.435 1.00 83.62 145 THR A O 1
ATOM 1143 N N . TYR A 1 146 ? 30.926 21.409 -29.455 1.00 80.25 146 TYR A N 1
ATOM 1144 C CA . TYR A 1 146 ? 29.700 21.126 -28.702 1.00 80.25 146 TYR A CA 1
ATOM 1145 C C . TYR A 1 146 ? 29.397 22.236 -27.690 1.00 80.25 146 TYR A C 1
ATOM 1147 O O . TYR A 1 146 ? 30.295 22.951 -27.234 1.00 80.25 146 TYR A O 1
ATOM 1155 N N . LEU A 1 147 ? 28.125 22.384 -27.319 1.00 78.06 147 LEU A N 1
ATOM 1156 C CA . LEU A 1 147 ? 27.687 23.360 -26.321 1.00 78.06 147 LEU A CA 1
ATOM 1157 C C . LEU A 1 147 ? 27.702 22.742 -24.921 1.00 78.06 147 LEU A C 1
ATOM 1159 O O . LEU A 1 147 ? 27.114 21.691 -24.680 1.00 78.06 147 LEU A O 1
ATOM 1163 N N . ARG A 1 148 ? 28.330 23.420 -23.956 1.00 77.31 148 ARG A N 1
ATOM 1164 C CA . ARG A 1 148 ? 28.256 23.045 -22.536 1.00 77.31 148 ARG A CA 1
ATOM 1165 C C . ARG A 1 148 ? 28.038 24.287 -21.687 1.00 77.31 148 ARG A C 1
ATOM 1167 O O . ARG A 1 148 ? 28.873 25.187 -21.696 1.00 77.31 148 ARG A O 1
ATOM 1174 N N . LYS A 1 149 ? 26.934 24.320 -20.929 1.00 78.94 149 LYS A N 1
ATOM 1175 C CA . LYS A 1 149 ? 26.505 25.492 -20.135 1.00 78.94 149 LYS A CA 1
ATOM 1176 C C . LYS A 1 149 ? 26.408 26.779 -20.982 1.00 78.94 149 LYS A C 1
ATOM 1178 O O . LYS A 1 149 ? 26.884 27.828 -20.568 1.00 78.94 149 LYS A O 1
ATOM 1183 N N . GLY A 1 150 ? 25.855 26.673 -22.194 1.00 78.38 150 GLY A N 1
ATOM 1184 C CA . GLY A 1 150 ? 25.669 27.808 -23.111 1.00 78.38 150 GLY A CA 1
ATOM 1185 C C . GLY A 1 150 ? 26.935 28.312 -23.818 1.00 78.38 150 GLY A C 1
ATOM 1186 O O . GLY A 1 150 ? 26.854 29.274 -24.570 1.00 78.38 150 GLY A O 1
ATOM 1187 N N . GLN A 1 151 ? 28.096 27.677 -23.613 1.00 81.69 151 GLN A N 1
ATOM 1188 C CA . GLN A 1 151 ? 29.355 28.049 -24.267 1.00 81.69 151 GLN A CA 1
ATOM 1189 C C . GLN A 1 151 ? 29.807 26.972 -25.256 1.00 81.69 151 GLN A C 1
ATOM 1191 O O . GLN A 1 151 ? 29.782 25.781 -24.929 1.00 81.69 151 GLN A O 1
ATOM 1196 N N . ALA A 1 152 ? 30.263 27.397 -26.437 1.00 84.69 152 ALA A N 1
ATOM 1197 C CA . ALA A 1 152 ? 30.884 26.516 -27.419 1.00 84.69 152 ALA A CA 1
ATOM 1198 C C . ALA A 1 152 ? 32.249 26.035 -26.915 1.00 84.69 152 ALA A C 1
ATOM 1200 O O . ALA A 1 152 ? 33.081 26.821 -26.459 1.00 84.69 152 ALA A O 1
ATOM 1201 N N . ARG A 1 153 ? 32.473 24.725 -26.984 1.00 85.06 153 ARG A N 1
ATOM 1202 C CA . ARG A 1 153 ? 33.728 24.068 -26.624 1.00 85.06 153 ARG A CA 1
ATOM 1203 C C . ARG A 1 153 ? 34.154 23.152 -27.752 1.00 85.06 153 ARG A C 1
ATOM 1205 O O . ARG A 1 153 ? 33.313 22.543 -28.399 1.00 85.06 153 ARG A O 1
ATOM 1212 N N . GLN A 1 154 ? 35.459 23.018 -27.936 1.00 87.50 154 GLN A N 1
ATOM 1213 C CA . GLN A 1 154 ? 36.037 22.046 -28.854 1.00 87.50 154 GLN A CA 1
ATOM 1214 C C . GLN A 1 154 ? 36.726 20.940 -28.070 1.00 87.50 154 GLN A C 1
ATOM 1216 O O . GLN A 1 154 ? 37.375 21.191 -27.051 1.00 87.50 154 GLN A O 1
ATOM 1221 N N . LYS A 1 155 ? 36.567 19.703 -28.532 1.00 87.56 155 LYS A N 1
ATOM 1222 C CA . LYS A 1 155 ? 37.294 18.557 -27.998 1.00 87.56 155 LYS A CA 1
ATOM 1223 C C . LYS A 1 155 ? 37.712 17.649 -29.140 1.00 87.56 155 LYS A C 1
ATOM 1225 O O . LYS A 1 155 ? 36.886 17.235 -29.948 1.00 87.56 155 LYS A O 1
ATOM 1230 N N . LYS A 1 156 ? 39.002 17.330 -29.163 1.00 89.81 156 LYS A N 1
ATOM 1231 C CA . LYS A 1 156 ? 39.564 16.307 -30.036 1.00 89.81 156 LYS A CA 1
ATOM 1232 C C . LYS A 1 156 ? 39.245 14.934 -29.453 1.00 89.81 156 LYS A C 1
ATOM 1234 O O . LYS A 1 156 ? 39.513 14.694 -28.273 1.00 89.81 156 LYS A O 1
ATOM 1239 N N . ILE A 1 157 ? 38.643 14.068 -30.256 1.00 90.62 157 ILE A N 1
ATOM 1240 C CA . ILE A 1 157 ? 38.328 12.687 -29.894 1.00 90.62 157 ILE A CA 1
ATOM 1241 C C . ILE A 1 157 ? 38.911 11.724 -30.924 1.00 90.62 157 ILE A C 1
ATOM 1243 O O . ILE A 1 157 ? 39.183 12.115 -32.059 1.00 90.62 157 ILE A O 1
ATOM 1247 N N . ALA A 1 158 ? 39.115 10.475 -30.517 1.00 93.31 158 ALA A N 1
ATOM 1248 C CA . ALA A 1 158 ? 39.420 9.400 -31.450 1.00 93.31 158 ALA A CA 1
ATOM 1249 C C . ALA A 1 158 ? 38.153 9.027 -32.228 1.00 93.31 158 ALA A C 1
ATOM 1251 O O . ALA A 1 158 ? 37.059 9.108 -31.673 1.00 93.31 158 ALA A O 1
ATOM 1252 N N . THR A 1 159 ? 38.311 8.594 -33.474 1.00 93.31 159 THR A N 1
ATOM 1253 C CA . THR A 1 159 ? 37.219 8.078 -34.303 1.00 93.31 159 THR A CA 1
ATOM 1254 C C . THR A 1 159 ? 37.386 6.571 -34.458 1.00 93.31 159 THR A C 1
ATOM 1256 O O . THR A 1 159 ? 38.441 6.113 -34.896 1.00 93.31 159 THR A O 1
ATOM 1259 N N . LEU A 1 160 ? 36.352 5.803 -34.117 1.00 94.31 160 LEU A N 1
ATOM 1260 C CA . LEU A 1 160 ? 36.302 4.357 -34.326 1.00 94.31 160 LEU A CA 1
ATOM 1261 C C . LEU A 1 160 ? 35.349 4.017 -35.470 1.00 94.31 160 LEU A C 1
ATOM 1263 O O . LEU A 1 160 ? 34.196 4.443 -35.497 1.00 94.31 160 LEU A O 1
ATOM 1267 N N . LEU A 1 161 ? 35.839 3.226 -36.421 1.00 93.12 161 LEU A N 1
ATOM 1268 C CA . LEU A 1 161 ? 35.048 2.731 -37.539 1.00 93.12 161 LEU A CA 1
ATOM 1269 C C . LEU A 1 161 ? 34.298 1.463 -37.128 1.00 93.12 161 LEU A C 1
ATOM 1271 O O . LEU A 1 161 ? 34.873 0.542 -36.551 1.00 93.12 161 LEU A O 1
ATOM 1275 N N . THR A 1 162 ? 33.019 1.393 -37.491 1.00 90.06 162 THR A N 1
ATOM 1276 C CA . THR A 1 162 ? 32.146 0.249 -37.196 1.00 90.06 162 THR A CA 1
ATOM 1277 C C . THR A 1 162 ? 31.827 -0.496 -38.492 1.00 90.06 162 THR A C 1
ATOM 1279 O O . THR A 1 162 ? 31.295 0.123 -39.413 1.00 90.06 162 THR A O 1
ATOM 1282 N N . PRO A 1 163 ? 32.134 -1.803 -38.620 1.00 89.50 163 PRO A N 1
ATOM 1283 C CA . PRO A 1 163 ? 31.695 -2.586 -39.769 1.00 89.50 163 PRO A CA 1
ATOM 1284 C C . PRO A 1 163 ? 30.166 -2.610 -39.881 1.00 89.50 163 PRO A C 1
ATOM 1286 O O . PRO A 1 163 ? 29.479 -2.869 -38.894 1.00 89.50 163 PRO A O 1
ATOM 1289 N N . GLU A 1 164 ? 29.650 -2.451 -41.100 1.00 84.88 164 GLU A N 1
ATOM 1290 C CA . GLU A 1 164 ? 28.209 -2.370 -41.392 1.00 84.88 164 GLU A CA 1
ATOM 1291 C C . GLU A 1 164 ? 27.395 -3.532 -40.804 1.00 84.88 164 GLU A C 1
ATOM 1293 O O . GLU A 1 164 ? 26.315 -3.319 -40.276 1.00 84.88 164 GLU A O 1
ATOM 1298 N N . ARG A 1 165 ? 27.945 -4.753 -40.776 1.00 83.88 165 ARG A N 1
ATOM 1299 C CA . ARG A 1 165 ? 27.287 -5.942 -40.192 1.00 83.88 165 ARG A CA 1
ATOM 1300 C C . ARG A 1 165 ? 26.883 -5.812 -38.712 1.00 83.88 165 ARG A C 1
ATOM 1302 O O . ARG A 1 165 ? 26.121 -6.645 -38.217 1.00 83.88 165 ARG A O 1
ATOM 1309 N N . PHE A 1 166 ? 27.463 -4.852 -37.988 1.00 79.94 166 PHE A N 1
ATOM 1310 C CA . PHE A 1 166 ? 27.126 -4.557 -36.594 1.00 79.94 166 PHE A CA 1
ATOM 1311 C C . PHE A 1 166 ? 26.038 -3.487 -36.461 1.00 79.94 166 PHE A C 1
ATOM 1313 O O . PHE A 1 166 ? 25.464 -3.355 -35.383 1.00 79.94 166 PHE A O 1
ATOM 1320 N N . LEU A 1 167 ? 25.722 -2.766 -37.539 1.00 79.06 167 LEU A N 1
ATOM 1321 C CA . LEU A 1 167 ? 24.586 -1.858 -37.599 1.00 79.06 167 LEU A CA 1
ATOM 1322 C C . LEU A 1 167 ? 23.328 -2.686 -37.854 1.00 79.06 167 LEU A C 1
ATOM 1324 O O . LEU A 1 167 ? 23.235 -3.432 -38.829 1.00 79.06 167 LEU A O 1
ATOM 1328 N N . ARG A 1 168 ? 22.368 -2.595 -36.942 1.00 67.31 168 ARG A N 1
ATOM 1329 C CA . ARG A 1 168 ? 21.076 -3.269 -37.050 1.00 67.31 168 ARG A CA 1
ATOM 1330 C C . ARG A 1 168 ? 19.989 -2.292 -36.643 1.00 67.31 168 ARG A C 1
ATOM 1332 O O . ARG A 1 168 ? 20.171 -1.558 -35.672 1.00 67.31 168 ARG A O 1
ATOM 1339 N N . GLU A 1 169 ? 18.855 -2.333 -37.337 1.00 59.25 169 GLU A N 1
ATOM 1340 C CA . GLU A 1 169 ? 17.606 -1.911 -36.707 1.00 59.25 169 GLU A CA 1
ATOM 1341 C C . GLU A 1 169 ? 17.399 -2.817 -35.497 1.00 59.25 169 GLU A C 1
ATOM 1343 O O . GLU A 1 169 ? 17.528 -4.039 -35.603 1.00 59.25 169 GLU A O 1
ATOM 1348 N N . LEU A 1 170 ? 17.200 -2.212 -34.332 1.00 55.12 170 LEU A N 1
ATOM 1349 C CA . LEU A 1 170 ? 17.146 -2.925 -33.064 1.00 55.12 170 LEU A CA 1
ATOM 1350 C C . LEU A 1 170 ? 16.063 -4.027 -33.145 1.00 55.12 170 LEU A C 1
ATOM 1352 O O . LEU A 1 170 ? 14.892 -3.700 -33.328 1.00 55.12 170 LEU A O 1
ATOM 1356 N N . PRO A 1 171 ? 16.405 -5.325 -33.023 1.00 50.03 171 PRO A N 1
ATOM 1357 C CA . PRO A 1 171 ? 15.414 -6.387 -32.914 1.00 50.03 171 PRO A CA 1
ATOM 1358 C C . PRO A 1 171 ? 15.066 -6.544 -31.431 1.00 50.03 171 PRO A C 1
ATOM 1360 O O . PRO A 1 171 ? 15.877 -7.042 -30.650 1.00 50.03 171 PRO A O 1
ATOM 1363 N N . VAL A 1 172 ? 13.896 -6.058 -31.016 1.00 52.38 172 VAL A N 1
ATOM 1364 C CA . VAL A 1 172 ? 13.625 -5.802 -29.596 1.00 52.38 172 VAL A CA 1
ATOM 1365 C C . VAL A 1 172 ? 12.539 -6.721 -29.030 1.00 52.38 172 VAL A C 1
ATOM 1367 O O . VAL A 1 172 ? 11.431 -6.815 -29.554 1.00 52.38 172 VAL A O 1
ATOM 1370 N N . ALA A 1 173 ? 12.830 -7.349 -27.887 1.00 53.62 173 ALA A N 1
ATOM 1371 C CA . ALA A 1 173 ? 11.801 -7.782 -26.945 1.00 53.62 173 ALA A CA 1
ATOM 1372 C C . ALA A 1 173 ? 11.210 -6.530 -26.271 1.00 53.62 173 ALA A C 1
ATOM 1374 O O . ALA A 1 173 ? 11.618 -6.139 -25.180 1.00 53.62 173 ALA A O 1
ATOM 1375 N N . GLU A 1 174 ? 10.336 -5.814 -26.981 1.00 57.69 174 GLU A N 1
ATOM 1376 C CA . GLU A 1 174 ? 9.766 -4.557 -26.482 1.00 57.69 174 GLU A CA 1
ATOM 1377 C C . GLU A 1 174 ? 8.705 -4.847 -25.432 1.00 57.69 174 GLU A C 1
ATOM 1379 O O . GLU A 1 174 ? 7.986 -5.827 -25.587 1.00 57.69 174 GLU A O 1
ATOM 1384 N N . PRO A 1 175 ? 8.478 -3.976 -24.438 1.00 58.28 175 PRO A N 1
ATOM 1385 C CA . PRO A 1 175 ? 7.295 -4.085 -23.589 1.00 58.28 175 PRO A CA 1
ATOM 1386 C C . PRO A 1 175 ? 5.999 -4.166 -24.410 1.00 58.28 175 PRO A C 1
ATOM 1388 O O . PRO A 1 175 ? 5.136 -4.987 -24.119 1.00 58.28 175 PRO A O 1
ATOM 1391 N N . ASN A 1 176 ? 5.897 -3.389 -25.495 1.00 65.31 176 ASN A N 1
ATOM 1392 C CA . ASN A 1 176 ? 4.752 -3.428 -26.408 1.00 65.31 176 ASN A CA 1
ATOM 1393 C C . ASN A 1 176 ? 4.728 -4.692 -27.274 1.00 65.31 176 ASN A C 1
ATOM 1395 O O . ASN A 1 176 ? 3.655 -5.232 -27.532 1.00 65.31 176 ASN A O 1
ATOM 1399 N N . GLY A 1 177 ? 5.891 -5.181 -27.708 1.00 69.88 177 GLY A N 1
ATOM 1400 C CA . GLY A 1 177 ? 6.025 -6.429 -28.460 1.00 69.88 177 GLY A CA 1
ATOM 1401 C C . GLY A 1 177 ? 5.684 -7.647 -27.602 1.00 69.88 177 GLY A C 1
ATOM 1402 O O . GLY A 1 177 ? 4.884 -8.484 -28.009 1.00 69.88 177 GLY A O 1
ATOM 1403 N N . PHE A 1 178 ? 6.202 -7.695 -26.376 1.00 73.88 178 PHE A N 1
ATOM 1404 C CA . PHE A 1 178 ? 5.844 -8.650 -25.336 1.00 73.88 178 PHE A CA 1
ATOM 1405 C C . PHE A 1 178 ? 4.360 -8.567 -25.006 1.00 73.88 178 PHE A C 1
ATOM 1407 O O . PHE A 1 178 ? 3.712 -9.603 -24.957 1.00 73.88 178 PHE A O 1
ATOM 1414 N N . TRP A 1 179 ? 3.799 -7.369 -24.821 1.00 77.19 179 TRP A N 1
ATOM 1415 C CA . TRP A 1 179 ? 2.370 -7.211 -24.561 1.00 77.19 179 TRP A CA 1
ATOM 1416 C C . TRP A 1 179 ? 1.529 -7.697 -25.741 1.00 77.19 179 TRP A C 1
ATOM 1418 O O . TRP A 1 179 ? 0.580 -8.442 -25.542 1.00 77.19 179 TRP A O 1
ATOM 1428 N N . SER A 1 180 ? 1.906 -7.353 -26.972 1.00 76.56 180 SER A N 1
ATOM 1429 C CA . SER A 1 180 ? 1.208 -7.791 -28.188 1.00 76.56 180 SER A CA 1
ATOM 1430 C C . SER A 1 180 ? 1.282 -9.308 -28.365 1.00 76.56 180 SER A C 1
ATOM 1432 O O . SER A 1 180 ? 0.274 -9.954 -28.650 1.00 76.56 180 SER A O 1
ATOM 1434 N N . TRP A 1 181 ? 2.458 -9.897 -28.138 1.00 80.44 181 TRP A N 1
ATOM 1435 C CA . TRP A 1 181 ? 2.654 -11.341 -28.171 1.00 80.44 181 TRP A CA 1
ATOM 1436 C C . TRP A 1 181 ? 1.891 -12.035 -27.038 1.00 80.44 181 TRP A C 1
ATOM 1438 O O . TRP A 1 181 ? 1.199 -13.017 -27.288 1.00 80.44 181 TRP A O 1
ATOM 1448 N N . SER A 1 182 ? 1.942 -11.509 -25.815 1.00 77.19 182 SER A N 1
ATOM 1449 C CA . SER A 1 182 ? 1.228 -12.062 -24.658 1.00 77.19 182 SER A CA 1
ATOM 1450 C C . SER A 1 182 ? -0.280 -11.924 -24.824 1.00 77.19 182 SER A C 1
ATOM 1452 O O . SER A 1 182 ? -1.017 -12.835 -24.482 1.00 77.19 182 SER A O 1
ATOM 1454 N N . TRP A 1 183 ? -0.767 -10.843 -25.428 1.00 78.25 183 TRP A N 1
ATOM 1455 C CA . TRP A 1 183 ? -2.173 -10.689 -25.781 1.00 78.25 183 TRP A CA 1
ATOM 1456 C C . TRP A 1 183 ? -2.620 -11.732 -26.814 1.00 78.25 183 TRP A C 1
ATOM 1458 O O . TRP A 1 183 ? -3.702 -12.303 -26.684 1.00 78.25 183 TRP A O 1
ATOM 1468 N N . ALA A 1 184 ? -1.783 -12.028 -27.813 1.00 80.19 184 ALA A N 1
ATOM 1469 C CA . ALA A 1 184 ? -2.084 -13.025 -28.839 1.00 80.19 184 ALA A CA 1
ATOM 1470 C C . ALA A 1 184 ? -1.984 -14.477 -28.333 1.00 80.19 184 ALA A C 1
ATOM 1472 O O . ALA A 1 184 ? -2.796 -15.312 -28.725 1.00 80.19 184 ALA A O 1
ATOM 1473 N N . ASN A 1 185 ? -1.015 -14.781 -27.463 1.00 83.75 185 ASN A N 1
ATOM 1474 C CA . ASN A 1 185 ? -0.687 -16.154 -27.053 1.00 83.75 185 ASN A CA 1
ATOM 1475 C C . ASN A 1 185 ? -1.211 -16.518 -25.653 1.00 83.75 185 ASN A C 1
ATOM 1477 O O . ASN A 1 185 ? -1.565 -17.666 -25.411 1.00 83.75 185 ASN A O 1
ATOM 1481 N N . HIS A 1 186 ? -1.322 -15.540 -24.755 1.00 83.56 186 HIS A N 1
ATOM 1482 C CA . HIS A 1 186 ? -1.769 -15.676 -23.359 1.00 83.56 186 HIS A CA 1
ATOM 1483 C C . HIS A 1 186 ? -2.955 -14.750 -23.026 1.00 83.56 186 HIS A C 1
ATOM 1485 O O . HIS A 1 186 ? -3.279 -14.513 -21.862 1.00 83.56 186 HIS A O 1
ATOM 1491 N N . GLY A 1 187 ? -3.654 -14.218 -24.036 1.00 83.56 187 GLY A N 1
ATOM 1492 C CA . GLY A 1 187 ? -4.713 -13.228 -23.827 1.00 83.56 187 GLY A CA 1
ATOM 1493 C C . GLY A 1 187 ? -5.897 -13.731 -23.001 1.00 83.56 187 GLY A C 1
ATOM 1494 O O . GLY A 1 187 ? -6.656 -12.917 -22.485 1.00 83.56 187 GLY A O 1
ATOM 1495 N N . GLY A 1 188 ? -6.093 -15.048 -22.890 1.00 83.94 188 GLY A N 1
ATOM 1496 C CA . GLY A 1 188 ? -7.094 -15.638 -21.996 1.00 83.94 188 GLY A CA 1
ATOM 1497 C C . GLY A 1 188 ? -6.742 -15.438 -20.519 1.00 83.94 188 GLY A C 1
ATOM 1498 O O . GLY A 1 188 ? -7.563 -14.922 -19.765 1.00 83.94 188 GLY A O 1
ATOM 1499 N N . GLU A 1 189 ? -5.512 -15.780 -20.137 1.00 80.62 189 GLU A N 1
ATOM 1500 C CA . GLU A 1 189 ? -4.981 -15.611 -18.776 1.00 80.62 189 GLU A CA 1
ATOM 1501 C C . GLU A 1 189 ? -4.952 -14.129 -18.391 1.00 80.62 189 GLU A C 1
ATOM 1503 O O . GLU A 1 189 ? -5.558 -13.740 -17.396 1.00 80.62 189 GLU A O 1
ATOM 1508 N N . LEU A 1 190 ? -4.393 -13.273 -19.256 1.00 82.00 190 LEU A N 1
ATOM 1509 C CA . LEU A 1 190 ? -4.323 -11.829 -19.008 1.00 82.00 190 LEU A CA 1
ATOM 1510 C C . LEU A 1 190 ? -5.702 -11.183 -18.833 1.00 82.00 190 LEU A C 1
ATOM 1512 O O . LEU A 1 190 ? -5.878 -10.325 -17.970 1.00 82.00 190 LEU A O 1
ATOM 1516 N N . ARG A 1 191 ? -6.698 -11.578 -19.639 1.00 85.25 191 ARG A N 1
ATOM 1517 C CA . ARG A 1 191 ? -8.071 -11.073 -19.480 1.00 85.25 191 ARG A CA 1
ATOM 1518 C C . ARG A 1 191 ? -8.707 -11.564 -18.190 1.00 85.25 191 ARG A C 1
ATOM 1520 O O . ARG A 1 191 ? -9.419 -10.789 -17.563 1.00 85.25 191 ARG A O 1
ATOM 1527 N N . ASN A 1 192 ? -8.471 -12.812 -17.794 1.00 81.38 192 ASN A N 1
ATOM 1528 C CA . ASN A 1 192 ? -8.987 -13.335 -16.532 1.00 81.38 192 ASN A CA 1
ATOM 1529 C C . ASN A 1 192 ? -8.401 -12.576 -15.338 1.00 81.38 192 ASN A C 1
ATOM 1531 O O . ASN A 1 192 ? -9.164 -12.112 -14.490 1.00 81.38 192 ASN A O 1
ATOM 1535 N N . ASP A 1 193 ? -7.086 -12.373 -15.318 1.00 76.12 193 ASP A N 1
ATOM 1536 C CA . ASP A 1 193 ? -6.401 -11.643 -14.250 1.00 76.12 193 ASP A CA 1
ATOM 1537 C C . ASP A 1 193 ? -6.844 -10.178 -14.199 1.00 76.12 193 ASP A C 1
ATOM 1539 O O . ASP A 1 193 ? -7.168 -9.656 -13.131 1.00 76.12 193 ASP A O 1
ATOM 1543 N N . PHE A 1 194 ? -6.955 -9.522 -15.359 1.00 81.19 194 PHE A N 1
ATOM 1544 C CA . PHE A 1 194 ? -7.440 -8.145 -15.434 1.00 81.19 194 PHE A CA 1
ATOM 1545 C C . PHE A 1 194 ? -8.909 -8.026 -15.010 1.00 81.19 194 PHE A C 1
ATOM 1547 O O . PHE A 1 194 ? -9.269 -7.107 -14.280 1.00 81.19 194 PHE A O 1
ATOM 1554 N N . ASN A 1 195 ? -9.768 -8.969 -15.406 1.00 81.25 195 ASN A N 1
ATOM 1555 C CA . ASN A 1 195 ? -11.161 -9.007 -14.959 1.00 81.25 195 ASN A CA 1
ATOM 1556 C C . ASN A 1 195 ? -11.255 -9.189 -13.439 1.00 81.25 195 ASN A C 1
ATOM 1558 O O . ASN A 1 195 ? -12.094 -8.552 -12.799 1.00 81.25 195 ASN A O 1
ATOM 1562 N N . PHE A 1 196 ? -10.396 -10.028 -12.857 1.00 70.69 196 PHE A N 1
ATOM 1563 C CA . PHE A 1 196 ? -10.322 -10.223 -11.412 1.00 70.69 196 PHE A CA 1
ATOM 1564 C C . PHE A 1 196 ? -9.866 -8.947 -10.687 1.00 70.69 196 PHE A C 1
ATOM 1566 O O . PHE A 1 196 ? -10.483 -8.552 -9.693 1.00 70.69 196 PHE A O 1
ATOM 1573 N N . ASP A 1 197 ? -8.846 -8.264 -11.209 1.00 75.88 197 ASP A N 1
ATOM 1574 C CA . ASP A 1 197 ? -8.375 -6.980 -10.682 1.00 75.88 197 ASP A CA 1
ATOM 1575 C C . ASP A 1 197 ? -9.470 -5.905 -10.751 1.00 75.88 197 ASP A C 1
ATOM 1577 O O . ASP A 1 197 ? -9.817 -5.298 -9.737 1.00 75.88 197 ASP A O 1
ATOM 1581 N N . VAL A 1 198 ? -10.112 -5.740 -11.910 1.00 80.81 198 VAL A N 1
ATOM 1582 C CA . VAL A 1 198 ? -11.227 -4.801 -12.111 1.00 80.81 198 VAL A CA 1
ATOM 1583 C C . VAL A 1 198 ? -12.399 -5.119 -11.175 1.00 80.81 198 VAL A C 1
ATOM 1585 O O . VAL A 1 198 ? -12.985 -4.212 -10.577 1.00 80.81 198 VAL A O 1
ATOM 1588 N N . ALA A 1 199 ? -12.737 -6.394 -10.972 1.00 71.50 199 ALA A N 1
ATOM 1589 C CA . ALA A 1 199 ? -13.797 -6.773 -10.039 1.00 71.50 199 ALA A CA 1
ATOM 1590 C C . ALA A 1 199 ? -13.501 -6.309 -8.600 1.00 71.50 199 ALA A C 1
ATOM 1592 O O . ALA A 1 199 ? -14.421 -5.948 -7.857 1.00 71.50 199 ALA A O 1
ATOM 1593 N N . ARG A 1 200 ? -12.222 -6.271 -8.210 1.00 70.00 200 ARG A N 1
ATOM 1594 C CA . ARG A 1 200 ? -11.788 -5.992 -6.837 1.00 70.00 200 ARG A CA 1
ATOM 1595 C C . ARG A 1 200 ? -11.418 -4.527 -6.591 1.00 70.00 200 ARG A C 1
ATOM 1597 O O . ARG A 1 200 ? -11.729 -4.000 -5.524 1.00 70.00 200 ARG A O 1
ATOM 1604 N N . ASN A 1 201 ? -10.817 -3.861 -7.575 1.00 73.06 201 ASN A N 1
ATOM 1605 C CA . ASN A 1 201 ? -10.058 -2.622 -7.378 1.00 73.06 201 ASN A CA 1
ATOM 1606 C C . ASN A 1 201 ? -10.633 -1.389 -8.099 1.00 73.06 201 ASN A C 1
ATOM 1608 O O . ASN A 1 201 ? -10.010 -0.327 -8.117 1.00 73.06 201 ASN A O 1
ATOM 1612 N N . VAL A 1 202 ? -11.858 -1.449 -8.635 1.00 82.38 202 VAL A N 1
ATOM 1613 C CA . VAL A 1 202 ? -12.491 -0.251 -9.220 1.00 82.38 202 VAL A CA 1
ATOM 1614 C C . VAL A 1 202 ? -13.010 0.694 -8.129 1.00 82.38 202 VAL A C 1
ATOM 1616 O O . VAL A 1 202 ? -13.935 0.376 -7.369 1.00 82.38 202 VAL A O 1
ATOM 1619 N N . ALA A 1 203 ? -12.459 1.908 -8.110 1.00 79.88 203 ALA A N 1
ATOM 1620 C CA . ALA A 1 203 ? -12.842 2.976 -7.193 1.00 79.88 203 ALA A CA 1
ATOM 1621 C C . ALA A 1 203 ? -14.306 3.436 -7.369 1.00 79.88 203 ALA A C 1
ATOM 1623 O O . ALA A 1 203 ? -14.883 3.405 -8.461 1.00 79.88 203 ALA A O 1
ATOM 1624 N N . ARG A 1 204 ? -14.922 3.921 -6.280 1.00 75.31 204 ARG A N 1
ATOM 1625 C CA . ARG A 1 204 ? -16.347 4.316 -6.237 1.00 75.31 204 ARG A CA 1
ATOM 1626 C C . ARG A 1 204 ? -16.714 5.382 -7.278 1.00 75.31 204 ARG A C 1
ATOM 1628 O O . ARG A 1 204 ? -17.771 5.293 -7.897 1.00 75.31 204 ARG A O 1
ATOM 1635 N N . ASN A 1 205 ? -15.850 6.374 -7.485 1.00 81.19 205 ASN A N 1
ATOM 1636 C CA . ASN A 1 205 ? -16.045 7.438 -8.476 1.00 81.19 205 ASN A CA 1
ATOM 1637 C C . ASN A 1 205 ? -16.045 6.900 -9.917 1.00 81.19 205 ASN A C 1
ATOM 1639 O O . ASN A 1 205 ? -16.834 7.361 -10.741 1.00 81.19 205 ASN A O 1
ATOM 1643 N N . VAL A 1 206 ? -15.211 5.899 -10.213 1.00 85.81 206 VAL A N 1
ATOM 1644 C CA . VAL A 1 206 ? -15.167 5.237 -11.523 1.00 85.81 206 VAL A CA 1
ATOM 1645 C C . VAL A 1 206 ? -16.442 4.429 -11.759 1.00 85.81 206 VAL A C 1
ATOM 1647 O O . VAL A 1 206 ? -17.051 4.588 -12.815 1.00 85.81 206 VAL A O 1
ATOM 1650 N N . LYS A 1 207 ? -16.920 3.667 -10.760 1.00 85.25 207 LYS A N 1
ATOM 1651 C CA . LYS A 1 207 ? -18.214 2.953 -10.829 1.00 85.25 207 LYS A CA 1
ATOM 1652 C C . LYS A 1 207 ? -19.366 3.911 -11.146 1.00 85.25 207 LYS A C 1
ATOM 1654 O O . LYS A 1 207 ? -20.131 3.675 -12.074 1.00 85.25 207 LYS A O 1
ATOM 1659 N N . ALA A 1 208 ? -19.445 5.034 -10.428 1.00 81.69 208 ALA A N 1
ATOM 1660 C CA . ALA A 1 208 ? -20.480 6.046 -10.642 1.00 81.69 208 ALA A CA 1
ATOM 1661 C C . ALA A 1 208 ? -20.366 6.759 -12.003 1.00 81.69 208 ALA A C 1
ATOM 1663 O O . ALA A 1 208 ? -21.376 7.149 -12.587 1.00 81.69 208 ALA A O 1
ATOM 1664 N N . ARG A 1 209 ? -19.148 6.961 -12.524 1.00 93.81 209 ARG A N 1
ATOM 1665 C CA . ARG A 1 209 ? -18.934 7.500 -13.876 1.00 93.81 209 ARG A CA 1
ATOM 1666 C C . ARG A 1 209 ? -19.413 6.520 -14.946 1.00 93.81 209 ARG A C 1
ATOM 1668 O O . ARG A 1 209 ? -20.161 6.942 -15.819 1.00 93.81 209 ARG A O 1
ATOM 1675 N N . LEU A 1 210 ? -19.023 5.248 -14.858 1.00 90.31 210 LEU A N 1
ATOM 1676 C CA . LEU A 1 210 ? -19.421 4.223 -15.825 1.00 90.31 210 LEU A CA 1
ATOM 1677 C C . LEU A 1 210 ? -20.936 3.991 -15.805 1.00 90.31 210 LEU A C 1
ATOM 1679 O O . LEU A 1 210 ? -21.547 3.953 -16.864 1.00 90.31 210 LEU A O 1
ATOM 1683 N N . ALA A 1 211 ? -21.565 3.965 -14.626 1.00 88.81 211 ALA A N 1
ATOM 1684 C CA . ALA A 1 211 ? -23.022 3.875 -14.511 1.00 88.81 211 ALA A CA 1
ATOM 1685 C C . ALA A 1 211 ? -23.751 5.031 -15.228 1.00 88.81 211 ALA A C 1
ATOM 1687 O O . ALA A 1 211 ? -24.764 4.812 -15.880 1.00 88.81 211 ALA A O 1
ATOM 1688 N N . ARG A 1 212 ? -23.219 6.262 -15.161 1.00 89.94 212 ARG A N 1
ATOM 1689 C CA . ARG A 1 212 ? -23.774 7.413 -15.902 1.00 89.94 212 ARG A CA 1
ATOM 1690 C C . ARG A 1 212 ? -23.547 7.328 -17.409 1.00 89.94 212 ARG A C 1
ATOM 1692 O O . ARG A 1 212 ? -24.346 7.866 -18.164 1.00 89.94 212 ARG A O 1
ATOM 1699 N N . GLN A 1 213 ? -22.446 6.714 -17.833 1.00 94.38 213 GLN A N 1
ATOM 1700 C CA . GLN A 1 213 ? -22.111 6.533 -19.248 1.00 94.38 213 GLN A CA 1
ATOM 1701 C C . GLN A 1 213 ? -22.894 5.379 -19.891 1.00 94.38 213 GLN A C 1
ATOM 1703 O O . GLN A 1 213 ? -23.090 5.400 -21.101 1.00 94.38 213 GLN A O 1
ATOM 1708 N N . HIS A 1 214 ? -23.370 4.421 -19.088 1.00 91.50 214 HIS A N 1
ATOM 1709 C CA . HIS A 1 214 ? -24.092 3.224 -19.531 1.00 91.50 214 HIS A CA 1
ATOM 1710 C C . HIS A 1 214 ? -25.433 3.052 -18.785 1.00 91.50 214 HIS A C 1
ATOM 1712 O O . HIS A 1 214 ? -25.595 2.111 -17.999 1.00 91.50 214 HIS A O 1
ATOM 1718 N N . PRO A 1 215 ? -26.394 3.979 -18.967 1.00 88.56 215 PRO A N 1
ATOM 1719 C CA . PRO A 1 215 ? -27.681 3.944 -18.264 1.00 88.56 215 PRO A CA 1
ATOM 1720 C C . PRO A 1 215 ? -28.550 2.733 -18.642 1.00 88.56 215 PRO A C 1
ATOM 1722 O O . PRO A 1 215 ? -29.349 2.270 -17.833 1.00 88.56 215 PRO A O 1
ATOM 1725 N N . ASP A 1 216 ? -28.371 2.197 -19.845 1.00 91.88 216 ASP A N 1
ATOM 1726 C CA . ASP A 1 216 ? -28.985 0.968 -20.345 1.00 91.88 216 ASP A CA 1
ATOM 1727 C C . ASP A 1 216 ? -28.589 -0.260 -19.507 1.00 91.88 216 ASP A C 1
ATOM 1729 O O . ASP A 1 216 ? -29.452 -1.021 -19.070 1.00 91.88 216 ASP A O 1
ATOM 1733 N N . ILE A 1 217 ? -27.300 -0.407 -19.187 1.00 91.94 217 ILE A N 1
ATOM 1734 C CA . ILE A 1 217 ? -26.803 -1.486 -18.317 1.00 91.94 217 ILE A CA 1
ATOM 1735 C C . ILE A 1 217 ? -27.348 -1.326 -16.892 1.00 91.94 217 ILE A C 1
ATOM 1737 O O . ILE A 1 217 ? -27.704 -2.310 -16.242 1.00 91.94 217 ILE A O 1
ATOM 1741 N N . VAL A 1 218 ? -27.446 -0.086 -16.399 1.00 87.25 218 VAL A N 1
ATOM 1742 C CA . VAL A 1 218 ? -28.038 0.199 -15.082 1.00 87.25 218 VAL A CA 1
ATOM 1743 C C . VAL A 1 218 ? -29.510 -0.210 -15.048 1.00 87.25 218 VAL A C 1
ATOM 1745 O O . VAL A 1 218 ? -29.929 -0.833 -14.075 1.00 87.25 218 VAL A O 1
ATOM 1748 N N . ALA A 1 219 ? -30.280 0.089 -16.096 1.00 87.12 219 ALA A N 1
ATOM 1749 C CA . ALA A 1 219 ? -31.683 -0.309 -16.188 1.00 87.12 219 ALA A CA 1
ATOM 1750 C C . ALA A 1 219 ? -31.847 -1.838 -16.143 1.00 87.12 219 ALA A C 1
ATOM 1752 O O . ALA A 1 219 ? -32.658 -2.335 -15.364 1.00 87.12 219 ALA A O 1
ATOM 1753 N N . LEU A 1 220 ? -31.017 -2.583 -16.885 1.00 90.44 220 LEU A N 1
ATOM 1754 C CA . LEU A 1 220 ? -31.004 -4.052 -16.842 1.00 90.44 220 LEU A CA 1
ATOM 1755 C C . LEU A 1 220 ? -30.673 -4.593 -15.442 1.00 90.44 220 LEU A C 1
ATOM 1757 O O . LEU A 1 220 ? -31.314 -5.527 -14.966 1.00 90.44 220 LEU A O 1
ATOM 1761 N N . TYR A 1 221 ? -29.698 -3.993 -14.754 1.00 89.12 221 TYR A N 1
ATOM 1762 C CA . TYR A 1 221 ? -29.356 -4.373 -13.382 1.00 89.12 221 TYR A CA 1
ATOM 1763 C C . TYR A 1 221 ? -30.495 -4.092 -12.390 1.00 89.12 221 TYR A C 1
ATOM 1765 O O . TYR A 1 221 ? -30.753 -4.911 -11.510 1.00 89.12 221 TYR A O 1
ATOM 1773 N N . LEU A 1 222 ? -31.191 -2.958 -12.523 1.00 85.19 222 LEU A N 1
ATOM 1774 C CA . LEU A 1 222 ? -32.343 -2.633 -11.677 1.00 85.19 222 LEU A CA 1
ATOM 1775 C C . LEU A 1 222 ? -33.495 -3.615 -11.896 1.00 85.19 222 LEU A C 1
ATOM 1777 O O . LEU A 1 222 ? -34.048 -4.103 -10.915 1.00 85.19 222 LEU A O 1
ATOM 1781 N N . GLN A 1 223 ? -33.785 -3.967 -13.149 1.00 90.69 223 GLN A N 1
ATOM 1782 C CA . GLN A 1 223 ? -34.786 -4.980 -13.475 1.00 90.69 223 GLN A CA 1
ATOM 1783 C C . GLN A 1 223 ? -34.421 -6.339 -12.856 1.00 90.69 223 GLN A C 1
ATOM 1785 O O . GLN A 1 223 ? -35.240 -6.959 -12.184 1.00 90.69 223 GLN A O 1
ATOM 1790 N N . HIS A 1 224 ? -33.156 -6.755 -12.965 1.00 88.62 224 HIS A N 1
ATOM 1791 C CA . HIS A 1 224 ? -32.672 -7.956 -12.285 1.00 88.62 224 HIS A CA 1
ATOM 1792 C C . HIS A 1 224 ? -32.858 -7.879 -10.756 1.00 88.62 224 HIS A C 1
ATOM 1794 O O . HIS A 1 224 ? -33.303 -8.840 -10.136 1.00 88.62 224 HIS A O 1
ATOM 1800 N N . LEU A 1 225 ? -32.569 -6.736 -10.123 1.00 84.19 225 LEU A N 1
ATOM 1801 C CA . LEU A 1 225 ? -32.792 -6.543 -8.683 1.00 84.19 225 LEU A CA 1
ATOM 1802 C C . LEU A 1 225 ? -34.272 -6.549 -8.274 1.00 84.19 225 LEU A C 1
ATOM 1804 O O . LEU A 1 225 ? -34.566 -6.747 -7.093 1.00 84.19 225 LEU A O 1
ATOM 1808 N N . GLU A 1 226 ? -35.192 -6.247 -9.185 1.00 86.25 226 GLU A N 1
ATOM 1809 C CA . GLU A 1 226 ? -36.636 -6.363 -8.954 1.00 86.25 226 GLU A CA 1
ATOM 1810 C C . GLU A 1 226 ? -37.100 -7.820 -9.027 1.00 86.25 226 GLU A C 1
ATOM 1812 O O . GLU A 1 226 ? -37.957 -8.219 -8.242 1.00 86.25 226 GLU A O 1
ATOM 1817 N N . GLU A 1 227 ? -36.484 -8.620 -9.899 1.00 87.44 227 GLU A N 1
ATOM 1818 C CA . GLU A 1 227 ? -36.753 -10.055 -10.054 1.00 87.44 227 GLU A CA 1
ATOM 1819 C C . GLU A 1 227 ? -36.138 -10.908 -8.929 1.00 87.44 227 GLU A C 1
ATOM 1821 O O . GLU A 1 227 ? -36.654 -11.977 -8.596 1.00 87.44 227 GLU A O 1
ATOM 1826 N N . VAL A 1 228 ? -35.045 -10.447 -8.314 1.00 87.06 228 VAL A N 1
ATOM 1827 C CA . VAL A 1 228 ? -34.401 -11.140 -7.191 1.00 87.06 228 VAL A CA 1
ATOM 1828 C C . VAL A 1 228 ? -35.211 -10.959 -5.904 1.00 87.06 228 VAL A C 1
ATOM 1830 O O . VAL A 1 228 ? -35.412 -9.845 -5.415 1.00 87.06 228 VAL A O 1
ATOM 1833 N N . GLU A 1 229 ? -35.607 -12.078 -5.291 1.00 85.00 229 GLU A N 1
ATOM 1834 C CA . GLU A 1 229 ? -36.282 -12.092 -3.992 1.00 85.00 229 GLU A CA 1
ATOM 1835 C C . GLU A 1 229 ? -35.412 -11.427 -2.907 1.00 85.00 229 GLU A C 1
ATOM 1837 O O . GLU A 1 229 ? -34.335 -11.904 -2.533 1.00 85.00 229 GLU A O 1
ATOM 1842 N N . LYS A 1 230 ? -35.899 -10.311 -2.357 1.00 81.94 230 LYS A N 1
ATOM 1843 C CA . LYS A 1 230 ? -35.241 -9.587 -1.263 1.00 81.94 230 LYS A CA 1
ATOM 1844 C C . LYS A 1 230 ? -35.690 -10.176 0.063 1.00 81.94 230 LYS A C 1
ATOM 1846 O O . LYS A 1 230 ? -36.716 -9.777 0.612 1.00 81.94 230 LYS A O 1
ATOM 1851 N N . LYS A 1 231 ? -34.904 -11.111 0.597 1.00 82.56 231 LYS A N 1
ATOM 1852 C CA . LYS A 1 231 ? -35.165 -11.649 1.935 1.00 82.56 231 LYS A CA 1
ATOM 1853 C C . LYS A 1 231 ? -35.125 -10.514 2.966 1.00 82.56 231 LYS A C 1
ATOM 1855 O O . LYS A 1 231 ? -34.176 -9.721 2.950 1.00 82.56 231 LYS A O 1
ATOM 1860 N N . PRO A 1 232 ? -36.121 -10.417 3.863 1.00 82.56 232 PRO A N 1
ATOM 1861 C CA . PRO A 1 232 ? -36.076 -9.446 4.943 1.00 82.56 232 PRO A CA 1
ATOM 1862 C C . PRO A 1 232 ? -34.836 -9.693 5.802 1.00 82.56 232 PRO A C 1
ATOM 1864 O O . PRO A 1 232 ? -34.389 -10.830 5.969 1.00 82.56 232 PRO A O 1
ATOM 1867 N N . TYR A 1 233 ? -34.272 -8.619 6.353 1.00 77.69 233 TYR A N 1
ATOM 1868 C CA . TYR A 1 233 ? -33.166 -8.746 7.295 1.00 77.69 233 TYR A CA 1
ATOM 1869 C C . TYR A 1 233 ? -33.606 -9.628 8.479 1.00 77.69 233 TYR A C 1
ATOM 1871 O O . TYR A 1 233 ? -34.638 -9.328 9.087 1.00 77.69 233 TYR A O 1
ATOM 1879 N N . PRO A 1 234 ? -32.869 -10.700 8.829 1.00 78.12 234 PRO A N 1
ATOM 1880 C CA . PRO A 1 234 ? -33.283 -11.618 9.881 1.00 78.12 234 PRO A CA 1
ATOM 1881 C C . PRO A 1 234 ? -33.050 -10.971 11.250 1.00 78.12 234 PRO A C 1
ATOM 1883 O O . PRO A 1 234 ? -32.022 -11.185 11.890 1.00 78.12 234 PRO A O 1
ATOM 1886 N N . ILE A 1 235 ? -34.021 -10.175 11.713 1.00 75.19 235 ILE A N 1
ATOM 1887 C CA . ILE A 1 235 ? -33.991 -9.462 13.006 1.00 75.19 235 ILE A CA 1
ATOM 1888 C C . ILE A 1 235 ? -33.646 -10.422 14.158 1.00 75.19 235 ILE A C 1
ATOM 1890 O O . ILE A 1 235 ? -32.912 -10.071 15.081 1.00 75.19 235 ILE A O 1
ATOM 1894 N N . GLY A 1 236 ? -34.160 -11.654 14.083 1.00 70.56 236 GLY A N 1
ATOM 1895 C CA . GLY A 1 236 ? -33.942 -12.702 15.074 1.00 70.56 236 GLY A CA 1
ATOM 1896 C C . GLY A 1 236 ? -32.513 -13.240 15.136 1.00 70.56 236 GLY A C 1
ATOM 1897 O O . GLY A 1 236 ? -32.112 -13.682 16.204 1.00 70.56 236 GLY A O 1
ATOM 1898 N N . GLU A 1 237 ? -31.723 -13.172 14.064 1.00 68.31 237 GLU A N 1
ATOM 1899 C CA . GLU A 1 237 ? -30.296 -13.545 14.055 1.00 68.31 237 GLU A CA 1
ATOM 1900 C C . GLU A 1 237 ? -29.422 -12.312 14.302 1.00 68.31 237 GLU A C 1
ATOM 1902 O O . GLU A 1 237 ? -28.521 -12.354 15.136 1.00 68.31 237 GLU A O 1
ATOM 1907 N N . ASP A 1 238 ? -29.798 -11.187 13.694 1.00 60.50 238 ASP A N 1
ATOM 1908 C CA . ASP A 1 238 ? -29.105 -9.900 13.715 1.00 60.50 238 ASP A CA 1
ATOM 1909 C C . ASP A 1 238 ? -27.610 -9.974 13.327 1.00 60.50 238 ASP A C 1
ATOM 1911 O O . ASP A 1 238 ? -26.750 -9.492 14.065 1.00 60.50 238 ASP A O 1
ATOM 1915 N N . PRO A 1 239 ? -27.267 -10.541 12.153 1.00 62.25 239 PRO A N 1
ATOM 1916 C CA . PRO A 1 239 ? -25.878 -10.805 11.754 1.00 62.25 239 PRO A CA 1
ATOM 1917 C C . PRO A 1 239 ? -25.014 -9.547 11.561 1.00 62.25 239 PRO A C 1
ATOM 1919 O O . PRO A 1 239 ? -23.793 -9.639 11.492 1.00 62.25 239 PRO A O 1
ATOM 1922 N N . LYS A 1 240 ? -25.627 -8.365 11.431 1.00 55.91 240 LYS A N 1
ATOM 1923 C CA . LYS A 1 240 ? -24.946 -7.062 11.340 1.00 55.91 240 LYS A CA 1
ATOM 1924 C C . LYS A 1 240 ? -25.060 -6.241 12.633 1.00 55.91 240 LYS A C 1
ATOM 1926 O O . LYS A 1 240 ? -24.711 -5.063 12.614 1.00 55.91 240 LYS A O 1
ATOM 1931 N N . ALA A 1 241 ? -25.560 -6.838 13.719 1.00 54.12 241 ALA A N 1
ATOM 1932 C CA . ALA A 1 241 ? -25.727 -6.216 15.035 1.00 54.12 241 ALA A CA 1
ATOM 1933 C C . ALA A 1 241 ? -26.509 -4.881 15.019 1.00 54.12 241 ALA A C 1
ATOM 1935 O O . ALA A 1 241 ? -26.186 -3.945 15.749 1.00 54.12 241 ALA A O 1
ATOM 1936 N N . LEU A 1 242 ? -27.540 -4.768 14.176 1.00 59.44 242 LEU A N 1
ATOM 1937 C CA . LEU A 1 242 ? -28.333 -3.547 14.002 1.00 59.44 242 LEU A CA 1
ATOM 1938 C C . LEU A 1 242 ? -29.426 -3.379 15.071 1.00 59.44 242 LEU A C 1
ATOM 1940 O O . LEU A 1 242 ? -29.874 -2.256 15.299 1.00 59.44 242 LEU A O 1
ATOM 1944 N N . VAL A 1 243 ? -29.861 -4.461 15.730 1.00 64.06 243 VAL A N 1
ATOM 1945 C CA . VAL A 1 243 ? -31.055 -4.471 16.601 1.00 64.06 243 VAL A CA 1
ATOM 1946 C C . VAL A 1 243 ? -30.752 -4.932 18.030 1.00 64.06 243 VAL A C 1
ATOM 1948 O O . VAL A 1 243 ? -31.160 -4.286 18.994 1.00 64.06 243 VAL A O 1
ATOM 1951 N N . LYS A 1 244 ? -30.039 -6.047 18.204 1.00 53.06 244 LYS A N 1
ATOM 1952 C CA . LYS A 1 244 ? -29.825 -6.699 19.506 1.00 53.06 244 LYS A CA 1
ATOM 1953 C C . LYS A 1 244 ? -28.760 -6.027 20.368 1.00 53.06 244 LYS A C 1
ATOM 1955 O O . LYS A 1 244 ? -28.701 -6.317 21.565 1.00 53.06 244 LYS A O 1
ATOM 1960 N N . TRP A 1 245 ? -27.947 -5.141 19.791 1.00 53.97 245 TRP A N 1
ATOM 1961 C CA . TRP A 1 245 ? -26.814 -4.499 20.466 1.00 53.97 245 TRP A CA 1
ATOM 1962 C C . TRP A 1 245 ? -27.227 -3.820 21.783 1.00 53.97 245 TRP A C 1
ATOM 1964 O O . TRP A 1 245 ? -26.566 -3.986 22.804 1.00 53.97 245 TRP A O 1
ATOM 1974 N N . TYR A 1 246 ? -28.378 -3.140 21.806 1.00 51.66 246 TYR A N 1
ATOM 1975 C CA . TYR A 1 246 ? -28.852 -2.422 22.992 1.00 51.66 246 TYR A CA 1
ATOM 1976 C C . TYR A 1 246 ? -29.216 -3.362 24.154 1.00 51.66 246 TYR A C 1
ATOM 1978 O O . TYR A 1 246 ? -28.844 -3.122 25.305 1.00 51.66 246 TYR A O 1
ATOM 1986 N N . ALA A 1 247 ? -29.927 -4.452 23.848 1.00 56.81 247 ALA A N 1
ATOM 1987 C CA . ALA A 1 247 ? -30.391 -5.425 24.835 1.00 56.81 247 ALA A CA 1
ATOM 1988 C C . ALA A 1 247 ? -29.258 -6.322 25.359 1.00 56.81 247 ALA A C 1
ATOM 1990 O O . ALA A 1 247 ? -29.299 -6.740 26.515 1.00 56.81 247 ALA A O 1
ATOM 1991 N N . GLN A 1 248 ? -28.249 -6.619 24.531 1.00 53.53 248 GLN A N 1
ATOM 1992 C CA . GLN A 1 248 ? -27.051 -7.338 24.972 1.00 53.53 248 GLN A CA 1
ATOM 1993 C C . GLN A 1 248 ? -26.196 -6.477 25.906 1.00 53.53 248 GLN A C 1
ATOM 1995 O O . GLN A 1 248 ? -25.846 -6.945 26.988 1.00 53.53 248 GLN A O 1
ATOM 2000 N N . GLY A 1 249 ? -25.980 -5.203 25.562 1.00 50.72 249 GLY A N 1
ATOM 2001 C CA . GLY A 1 249 ? -25.310 -4.241 26.440 1.00 50.72 249 GLY A CA 1
ATOM 2002 C C . GLY A 1 249 ? -25.988 -4.101 27.805 1.00 50.72 249 GLY A C 1
ATOM 2003 O O . GLY A 1 249 ? -25.327 -4.086 28.837 1.00 50.72 249 GLY A O 1
ATOM 2004 N N . ALA A 1 250 ? -27.326 -4.094 27.834 1.00 54.78 250 ALA A N 1
ATOM 2005 C CA . ALA A 1 250 ? -28.090 -3.964 29.076 1.00 54.78 250 ALA A CA 1
ATOM 2006 C C . ALA A 1 250 ? -27.943 -5.163 30.036 1.00 54.78 250 ALA A C 1
ATOM 2008 O O . ALA A 1 250 ? -28.096 -5.009 31.248 1.00 54.78 250 ALA A O 1
ATOM 2009 N N . LYS A 1 251 ? -27.647 -6.365 29.521 1.00 51.78 251 LYS A N 1
ATOM 2010 C CA . LYS A 1 251 ? -27.455 -7.570 30.348 1.00 51.78 251 LYS A CA 1
ATOM 2011 C C . LYS A 1 251 ? -26.107 -7.586 31.071 1.00 51.78 251 LYS A C 1
ATOM 2013 O O . LYS A 1 251 ? -26.022 -8.195 32.134 1.00 51.78 251 LYS A O 1
ATOM 2018 N N . LEU A 1 252 ? -25.092 -6.914 30.524 1.00 49.16 252 LEU A N 1
ATOM 2019 C CA . LEU A 1 252 ? -23.743 -6.848 31.100 1.00 49.16 252 LEU A CA 1
ATOM 2020 C C . LEU A 1 252 ? -23.689 -5.985 32.377 1.00 49.16 252 LEU A C 1
ATOM 2022 O O . LEU A 1 252 ? -22.911 -6.280 33.276 1.00 49.16 252 LEU A O 1
ATOM 2026 N N . ILE A 1 253 ? -24.585 -5.000 32.515 1.00 51.28 253 ILE A N 1
ATOM 2027 C CA . ILE A 1 253 ? -24.633 -4.055 33.651 1.00 51.28 253 ILE A CA 1
ATOM 2028 C C . ILE A 1 253 ? -24.971 -4.739 34.983 1.00 51.28 253 ILE A C 1
ATOM 2030 O O . ILE A 1 253 ? -24.597 -4.248 36.041 1.00 51.28 253 ILE A O 1
ATOM 2034 N N . ARG A 1 254 ? -25.675 -5.882 34.980 1.00 49.34 254 ARG A N 1
ATOM 2035 C CA . ARG A 1 254 ? -26.183 -6.510 36.219 1.00 49.34 254 ARG A CA 1
ATOM 2036 C C . ARG A 1 254 ? -25.094 -7.053 37.164 1.00 49.34 254 ARG A C 1
ATOM 2038 O O . ARG A 1 254 ? -25.443 -7.711 38.140 1.00 49.34 254 ARG A O 1
ATOM 2045 N N . LYS A 1 255 ? -23.807 -6.821 36.887 1.00 45.03 255 LYS A N 1
ATOM 2046 C CA . LYS A 1 255 ? -22.683 -7.400 37.634 1.00 45.03 255 LYS A CA 1
ATOM 2047 C C . LYS A 1 255 ? -21.565 -6.429 38.058 1.00 45.03 255 LYS A C 1
ATOM 2049 O O . LYS A 1 255 ? -20.520 -6.922 38.464 1.00 45.03 255 LYS A O 1
ATOM 2054 N N . GLY A 1 256 ? -21.753 -5.108 38.004 1.00 45.34 256 GLY A N 1
ATOM 2055 C CA . GLY A 1 256 ? -20.733 -4.131 38.429 1.00 45.34 256 GLY A CA 1
ATOM 2056 C C . GLY A 1 256 ? -21.239 -3.151 39.488 1.00 45.34 256 GLY A C 1
ATOM 2057 O O . GLY A 1 256 ? -22.393 -2.744 39.419 1.00 45.34 256 GLY A O 1
ATOM 2058 N N . GLU A 1 257 ? -20.365 -2.845 40.445 1.00 48.09 257 GLU A N 1
ATOM 2059 C CA . GLU A 1 257 ? -20.522 -2.070 41.689 1.00 48.09 257 GLU A CA 1
ATOM 2060 C C . GLU A 1 257 ? -21.012 -0.615 41.512 1.00 48.09 257 GLU A C 1
ATOM 2062 O O . GLU A 1 257 ? -21.161 -0.122 40.393 1.00 48.09 257 GLU A O 1
ATOM 2067 N N . ASP A 1 258 ? -21.303 0.041 42.644 1.00 49.66 258 ASP A N 1
ATOM 2068 C CA . ASP A 1 258 ? -21.884 1.384 42.757 1.00 49.66 258 ASP A CA 1
ATOM 2069 C C . ASP A 1 258 ? -21.218 2.423 41.837 1.00 49.66 258 ASP A C 1
ATOM 2071 O O . ASP A 1 258 ? -19.996 2.497 41.717 1.00 49.66 258 ASP A O 1
ATOM 2075 N N . ALA A 1 259 ? -22.045 3.249 41.190 1.00 54.97 259 ALA A N 1
ATOM 2076 C CA . ALA A 1 259 ? -21.590 4.310 40.301 1.00 54.97 259 ALA A CA 1
ATOM 2077 C C . ALA A 1 259 ? -20.736 5.339 41.062 1.00 54.97 259 ALA A C 1
ATOM 2079 O O . ALA A 1 259 ? -21.220 5.982 41.996 1.00 54.97 259 ALA A O 1
ATOM 2080 N N . VAL A 1 260 ? -19.488 5.524 40.631 1.00 61.47 260 VAL A N 1
ATOM 2081 C CA . VAL A 1 260 ? -18.592 6.570 41.135 1.00 61.47 260 VAL A CA 1
ATOM 2082 C C . VAL A 1 260 ? -18.492 7.640 40.057 1.00 61.47 260 VAL A C 1
ATOM 2084 O O . VAL A 1 260 ? -17.931 7.417 38.984 1.00 61.47 260 VAL A O 1
ATOM 2087 N N . LEU A 1 261 ? -19.075 8.806 40.333 1.00 65.19 261 LEU A N 1
ATOM 2088 C CA . LEU A 1 261 ? -18.970 9.962 39.449 1.00 65.19 261 LEU A CA 1
ATOM 2089 C C . LEU A 1 261 ? -17.519 10.469 39.452 1.00 65.19 261 LEU A C 1
ATOM 2091 O O . LEU A 1 261 ? -16.951 10.640 40.529 1.00 65.19 261 LEU A O 1
ATOM 2095 N N . PRO A 1 262 ? -16.903 10.712 38.282 1.00 72.94 262 PRO A N 1
ATOM 2096 C CA . PRO A 1 262 ? -15.593 11.345 38.243 1.00 72.94 262 PRO A CA 1
ATOM 2097 C C . PRO A 1 262 ? -15.703 12.800 38.713 1.00 72.94 262 PRO A C 1
ATOM 2099 O O . PRO A 1 262 ? -16.424 13.584 38.092 1.00 72.94 262 PRO A O 1
ATOM 2102 N N . ASP A 1 263 ? -14.956 13.181 39.749 1.00 80.00 263 ASP A N 1
ATOM 2103 C CA . ASP A 1 263 ? -15.018 14.519 40.360 1.00 80.00 263 ASP A CA 1
ATOM 2104 C C . ASP A 1 263 ? -13.872 15.449 39.907 1.00 80.00 263 ASP A C 1
ATOM 2106 O O . ASP A 1 263 ? -13.840 16.632 40.251 1.00 80.00 263 ASP A O 1
ATOM 2110 N N . SER A 1 264 ? -12.933 14.949 39.096 1.00 86.75 264 SER A N 1
ATOM 2111 C CA . SER A 1 264 ? -11.830 15.722 38.508 1.00 86.75 264 SER A CA 1
ATOM 2112 C C . SER A 1 264 ? -11.546 15.316 37.058 1.00 86.75 264 SER A C 1
ATOM 2114 O O . SER A 1 264 ? -11.971 14.250 36.613 1.00 86.75 264 SER A O 1
ATOM 2116 N N . SER A 1 265 ? -10.799 16.151 36.324 1.00 87.12 265 SER A N 1
ATOM 2117 C CA . SER A 1 265 ? -10.376 15.846 34.946 1.00 87.12 265 SER A CA 1
ATOM 2118 C C . SER A 1 265 ? -9.555 14.552 34.873 1.00 87.12 265 SER A C 1
ATOM 2120 O O . SER A 1 265 ? -9.788 13.717 34.003 1.00 87.12 265 SER A O 1
ATOM 2122 N N . ASP A 1 266 ? -8.661 14.320 35.839 1.00 86.69 266 ASP A N 1
ATOM 2123 C CA . ASP A 1 266 ? -7.848 13.097 35.890 1.00 86.69 266 ASP A CA 1
ATOM 2124 C C . ASP A 1 266 ? -8.704 11.852 36.138 1.00 86.69 266 ASP A C 1
ATOM 2126 O O . ASP A 1 266 ? -8.578 10.867 35.413 1.00 86.69 266 ASP A O 1
ATOM 2130 N N . GLN A 1 267 ? -9.646 11.922 37.087 1.00 84.56 267 GLN A N 1
ATOM 2131 C CA . GLN A 1 267 ? -10.595 10.831 37.326 1.00 84.56 267 GLN A CA 1
ATOM 2132 C C . GLN A 1 267 ? -11.506 10.595 36.118 1.00 84.56 267 GLN A C 1
ATOM 2134 O O . GLN A 1 267 ? -11.886 9.459 35.841 1.00 84.56 267 GLN A O 1
ATOM 2139 N N . PHE A 1 268 ? -11.864 11.651 35.380 1.00 90.38 268 PHE A N 1
ATOM 2140 C CA . PHE A 1 268 ? -12.635 11.524 34.148 1.00 90.38 268 PHE A CA 1
ATOM 2141 C C . PHE A 1 268 ? -11.827 10.793 33.069 1.00 90.38 268 PHE A C 1
ATOM 2143 O O . PHE A 1 268 ? -12.345 9.887 32.416 1.00 90.38 268 PHE A O 1
ATOM 2150 N N . ASN A 1 269 ? -10.546 11.129 32.916 1.00 92.06 269 ASN A N 1
ATOM 2151 C CA . ASN A 1 269 ? -9.649 10.443 31.989 1.00 92.06 269 ASN A CA 1
ATOM 2152 C C . ASN A 1 269 ? -9.475 8.967 32.380 1.00 92.06 269 ASN A C 1
ATOM 2154 O O . ASN A 1 269 ? -9.596 8.095 31.520 1.00 92.06 269 ASN A O 1
ATOM 2158 N N . ASP A 1 270 ? -9.296 8.668 33.671 1.00 85.94 270 ASP A N 1
ATOM 2159 C CA . ASP A 1 270 ? -9.232 7.296 34.194 1.00 85.94 270 ASP A CA 1
ATOM 2160 C C . ASP A 1 270 ? -10.526 6.515 33.956 1.00 85.94 270 ASP A C 1
ATOM 2162 O O . ASP A 1 270 ? -10.486 5.352 33.547 1.00 85.94 270 ASP A O 1
ATOM 2166 N N . PHE A 1 271 ? -11.683 7.159 34.126 1.00 86.62 271 PHE A N 1
ATOM 2167 C CA . PHE A 1 271 ? -12.969 6.564 33.782 1.00 86.62 271 PHE A CA 1
ATOM 2168 C C . PHE A 1 271 ? -13.002 6.168 32.301 1.00 86.62 271 PHE A C 1
ATOM 2170 O O . PHE A 1 271 ? -13.329 5.027 31.977 1.00 86.62 271 PHE A O 1
ATOM 2177 N N . VAL A 1 272 ? -12.601 7.055 31.389 1.00 91.88 272 VAL A N 1
ATOM 2178 C CA . VAL A 1 272 ? -12.598 6.760 29.947 1.00 91.88 272 VAL A CA 1
ATOM 2179 C C . VAL A 1 272 ? -11.574 5.669 29.594 1.00 91.88 272 VAL A C 1
ATOM 2181 O O . VAL A 1 272 ? -11.897 4.778 28.804 1.00 91.88 272 VAL A O 1
ATOM 2184 N N . ARG A 1 273 ? -10.390 5.651 30.229 1.00 90.94 273 ARG A N 1
ATOM 2185 C CA . ARG A 1 273 ? -9.426 4.537 30.113 1.00 90.94 273 ARG A CA 1
ATOM 2186 C C . ARG A 1 273 ? -10.053 3.214 30.547 1.00 90.94 273 ARG A C 1
ATOM 2188 O O . ARG A 1 273 ? -9.912 2.214 29.846 1.00 90.94 273 ARG A O 1
ATOM 2195 N N . SER A 1 274 ? -10.800 3.212 31.651 1.00 83.94 274 SER A N 1
ATOM 2196 C CA . SER A 1 274 ? -11.464 2.005 32.153 1.00 83.94 274 SER A CA 1
ATOM 2197 C C . SER A 1 274 ? -12.495 1.446 31.166 1.00 83.94 274 SER A C 1
ATOM 2199 O O . SER A 1 274 ? -12.607 0.231 31.032 1.00 83.94 274 SER A O 1
ATOM 2201 N N . LEU A 1 275 ? -13.187 2.298 30.397 1.00 89.12 275 LEU A N 1
ATOM 2202 C CA . LEU A 1 275 ? -14.116 1.851 29.351 1.00 89.12 275 LEU A CA 1
ATOM 2203 C C . LEU A 1 275 ? -13.394 1.087 28.233 1.00 89.12 275 LEU A C 1
ATOM 2205 O O . LEU A 1 275 ? -13.879 0.050 27.774 1.00 89.12 275 LEU A O 1
ATOM 2209 N N . VAL A 1 276 ? -12.230 1.589 27.803 1.00 93.31 276 VAL A N 1
ATOM 2210 C CA . VAL A 1 276 ? -11.382 0.911 26.811 1.00 93.31 276 VAL A CA 1
ATOM 2211 C C . VAL A 1 276 ? -10.823 -0.386 27.378 1.00 93.31 276 VAL A C 1
ATOM 2213 O O . VAL A 1 276 ? -10.823 -1.392 26.672 1.00 93.31 276 VAL A O 1
ATOM 2216 N N . GLU A 1 277 ? -10.417 -0.406 28.647 1.00 86.31 277 GLU A N 1
ATOM 2217 C CA . GLU A 1 277 ? -9.914 -1.621 29.289 1.00 86.31 277 GLU A CA 1
ATOM 2218 C C . GLU A 1 277 ? -11.015 -2.677 29.457 1.00 86.31 277 GLU A C 1
ATOM 2220 O O . GLU A 1 277 ? -10.777 -3.842 29.165 1.00 86.31 277 GLU A O 1
ATOM 2225 N N . VAL A 1 278 ? -12.250 -2.303 29.809 1.00 81.75 278 VAL A N 1
ATOM 2226 C CA . VAL A 1 278 ? -13.395 -3.237 29.834 1.00 81.75 278 VAL A CA 1
ATOM 2227 C C . VAL A 1 278 ? -13.621 -3.857 28.456 1.00 81.75 278 VAL A C 1
ATOM 2229 O O . VAL A 1 278 ? -13.804 -5.071 28.339 1.00 81.75 278 VAL A O 1
ATOM 2232 N N . TYR A 1 279 ? -13.580 -3.042 27.400 1.00 89.69 279 TYR A N 1
ATOM 2233 C CA . TYR A 1 279 ? -13.695 -3.537 26.031 1.00 89.69 279 TYR A CA 1
ATOM 2234 C C . TYR A 1 279 ? -12.531 -4.462 25.662 1.00 89.69 279 TYR A C 1
ATOM 2236 O O . TYR A 1 279 ? -12.752 -5.551 25.131 1.00 89.69 279 TYR A O 1
ATOM 2244 N N . ARG A 1 280 ? -11.300 -4.070 25.996 1.00 89.88 280 ARG A N 1
ATOM 2245 C CA . ARG A 1 280 ? -10.099 -4.873 25.779 1.00 89.88 280 ARG A CA 1
ATOM 2246 C C . ARG A 1 280 ? -10.193 -6.212 26.499 1.00 89.88 280 ARG A C 1
ATOM 2248 O O . ARG A 1 280 ? -10.020 -7.233 25.853 1.00 89.88 280 ARG A O 1
ATOM 2255 N N . GLN A 1 281 ? -10.555 -6.237 27.777 1.00 80.81 281 GLN A N 1
ATOM 2256 C CA . GLN A 1 281 ? -10.746 -7.464 28.553 1.00 80.81 281 GLN A CA 1
ATOM 2257 C C . GLN A 1 281 ? -11.817 -8.370 27.937 1.00 80.81 281 GLN A C 1
ATOM 2259 O O . GLN A 1 281 ? -11.606 -9.577 27.794 1.00 80.81 281 GLN A O 1
ATOM 2264 N N . ALA A 1 282 ? -12.947 -7.801 27.506 1.00 78.94 282 ALA A N 1
ATOM 2265 C CA . ALA A 1 282 ? -13.993 -8.564 26.837 1.00 78.94 282 ALA A CA 1
ATOM 2266 C C . ALA A 1 282 ? -13.472 -9.218 25.546 1.00 78.94 282 ALA A C 1
ATOM 2268 O O . ALA A 1 282 ? -13.706 -10.405 25.324 1.00 78.94 282 ALA A O 1
ATOM 2269 N N . ILE A 1 283 ? -12.736 -8.490 24.708 1.00 87.19 283 ILE A N 1
ATOM 2270 C CA . ILE A 1 283 ? -12.179 -9.041 23.467 1.00 87.19 283 ILE A CA 1
ATOM 2271 C C . ILE A 1 283 ? -11.024 -10.023 23.741 1.00 87.19 283 ILE A C 1
ATOM 2273 O O . ILE A 1 283 ? -10.983 -11.107 23.163 1.00 87.19 283 ILE A O 1
ATOM 2277 N N . GLU A 1 284 ? -10.096 -9.691 24.635 1.00 87.38 284 GLU A N 1
ATOM 2278 C CA . GLU A 1 284 ? -8.860 -10.451 24.843 1.00 87.38 284 GLU A CA 1
ATOM 2279 C C . GLU A 1 284 ? -9.047 -11.705 25.707 1.00 87.38 284 GLU A C 1
ATOM 2281 O O . GLU A 1 284 ? -8.302 -12.675 25.546 1.00 87.38 284 GLU A O 1
ATOM 2286 N N . HIS A 1 285 ? -10.037 -11.723 26.596 1.00 74.56 285 HIS A N 1
ATOM 2287 C CA . HIS A 1 285 ? -10.152 -12.766 27.619 1.00 74.56 285 HIS A CA 1
ATOM 2288 C C . HIS A 1 285 ? -11.529 -13.434 27.690 1.00 74.56 285 HIS A C 1
ATOM 2290 O O . HIS A 1 285 ? -11.710 -14.371 28.466 1.00 74.56 285 HIS A O 1
ATOM 2296 N N . THR A 1 286 ? -12.491 -13.021 26.861 1.00 73.75 286 THR A N 1
ATOM 2297 C CA . THR A 1 286 ? -13.805 -13.680 26.755 1.00 73.75 286 THR A CA 1
ATOM 2298 C C . THR A 1 286 ? -14.136 -14.013 25.305 1.00 73.75 286 THR A C 1
ATOM 2300 O O . THR A 1 286 ? -13.466 -13.555 24.386 1.00 73.75 286 THR A O 1
ATOM 2303 N N . ASP A 1 287 ? -15.218 -14.756 25.072 1.00 72.12 287 ASP A N 1
ATOM 2304 C CA . ASP A 1 287 ? -15.687 -15.113 23.725 1.00 72.12 287 ASP A CA 1
ATOM 2305 C C . ASP A 1 287 ? -16.190 -13.916 22.891 1.00 72.12 287 ASP A C 1
ATOM 2307 O O . ASP A 1 287 ? -16.609 -14.086 21.746 1.00 72.12 287 ASP A O 1
ATOM 2311 N N . SER A 1 288 ? -16.130 -12.686 23.416 1.00 76.38 288 SER A N 1
ATOM 2312 C CA . SER A 1 288 ? -16.555 -11.484 22.688 1.00 76.38 288 SER A CA 1
ATOM 2313 C C . SER A 1 288 ? -15.709 -11.211 21.439 1.00 76.38 288 SER A C 1
ATOM 2315 O O . SER A 1 288 ? -16.207 -10.558 20.521 1.00 76.38 288 SER A O 1
ATOM 2317 N N . TRP A 1 289 ? -14.485 -11.753 21.332 1.00 80.44 289 TRP A N 1
ATOM 2318 C CA . TRP A 1 289 ? -13.723 -11.697 20.078 1.00 80.44 289 TRP A CA 1
ATOM 2319 C C . TRP A 1 289 ? -14.483 -12.338 18.912 1.00 80.44 289 TRP A C 1
ATOM 2321 O O . TRP A 1 289 ? -14.347 -11.858 17.793 1.00 80.44 289 TRP A O 1
ATOM 2331 N N . LEU A 1 290 ? -15.344 -13.343 19.140 1.00 79.38 290 LEU A N 1
ATOM 2332 C CA . LEU A 1 290 ? -16.164 -13.962 18.086 1.00 79.38 290 LEU A CA 1
ATOM 2333 C C . LEU A 1 290 ? -17.044 -12.935 17.363 1.00 79.38 290 LEU A C 1
ATOM 2335 O O . LEU A 1 290 ? -17.273 -13.062 16.164 1.00 79.38 290 LEU A O 1
ATOM 2339 N N . LEU A 1 291 ? -17.493 -11.894 18.071 1.00 82.25 291 LEU A N 1
ATOM 2340 C CA . LEU A 1 291 ? -18.338 -10.828 17.525 1.00 82.25 291 LEU A CA 1
ATOM 2341 C C . LEU A 1 291 ? -17.579 -9.908 16.556 1.00 82.25 291 LEU A C 1
ATOM 2343 O O . LEU A 1 291 ? -18.199 -9.173 15.789 1.00 82.25 291 LEU A O 1
ATOM 2347 N N . LEU A 1 292 ? -16.243 -9.957 16.563 1.00 86.75 292 LEU A N 1
ATOM 2348 C CA . LEU A 1 292 ? -15.396 -9.244 15.610 1.00 86.75 292 LEU A CA 1
ATOM 2349 C C . LEU A 1 292 ? -15.147 -10.037 14.318 1.00 86.75 292 LEU A C 1
ATOM 2351 O O . LEU A 1 292 ? -14.515 -9.508 13.404 1.00 86.75 292 LEU A O 1
ATOM 2355 N N . TRP A 1 293 ? -15.649 -11.272 14.198 1.00 85.62 293 TRP A N 1
ATOM 2356 C CA . TRP A 1 293 ? -15.405 -12.144 13.047 1.00 85.62 293 TRP A CA 1
ATOM 2357 C C . TRP A 1 293 ? -16.696 -12.623 12.375 1.00 85.62 293 TRP A C 1
ATOM 2359 O O . TRP A 1 293 ? -17.621 -13.099 13.022 1.00 85.62 293 TRP A O 1
ATOM 2369 N N . ASN A 1 294 ? -16.704 -12.595 11.042 1.00 80.25 294 ASN A N 1
ATOM 2370 C CA . ASN A 1 294 ? -17.682 -13.288 10.210 1.00 80.25 294 ASN A CA 1
ATOM 2371 C C . ASN A 1 294 ? -17.036 -14.539 9.603 1.00 80.25 294 ASN A C 1
ATOM 2373 O O . ASN A 1 294 ? -16.372 -14.480 8.561 1.00 80.25 294 ASN A O 1
ATOM 2377 N N . GLY A 1 295 ? -17.181 -15.677 10.280 1.00 82.00 295 GLY A N 1
ATOM 2378 C CA . GLY A 1 295 ? -16.490 -16.906 9.897 1.00 82.00 295 GLY A CA 1
ATOM 2379 C C . GLY A 1 295 ? -14.971 -16.726 9.970 1.00 82.00 295 GLY A C 1
ATOM 2380 O O . GLY A 1 295 ? -14.420 -16.544 11.053 1.00 82.00 295 GLY A O 1
ATOM 2381 N N . ALA A 1 296 ? -14.291 -16.793 8.823 1.00 81.50 296 ALA A N 1
ATOM 2382 C CA . ALA A 1 296 ? -12.839 -16.612 8.717 1.00 81.50 296 ALA A CA 1
ATOM 2383 C C . ALA A 1 296 ? -12.411 -15.170 8.381 1.00 81.50 296 ALA A C 1
ATOM 2385 O O . ALA A 1 296 ? -11.217 -14.907 8.271 1.00 81.50 296 ALA A O 1
ATOM 2386 N N . VAL A 1 297 ? -13.356 -14.243 8.190 1.00 83.62 297 VAL A N 1
ATOM 2387 C CA . VAL A 1 297 ? -13.065 -12.862 7.782 1.00 83.62 297 VAL A CA 1
ATOM 2388 C C . VAL A 1 297 ? -13.358 -11.912 8.946 1.00 83.62 297 VAL A C 1
ATOM 2390 O O . VAL A 1 297 ? -14.469 -11.951 9.476 1.00 83.62 297 VAL A O 1
ATOM 2393 N N . PRO A 1 298 ? -12.421 -11.035 9.346 1.00 87.75 298 PRO A N 1
ATOM 2394 C CA . PRO A 1 298 ? -12.694 -10.045 10.381 1.00 87.75 298 PRO A CA 1
ATOM 2395 C C . PRO A 1 298 ? -13.719 -9.021 9.880 1.00 87.75 298 PRO A C 1
ATOM 2397 O O . PRO A 1 298 ? -13.674 -8.588 8.721 1.00 87.75 298 PRO A O 1
ATOM 2400 N N . HIS A 1 299 ? -14.640 -8.621 10.752 1.00 85.88 299 HIS A N 1
ATOM 2401 C CA . HIS A 1 299 ? -15.646 -7.612 10.452 1.00 85.88 299 HIS A CA 1
ATOM 2402 C C . HIS A 1 299 ? -15.019 -6.239 10.150 1.00 85.88 299 HIS A C 1
ATOM 2404 O O . HIS A 1 299 ? -13.841 -5.968 10.394 1.00 85.88 299 HIS A O 1
ATOM 2410 N N . ALA A 1 300 ? -15.830 -5.356 9.564 1.00 85.19 300 ALA A N 1
ATOM 2411 C CA . ALA A 1 300 ? -15.440 -3.974 9.320 1.00 85.19 300 ALA A CA 1
ATOM 2412 C C . ALA A 1 300 ? -15.296 -3.190 10.636 1.00 85.19 300 ALA A C 1
ATOM 2414 O O . ALA A 1 300 ? -15.972 -3.495 11.617 1.00 85.19 300 ALA A O 1
ATOM 2415 N N . GLU A 1 301 ? -14.491 -2.124 10.605 1.00 89.12 301 GLU A N 1
ATOM 2416 C CA . GLU A 1 301 ? -14.245 -1.188 11.719 1.00 89.12 301 GLU A CA 1
ATOM 2417 C C . GLU A 1 301 ? -15.541 -0.754 12.422 1.00 89.12 301 GLU A C 1
ATOM 2419 O O . GLU A 1 301 ? -15.638 -0.791 13.646 1.00 89.12 301 GLU A O 1
ATOM 2424 N N . ARG A 1 302 ? -16.596 -0.482 11.640 1.00 84.81 302 ARG A N 1
ATOM 2425 C CA . ARG A 1 302 ? -17.913 -0.093 12.157 1.00 84.81 302 ARG A CA 1
ATOM 2426 C C . ARG A 1 302 ? -18.527 -1.106 13.127 1.00 84.81 302 ARG A C 1
ATOM 2428 O O . ARG A 1 302 ? -19.236 -0.704 14.041 1.00 84.81 302 ARG A O 1
ATOM 2435 N N . VAL A 1 303 ? -18.294 -2.405 12.944 1.00 81.88 303 VAL A N 1
ATOM 2436 C CA . VAL A 1 303 ? -18.835 -3.433 13.851 1.00 81.88 303 VAL A CA 1
ATOM 2437 C C . VAL A 1 303 ? -18.112 -3.391 15.194 1.00 81.88 303 VAL A C 1
ATOM 2439 O O . VAL A 1 303 ? -18.770 -3.454 16.227 1.00 81.88 303 VAL A O 1
ATOM 2442 N N . ALA A 1 304 ? -16.789 -3.201 15.191 1.00 88.75 304 ALA A N 1
ATOM 2443 C CA . ALA A 1 304 ? -16.013 -3.029 16.419 1.00 88.75 304 ALA A CA 1
ATOM 2444 C C . ALA A 1 304 ? -16.456 -1.776 17.195 1.00 88.75 304 ALA A C 1
ATOM 2446 O O . ALA A 1 304 ? -16.669 -1.839 18.402 1.00 88.75 304 ALA A O 1
ATOM 2447 N N . GLN A 1 305 ? -16.701 -0.668 16.489 1.00 90.06 305 GLN A N 1
ATOM 2448 C CA . GLN A 1 305 ? -17.255 0.557 17.075 1.00 90.06 305 GLN A CA 1
ATOM 2449 C C . GLN A 1 305 ? -18.653 0.331 17.682 1.00 90.06 305 GLN A C 1
ATOM 2451 O O . GLN A 1 305 ? -18.928 0.751 18.804 1.00 90.06 305 GLN A O 1
ATOM 2456 N N . VAL A 1 306 ? -19.558 -0.353 16.969 1.00 82.75 306 VAL A N 1
ATOM 2457 C CA . VAL A 1 306 ? -20.903 -0.676 17.487 1.00 82.75 306 VAL A CA 1
ATOM 2458 C C . VAL A 1 306 ? -20.818 -1.574 18.722 1.00 82.75 306 VAL A C 1
ATOM 2460 O O . VAL A 1 306 ? -21.555 -1.354 19.685 1.00 82.75 306 VAL A O 1
ATOM 2463 N N . LEU A 1 307 ? -19.904 -2.545 18.721 1.00 84.56 307 LEU A N 1
ATOM 2464 C CA . LEU A 1 307 ? -19.676 -3.424 19.860 1.00 84.56 307 LEU A CA 1
ATOM 2465 C C . LEU A 1 307 ? -19.175 -2.636 21.074 1.00 84.56 307 LEU A C 1
ATOM 2467 O O . LEU A 1 307 ? -19.800 -2.722 22.131 1.00 84.56 307 LEU A O 1
ATOM 2471 N N . PHE A 1 308 ? -18.139 -1.807 20.907 1.00 90.12 308 PHE A N 1
ATOM 2472 C CA . PHE A 1 308 ? -17.638 -0.914 21.955 1.00 90.12 308 PHE A CA 1
ATOM 2473 C C . PHE A 1 308 ? -18.766 -0.059 22.539 1.00 90.12 308 PHE A C 1
ATOM 2475 O O . PHE A 1 308 ? -19.044 -0.126 23.737 1.00 90.12 308 PHE A O 1
ATOM 2482 N N . ARG A 1 309 ? -19.516 0.642 21.675 1.00 87.00 309 ARG A N 1
ATOM 2483 C CA . ARG A 1 309 ? -20.678 1.454 22.066 1.00 87.00 309 ARG A CA 1
ATOM 2484 C C . ARG A 1 309 ? -21.672 0.662 22.912 1.00 87.00 309 ARG A C 1
ATOM 2486 O O . ARG A 1 309 ? -22.162 1.167 23.918 1.00 87.00 309 ARG A O 1
ATOM 2493 N N . SER A 1 310 ? -22.002 -0.557 22.483 1.00 78.69 310 SER A N 1
ATOM 2494 C CA . SER A 1 310 ? -22.989 -1.403 23.156 1.00 78.69 310 SER A CA 1
ATOM 2495 C C . SER A 1 310 ? -22.551 -1.826 24.558 1.00 78.69 310 SER A C 1
ATOM 2497 O O . SER A 1 310 ? -23.399 -1.929 25.444 1.00 78.69 310 SER A O 1
ATOM 2499 N N . MET A 1 311 ? -21.245 -2.009 24.771 1.00 80.19 311 MET A N 1
ATOM 2500 C CA . MET A 1 311 ? -20.684 -2.373 26.069 1.00 80.19 311 MET A CA 1
ATOM 2501 C C . MET A 1 311 ? -20.668 -1.179 27.023 1.00 80.19 311 MET A C 1
ATOM 2503 O O . MET A 1 311 ? -21.063 -1.322 28.176 1.00 80.19 311 MET A O 1
ATOM 2507 N N . VAL A 1 312 ? -20.269 0.004 26.548 1.00 84.12 312 VAL A N 1
ATOM 2508 C CA . VAL A 1 312 ? -19.948 1.132 27.439 1.00 84.12 312 VAL A CA 1
ATOM 2509 C C . VAL A 1 312 ? -21.102 2.113 27.658 1.00 84.12 312 VAL A C 1
ATOM 2511 O O . VAL A 1 312 ? -21.150 2.758 28.700 1.00 84.12 312 VAL A O 1
ATOM 2514 N N . ILE A 1 313 ? -22.080 2.209 26.741 1.00 81.69 313 ILE A N 1
ATOM 2515 C CA . ILE A 1 313 ? -23.138 3.243 26.799 1.00 81.69 313 ILE A CA 1
ATOM 2516 C C . ILE A 1 313 ? -23.905 3.257 28.121 1.00 81.69 313 ILE A C 1
ATOM 2518 O O . ILE A 1 313 ? -24.303 4.313 28.614 1.00 81.69 313 ILE A O 1
ATOM 2522 N N . HIS A 1 314 ? -24.131 2.082 28.699 1.00 74.56 314 HIS A N 1
ATOM 2523 C CA . HIS A 1 314 ? -24.877 1.974 29.939 1.00 74.56 314 HIS A CA 1
ATOM 2524 C C . HIS A 1 314 ? -24.018 2.259 31.171 1.00 74.56 314 HIS A C 1
ATOM 2526 O O . HIS A 1 314 ? -24.536 2.830 32.125 1.00 74.56 314 HIS A O 1
ATOM 2532 N N . TYR A 1 315 ? -22.716 1.954 31.120 1.00 76.50 315 TYR A N 1
ATOM 2533 C CA . TYR A 1 315 ? -21.754 2.392 32.136 1.00 76.50 315 TYR A CA 1
ATOM 2534 C C . TYR A 1 315 ? -21.649 3.918 32.164 1.00 76.50 315 TYR A C 1
ATOM 2536 O O . TYR A 1 315 ? -21.693 4.509 33.240 1.00 76.50 315 TYR A O 1
ATOM 2544 N N . CYS A 1 316 ? -21.605 4.568 30.996 1.00 84.38 316 CYS A N 1
ATOM 2545 C CA . CYS A 1 316 ? -21.628 6.028 30.906 1.00 84.38 316 CYS A CA 1
ATOM 2546 C C . CYS A 1 316 ? -22.897 6.609 31.546 1.00 84.38 316 CYS A C 1
ATOM 2548 O O . CYS A 1 316 ? -22.807 7.484 32.400 1.00 84.38 316 CYS A O 1
ATOM 2550 N N . ARG A 1 317 ? -24.076 6.062 31.213 1.00 81.94 317 ARG A N 1
ATOM 2551 C CA . ARG A 1 317 ? -25.358 6.507 31.790 1.00 81.94 317 ARG A CA 1
ATOM 2552 C C . ARG A 1 317 ? -25.434 6.326 33.304 1.00 81.94 317 ARG A C 1
ATOM 2554 O O . ARG A 1 317 ? -25.950 7.210 33.979 1.00 81.94 317 ARG A O 1
ATOM 2561 N N . ALA A 1 318 ? -24.942 5.202 33.825 1.00 74.69 318 ALA A N 1
ATOM 2562 C CA . ALA A 1 318 ? -24.928 4.936 35.262 1.00 74.69 318 ALA A CA 1
ATOM 2563 C C . ALA A 1 318 ? -24.030 5.926 36.024 1.00 74.69 318 ALA A C 1
ATOM 2565 O O . ALA A 1 318 ? -24.361 6.304 37.140 1.00 74.69 318 ALA A O 1
ATOM 2566 N N . ASN A 1 319 ? -22.950 6.393 35.391 1.00 76.50 319 ASN A N 1
ATOM 2567 C CA . ASN A 1 319 ? -21.980 7.327 35.966 1.00 76.50 319 ASN A CA 1
ATOM 2568 C C . ASN A 1 319 ? -22.162 8.767 35.453 1.00 76.50 319 ASN A C 1
ATOM 2570 O O . ASN A 1 319 ? -21.203 9.526 35.421 1.00 76.50 319 ASN A O 1
ATOM 2574 N N . GLY A 1 320 ? -23.358 9.154 34.992 1.00 82.12 320 GLY A N 1
ATOM 2575 C CA . GLY A 1 320 ? -23.649 10.541 34.596 1.00 82.12 320 GLY A CA 1
ATOM 2576 C C . GLY A 1 320 ? -22.784 11.109 33.458 1.00 82.12 320 GLY A C 1
ATOM 2577 O O . GLY A 1 320 ? -22.720 12.327 33.300 1.00 82.12 320 GLY A O 1
ATOM 2578 N N . VAL A 1 321 ? -22.128 10.256 32.667 1.00 87.12 321 VAL A N 1
ATOM 2579 C CA . VAL A 1 321 ? -21.305 10.649 31.517 1.00 87.12 321 VAL A CA 1
ATOM 2580 C C . VAL A 1 321 ? -22.135 10.551 30.242 1.00 87.12 321 VAL A C 1
ATOM 2582 O O . VAL A 1 321 ? -22.693 9.503 29.907 1.00 87.12 321 VAL A O 1
ATOM 2585 N N . GLU A 1 322 ? -22.197 11.645 29.493 1.00 89.06 322 GLU A N 1
ATOM 2586 C CA . GLU A 1 322 ? -22.798 11.673 28.168 1.00 89.06 322 GLU A CA 1
ATOM 2587 C C . GLU A 1 322 ? -21.812 11.111 27.140 1.00 89.06 322 GLU A C 1
ATOM 2589 O O . GLU A 1 322 ? -20.678 11.572 27.026 1.00 89.06 322 GLU A O 1
ATOM 2594 N N . MET A 1 323 ? -22.256 10.116 26.370 1.00 89.06 323 MET A N 1
ATOM 2595 C CA . MET A 1 323 ? -21.519 9.592 25.224 1.00 89.06 323 MET A CA 1
ATOM 2596 C C . MET A 1 323 ? -22.277 9.927 23.943 1.00 89.06 323 MET A C 1
ATOM 2598 O O . MET A 1 323 ? -23.421 9.502 23.757 1.00 89.06 323 MET A O 1
ATOM 2602 N N . SER A 1 324 ? -21.609 10.622 23.030 1.00 82.25 324 SER A N 1
ATOM 2603 C CA . SER A 1 324 ? -22.107 10.898 21.685 1.00 82.25 324 SER A CA 1
ATOM 2604 C C . SER A 1 324 ? -21.228 10.204 20.644 1.00 82.25 324 SER A C 1
ATOM 2606 O O . SER A 1 324 ? -20.003 10.190 20.747 1.00 82.25 324 SER A O 1
ATOM 2608 N N . SER A 1 325 ? -21.874 9.588 19.656 1.00 64.62 325 SER A N 1
ATOM 2609 C CA . SER A 1 325 ? -21.234 9.087 18.437 1.00 64.62 325 SER A CA 1
ATOM 2610 C C . SER A 1 325 ? -21.598 10.040 17.308 1.00 64.62 325 SER A C 1
ATOM 2612 O O . SER A 1 325 ? -22.775 10.383 17.197 1.00 64.62 325 SER A O 1
ATOM 2614 N N . GLU A 1 326 ? -20.645 10.410 16.458 1.00 55.12 326 GLU A N 1
ATOM 2615 C CA . GLU A 1 326 ? -20.890 11.268 15.291 1.00 55.12 326 GLU A CA 1
ATOM 2616 C C . GLU A 1 326 ? -21.196 12.749 15.606 1.00 55.12 326 GLU A C 1
ATOM 2618 O O . GLU A 1 326 ? -21.997 13.391 14.922 1.00 55.12 326 GLU A O 1
ATOM 2623 N N . ALA A 1 327 ? -20.525 13.329 16.610 1.00 44.69 327 ALA A N 1
ATOM 2624 C CA . ALA A 1 327 ? -20.491 14.784 16.781 1.00 44.69 327 ALA A CA 1
ATOM 2625 C C . ALA A 1 327 ? -19.790 15.419 15.565 1.00 44.69 327 ALA A C 1
ATOM 2627 O O . ALA A 1 327 ? -18.628 15.139 15.281 1.00 44.69 327 ALA A O 1
ATOM 2628 N N . ASN A 1 328 ? -20.529 16.207 14.783 1.00 43.53 328 ASN A N 1
ATOM 2629 C CA . ASN A 1 328 ? -20.071 16.704 13.490 1.00 43.53 328 ASN A CA 1
ATOM 2630 C C . ASN A 1 328 ? -19.696 18.190 13.600 1.00 43.53 328 ASN A C 1
ATOM 2632 O O . ASN A 1 328 ? -20.473 19.065 13.223 1.00 43.53 328 ASN A O 1
ATOM 2636 N N . ALA A 1 329 ? -18.494 18.480 14.104 1.00 42.53 329 ALA A N 1
ATOM 2637 C CA . ALA A 1 329 ? -17.933 19.835 14.199 1.00 42.53 329 ALA A CA 1
ATOM 2638 C C . ALA A 1 329 ? -17.361 20.364 12.859 1.00 42.53 329 ALA A C 1
ATOM 2640 O O . ALA A 1 329 ? -16.407 21.137 12.821 1.00 42.53 329 ALA A O 1
ATOM 2641 N N . GLY A 1 330 ? -17.926 19.938 11.721 1.00 33.25 330 GLY A N 1
ATOM 2642 C CA . GLY A 1 330 ? -17.615 20.477 10.389 1.00 33.25 330 GLY A CA 1
ATOM 2643 C C . GLY A 1 330 ? -16.439 19.840 9.632 1.00 33.25 330 GLY A C 1
ATOM 2644 O O . GLY A 1 330 ? -16.310 20.096 8.436 1.00 33.25 330 GLY A O 1
ATOM 2645 N N . ARG A 1 331 ? -15.617 18.979 10.257 1.00 46.94 331 ARG A N 1
ATOM 2646 C CA . ARG A 1 331 ? -14.473 18.280 9.609 1.00 46.94 331 ARG A CA 1
ATOM 2647 C C . ARG A 1 331 ? -14.593 16.746 9.571 1.00 46.94 331 ARG A C 1
ATOM 2649 O O . ARG A 1 331 ? -13.628 16.049 9.267 1.00 46.94 331 ARG A O 1
ATOM 2656 N N . GLY A 1 332 ? -15.801 16.229 9.796 1.00 49.00 332 GLY A N 1
ATOM 2657 C CA . GLY A 1 332 ? -16.106 14.799 9.894 1.00 49.00 332 GLY A CA 1
ATOM 2658 C C . GLY A 1 332 ? -16.255 14.344 11.352 1.00 49.00 332 GLY A C 1
ATOM 2659 O O . GLY A 1 332 ? -15.734 15.010 12.243 1.00 49.00 332 GLY A O 1
ATOM 2660 N N . PRO A 1 333 ? -16.994 13.254 11.606 1.00 71.06 333 PRO A N 1
ATOM 2661 C CA . PRO A 1 333 ? -17.271 12.797 12.961 1.00 71.06 333 PRO A CA 1
ATOM 2662 C C . PRO A 1 333 ? -16.073 12.081 13.591 1.00 71.06 333 PRO A C 1
ATOM 2664 O O . PRO A 1 333 ? -15.501 11.197 12.958 1.00 71.06 333 PRO A O 1
ATOM 2667 N N . VAL A 1 334 ? -15.771 12.408 14.848 1.00 82.00 334 VAL A N 1
ATOM 2668 C CA . VAL A 1 334 ? -15.004 11.521 15.738 1.00 82.00 334 VAL A CA 1
ATOM 2669 C C . VAL A 1 334 ? -15.861 10.310 16.120 1.00 82.00 334 VAL A C 1
ATOM 2671 O O . VAL A 1 334 ? -17.091 10.429 16.224 1.00 82.00 334 VAL A O 1
ATOM 2674 N N . ASP A 1 335 ? -15.234 9.151 16.332 1.00 87.94 335 ASP A N 1
ATOM 2675 C CA . ASP A 1 335 ? -15.962 7.917 16.651 1.00 87.94 335 ASP A CA 1
ATOM 2676 C C . ASP A 1 335 ? -16.759 8.031 17.961 1.00 87.94 335 ASP A C 1
ATOM 2678 O O . ASP A 1 335 ? -17.967 7.757 17.977 1.00 87.94 335 ASP A O 1
ATOM 2682 N N . PHE A 1 336 ? -16.114 8.480 19.045 1.00 92.75 336 PHE A N 1
ATOM 2683 C CA . PHE A 1 336 ? -16.768 8.690 20.338 1.00 92.75 336 PHE A CA 1
ATOM 2684 C C . PHE A 1 336 ? -16.291 9.962 21.027 1.00 92.75 336 PHE A C 1
ATOM 2686 O O . PHE A 1 336 ? -15.094 10.205 21.171 1.00 92.75 336 PHE A O 1
ATOM 2693 N N . LYS A 1 337 ? -17.252 10.730 21.539 1.00 93.31 337 LYS A N 1
ATOM 2694 C CA . LYS A 1 337 ? -17.024 11.849 22.449 1.00 93.31 337 LYS A C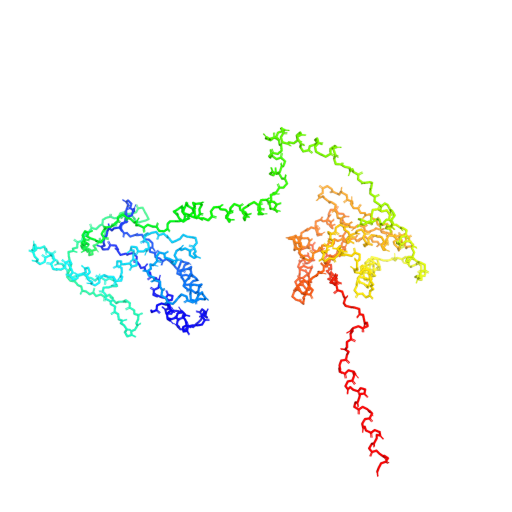A 1
ATOM 2695 C C . LYS A 1 337 ? -17.720 11.572 23.771 1.00 93.31 337 LYS A C 1
ATOM 2697 O O . LYS A 1 337 ? -18.924 11.303 23.798 1.00 93.31 337 LYS A O 1
ATOM 2702 N N . PHE A 1 338 ? -16.965 11.704 24.851 1.00 93.19 338 PHE A N 1
ATOM 2703 C CA . PHE A 1 338 ? -17.437 11.588 26.223 1.00 93.19 338 PHE A CA 1
ATOM 2704 C C . PHE A 1 338 ? -17.441 12.968 26.869 1.00 93.19 338 PHE A C 1
ATOM 2706 O O . PHE A 1 338 ? -16.525 13.768 26.667 1.00 93.19 338 PHE A O 1
ATOM 2713 N N . SER A 1 339 ? -18.491 13.284 27.615 1.00 91.81 339 SER A N 1
ATOM 2714 C CA . SER A 1 339 ? -18.644 14.568 28.294 1.00 91.81 339 SER A CA 1
ATOM 2715 C C . SER A 1 339 ? -19.299 14.368 29.654 1.00 91.81 339 SER A C 1
ATOM 2717 O O . SER A 1 339 ? -20.356 13.755 29.761 1.00 91.81 339 SER A O 1
ATOM 2719 N N . GLY A 1 340 ? -18.657 14.886 30.692 1.00 87.00 340 GLY A N 1
ATOM 2720 C CA . GLY A 1 340 ? -19.191 14.967 32.045 1.00 87.00 340 GLY A CA 1
ATOM 2721 C C . GLY A 1 340 ? -18.989 16.368 32.610 1.00 87.00 340 GLY A C 1
ATOM 2722 O O . GLY A 1 340 ? -18.467 17.259 31.938 1.00 87.00 340 GLY A O 1
ATOM 2723 N N . TRP A 1 341 ? -19.394 16.567 33.861 1.00 80.19 341 TRP A N 1
ATOM 2724 C CA . TRP A 1 341 ? -19.198 17.845 34.553 1.00 80.19 341 TRP A CA 1
ATOM 2725 C C . TRP A 1 341 ? -17.713 18.150 34.808 1.00 80.19 341 TRP A C 1
ATOM 2727 O O . TRP A 1 341 ? -17.302 19.306 34.804 1.00 80.19 341 TRP A O 1
ATOM 2737 N N . SER A 1 342 ? -16.915 17.100 34.998 1.00 83.19 342 SER A N 1
ATOM 2738 C CA . SER A 1 342 ? -15.504 17.138 35.387 1.00 83.19 342 SER A CA 1
ATOM 2739 C C . SER A 1 342 ? -14.516 17.067 34.219 1.00 83.19 342 SER A C 1
ATOM 2741 O O . SER A 1 342 ? -13.334 17.334 34.424 1.00 83.19 342 SER A O 1
ATOM 2743 N N . GLY A 1 343 ? -14.964 16.738 33.001 1.00 89.56 343 GLY A N 1
ATOM 2744 C CA . GLY A 1 343 ? -14.059 16.569 31.865 1.00 89.56 343 GLY A CA 1
ATOM 2745 C C . GLY A 1 343 ? -14.728 16.175 30.550 1.00 89.56 343 GLY A C 1
ATOM 2746 O O . GLY A 1 343 ? -15.940 15.947 30.458 1.00 89.56 343 GLY A O 1
ATOM 2747 N N . ARG A 1 344 ? -13.907 16.119 29.499 1.00 93.50 344 ARG A N 1
ATOM 2748 C CA . ARG A 1 344 ? -14.266 15.632 28.163 1.00 93.50 344 ARG A CA 1
ATOM 2749 C C . ARG A 1 344 ? -13.126 14.780 27.626 1.00 93.50 344 ARG A C 1
ATOM 2751 O O . ARG A 1 344 ? -11.970 15.069 27.909 1.00 93.50 344 ARG A O 1
ATOM 2758 N N . ALA A 1 345 ? -13.460 13.776 26.825 1.00 95.44 345 ALA A N 1
ATOM 2759 C CA . ALA A 1 345 ? -12.477 12.913 26.182 1.00 95.44 345 ALA A CA 1
ATOM 2760 C C . ALA A 1 345 ? -12.976 12.446 24.818 1.00 95.44 345 ALA A C 1
ATOM 2762 O O . ALA A 1 345 ? -14.187 12.310 24.606 1.00 95.44 345 ALA A O 1
ATOM 2763 N N . LEU A 1 346 ? -12.041 12.167 23.917 1.00 95.75 346 LEU A N 1
ATOM 2764 C CA . LEU A 1 346 ? -12.322 11.584 22.609 1.00 95.75 346 LEU A CA 1
ATOM 2765 C C . LEU A 1 346 ? -11.740 10.174 22.508 1.00 95.75 346 LEU A C 1
ATOM 2767 O O . LEU A 1 346 ? -10.683 9.892 23.065 1.00 95.75 346 LEU A O 1
ATOM 2771 N N . ILE A 1 347 ? -12.415 9.293 21.773 1.00 96.38 347 ILE A N 1
ATOM 2772 C CA . ILE A 1 347 ? -11.858 8.004 21.361 1.00 96.38 347 ILE A CA 1
ATOM 2773 C C . ILE A 1 347 ? -11.986 7.884 19.847 1.00 96.38 347 ILE A C 1
ATOM 2775 O O . ILE A 1 347 ? -13.081 8.054 19.311 1.00 96.38 347 ILE A O 1
ATOM 2779 N N . GLU A 1 348 ? -10.881 7.548 19.187 1.00 95.88 348 GLU A N 1
ATOM 2780 C CA . GLU A 1 348 ? -10.828 7.169 17.772 1.00 95.88 348 GLU A CA 1
ATOM 2781 C C . GLU A 1 348 ? -10.442 5.687 17.677 1.00 95.88 348 GLU A C 1
ATOM 2783 O O . GLU A 1 348 ? -9.445 5.261 18.264 1.00 95.88 348 GLU A O 1
ATOM 2788 N N . MET A 1 349 ? -11.228 4.882 16.956 1.00 95.69 349 MET A N 1
ATOM 2789 C CA . MET A 1 349 ? -11.008 3.441 16.821 1.00 95.69 349 MET A CA 1
ATOM 2790 C C . MET A 1 349 ? -10.631 3.071 15.389 1.00 95.69 349 MET A C 1
ATOM 2792 O O . MET A 1 349 ? -11.391 3.310 14.449 1.00 95.69 349 MET A O 1
ATOM 2796 N N . LYS A 1 350 ? -9.500 2.382 15.216 1.00 95.94 350 LYS A N 1
ATOM 2797 C CA . LYS A 1 350 ? -9.029 1.911 13.908 1.00 95.94 350 LYS A CA 1
ATOM 2798 C C . LYS A 1 350 ? -8.617 0.450 13.909 1.00 95.94 350 LYS A C 1
ATOM 2800 O O . LYS A 1 350 ? -8.078 -0.081 14.875 1.00 95.94 350 LYS A O 1
ATOM 2805 N N . LEU A 1 351 ? -8.839 -0.224 12.784 1.00 96.62 351 LEU A N 1
ATOM 2806 C CA . LEU A 1 351 ? -8.229 -1.538 12.558 1.00 96.62 351 LEU A CA 1
ATOM 2807 C C . LEU A 1 351 ? -6.763 -1.360 12.151 1.00 96.62 351 LEU A C 1
ATOM 2809 O O . LEU A 1 351 ? -6.484 -0.516 11.302 1.00 96.62 351 LEU A O 1
ATOM 2813 N N . VAL A 1 352 ? -5.843 -2.185 12.666 1.00 96.69 352 VAL A N 1
ATOM 2814 C CA . VAL A 1 352 ? -4.400 -2.084 12.339 1.00 96.69 352 VAL A CA 1
ATOM 2815 C C . VAL A 1 352 ? -4.149 -2.166 10.829 1.00 96.69 352 VAL A C 1
ATOM 2817 O O . VAL A 1 352 ? -3.381 -1.382 10.281 1.00 96.69 352 VAL A O 1
ATOM 2820 N N . LYS A 1 353 ? -4.895 -3.025 10.122 1.00 94.00 353 LYS A N 1
ATOM 2821 C CA . LYS A 1 353 ? -4.846 -3.158 8.653 1.00 94.00 353 LYS A CA 1
ATOM 2822 C C . LYS A 1 353 ? -5.320 -1.925 7.865 1.00 94.00 353 LYS A C 1
ATOM 2824 O O . LYS A 1 353 ? -5.316 -1.948 6.634 1.00 94.00 353 LYS A O 1
ATOM 2829 N N . SER A 1 354 ? -5.847 -0.897 8.530 1.00 92.62 354 SER A N 1
ATOM 2830 C CA . SER A 1 354 ? -6.343 0.311 7.873 1.00 92.62 354 SER A CA 1
ATOM 2831 C C . SER A 1 354 ? -5.187 1.089 7.254 1.00 92.62 354 SER A C 1
ATOM 2833 O O . SER A 1 354 ? -4.215 1.414 7.929 1.00 92.62 354 SER A O 1
ATOM 2835 N N . SER A 1 355 ? -5.328 1.501 5.991 1.00 90.88 355 SER A N 1
ATOM 2836 C CA . SER A 1 355 ? -4.338 2.367 5.334 1.00 90.88 355 SER A CA 1
ATOM 2837 C C . SER A 1 355 ? -4.212 3.748 5.990 1.00 90.88 355 SER A C 1
ATOM 2839 O O . SER A 1 355 ? -3.304 4.494 5.649 1.00 90.88 355 SER A O 1
ATOM 2841 N N . LYS A 1 356 ? -5.138 4.100 6.894 1.00 92.38 356 LYS A N 1
ATOM 2842 C CA . LYS A 1 356 ? -5.192 5.373 7.625 1.00 92.38 356 LYS A CA 1
ATOM 2843 C C . LYS A 1 356 ? -4.838 5.235 9.109 1.00 92.38 356 LYS A C 1
ATOM 2845 O O . LYS A 1 356 ? -5.133 6.140 9.879 1.00 92.38 356 LYS A O 1
ATOM 2850 N N . ILE A 1 357 ? -4.265 4.108 9.533 1.00 95.12 357 ILE A N 1
ATOM 2851 C CA . ILE A 1 357 ? -3.907 3.882 10.943 1.00 95.12 357 ILE A CA 1
ATOM 2852 C C . ILE A 1 357 ? -2.966 4.980 11.475 1.00 95.12 357 ILE A C 1
ATOM 2854 O O . ILE A 1 357 ? -3.179 5.522 12.552 1.00 95.12 357 ILE A O 1
ATOM 2858 N N . TRP A 1 358 ? -1.969 5.389 10.690 1.00 97.06 358 TRP A N 1
ATOM 2859 C CA . TRP A 1 358 ? -1.011 6.413 11.119 1.00 97.06 358 TRP A CA 1
ATOM 2860 C C . TRP A 1 358 ? -1.581 7.826 11.017 1.00 97.06 358 TRP A C 1
ATOM 2862 O O . TRP A 1 358 ? -1.448 8.603 11.956 1.00 97.06 358 TRP A O 1
ATOM 2872 N N . ASP A 1 359 ? -2.284 8.139 9.925 1.00 95.12 359 ASP A N 1
ATOM 2873 C CA . ASP A 1 359 ? -2.967 9.431 9.773 1.00 95.12 359 ASP A CA 1
ATOM 2874 C C . ASP A 1 359 ? -3.996 9.653 10.890 1.00 95.12 359 ASP A C 1
ATOM 2876 O O . ASP A 1 359 ? -4.181 10.775 11.360 1.00 95.12 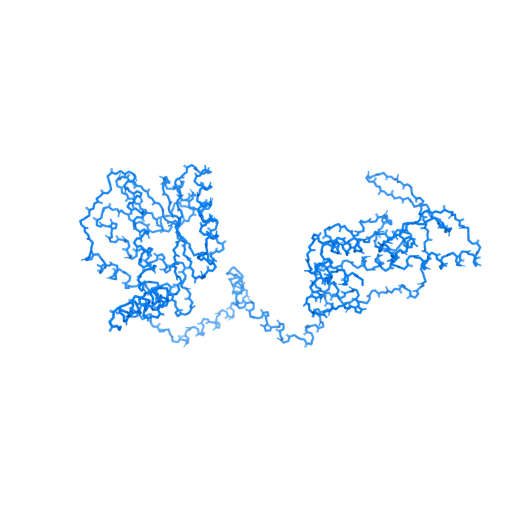359 ASP A O 1
ATOM 2880 N N . GLY A 1 360 ? -4.647 8.577 11.341 1.00 93.69 360 GLY A N 1
ATOM 2881 C CA . GLY A 1 360 ? -5.621 8.609 12.424 1.00 93.69 360 GLY A CA 1
ATOM 2882 C C . GLY A 1 360 ? -5.052 9.168 13.721 1.00 93.69 360 GLY A C 1
ATOM 2883 O O . GLY A 1 360 ? -5.646 10.067 14.311 1.00 93.69 360 GLY A O 1
ATOM 2884 N N . ILE A 1 361 ? -3.892 8.667 14.137 1.00 96.94 361 ILE A N 1
ATOM 2885 C CA . ILE A 1 361 ? -3.257 9.076 15.391 1.00 96.94 361 ILE A CA 1
ATOM 2886 C C . ILE A 1 361 ? -2.438 10.364 15.244 1.00 96.94 361 ILE A C 1
ATOM 2888 O O . ILE A 1 361 ? -2.465 11.208 16.133 1.00 96.94 361 ILE A O 1
ATOM 2892 N N . LEU A 1 362 ? -1.750 10.548 14.111 1.00 97.44 362 LEU A N 1
ATOM 2893 C CA . LEU A 1 362 ? -0.858 11.689 13.890 1.00 97.44 362 LEU A CA 1
ATOM 2894 C C . LEU A 1 362 ? -1.587 12.965 13.460 1.00 97.44 362 LEU A C 1
ATOM 2896 O O . LEU A 1 362 ? -1.006 14.037 13.571 1.00 97.44 362 LEU A O 1
ATOM 2900 N N . ALA A 1 363 ? -2.814 12.871 12.938 1.00 95.19 363 ALA A N 1
ATOM 2901 C CA . ALA A 1 363 ? -3.535 14.032 12.415 1.00 95.19 363 ALA A CA 1
ATOM 2902 C C . ALA A 1 363 ? -5.032 14.044 12.755 1.00 95.19 363 ALA A C 1
ATOM 2904 O O . ALA A 1 363 ? -5.537 15.084 13.169 1.00 95.19 363 ALA A O 1
ATOM 2905 N N . GLN A 1 364 ? -5.761 12.929 12.599 1.00 93.81 364 GLN A N 1
ATOM 2906 C CA . GLN A 1 364 ? -7.225 12.949 12.761 1.00 93.81 364 GLN A CA 1
ATOM 2907 C C . GLN A 1 364 ? -7.653 13.215 14.210 1.00 93.81 364 GLN A C 1
ATOM 2909 O O . GLN A 1 364 ? -8.415 14.148 14.453 1.00 93.81 364 GLN A O 1
ATOM 2914 N N . LEU A 1 365 ? -7.155 12.426 15.168 1.00 95.25 365 LEU A N 1
ATOM 2915 C CA . LEU A 1 365 ? -7.494 12.590 16.583 1.00 95.25 365 LEU A CA 1
ATOM 2916 C C . LEU A 1 365 ? -7.097 13.982 17.126 1.00 95.25 365 LEU A C 1
ATOM 2918 O O . LEU A 1 365 ? -7.974 14.635 17.697 1.00 95.25 365 LEU A O 1
ATOM 2922 N N . PRO A 1 366 ? -5.877 14.507 16.873 1.00 95.62 366 PRO A N 1
ATOM 2923 C CA . PRO A 1 366 ? -5.530 15.882 17.242 1.00 95.62 366 PRO A CA 1
ATOM 2924 C C . PRO A 1 366 ? -6.448 16.955 16.636 1.00 95.62 366 PRO A C 1
ATOM 2926 O O . PRO A 1 366 ? -6.817 17.922 17.304 1.00 95.62 366 PRO A O 1
ATOM 2929 N N . GLU A 1 367 ? -6.848 16.813 15.369 1.00 94.00 367 GLU A N 1
ATOM 2930 C CA . GLU A 1 367 ? -7.789 17.744 14.731 1.00 94.00 367 GLU A CA 1
ATOM 2931 C C . GLU A 1 367 ? -9.166 17.709 15.406 1.00 94.00 367 GLU A C 1
ATOM 2933 O O . GLU A 1 367 ? -9.764 18.764 15.630 1.00 94.00 367 GLU A O 1
ATOM 2938 N N . TYR A 1 368 ? -9.657 16.525 15.786 1.00 92.06 368 TYR A N 1
ATOM 2939 C CA . TYR A 1 368 ? -10.907 16.402 16.539 1.00 92.06 368 TYR A CA 1
ATOM 2940 C C . TYR A 1 368 ? -10.800 17.021 17.933 1.00 92.06 368 TYR A C 1
ATOM 2942 O O . TYR A 1 368 ? -11.700 17.749 18.350 1.00 92.06 368 TYR A O 1
ATOM 2950 N N . GLN A 1 369 ? -9.688 16.794 18.630 1.00 93.94 369 GLN A N 1
ATOM 2951 C CA . GLN A 1 369 ? -9.415 17.397 19.933 1.00 93.94 369 GLN A CA 1
ATOM 2952 C C . GLN A 1 369 ? -9.399 18.926 19.864 1.00 93.94 369 GLN A C 1
ATOM 2954 O O . GLN A 1 369 ? -10.029 19.585 20.692 1.00 93.94 369 GLN A O 1
ATOM 2959 N N . ASN A 1 370 ? -8.769 19.495 18.833 1.00 92.31 370 ASN A N 1
ATOM 2960 C CA . ASN A 1 370 ? -8.762 20.938 18.596 1.00 92.31 370 ASN A CA 1
ATOM 2961 C C . ASN A 1 370 ? -10.167 21.474 18.296 1.00 92.31 370 ASN A C 1
ATOM 2963 O O . ASN A 1 370 ? -10.578 22.482 18.869 1.00 92.31 370 ASN A O 1
ATOM 2967 N N . ALA A 1 371 ? -10.913 20.804 17.413 1.00 88.62 371 ALA A N 1
ATOM 2968 C CA . ALA A 1 371 ? -12.252 21.233 17.016 1.00 88.62 371 ALA A CA 1
ATOM 2969 C C . ALA A 1 371 ? -13.258 21.203 18.180 1.00 88.62 371 ALA A C 1
ATOM 2971 O O . ALA A 1 371 ? -14.136 22.060 18.260 1.00 88.62 371 ALA A O 1
ATOM 2972 N N . GLU A 1 372 ? -13.126 20.231 19.084 1.00 87.69 372 GLU A N 1
ATOM 2973 C CA . GLU A 1 372 ? -14.034 20.026 20.219 1.00 87.69 372 GLU A CA 1
ATOM 2974 C C . GLU A 1 372 ? -13.548 20.690 21.523 1.00 87.69 372 GLU A C 1
ATOM 2976 O O . GLU A 1 372 ? -14.277 20.698 22.522 1.00 87.69 372 GLU A O 1
ATOM 2981 N N . GLY A 1 373 ? -12.329 21.245 21.529 1.00 89.12 373 GLY A N 1
ATOM 2982 C CA . GLY A 1 373 ? -11.686 21.808 22.719 1.00 89.12 373 GLY A CA 1
ATOM 2983 C C . GLY A 1 373 ? -11.483 20.760 23.816 1.00 89.12 373 GLY A C 1
ATOM 2984 O O . GLY A 1 373 ? -11.898 20.975 24.955 1.00 89.12 373 GLY A O 1
ATOM 2985 N N . VAL A 1 374 ? -10.930 19.598 23.453 1.00 92.56 374 VAL A N 1
ATOM 2986 C CA . VAL A 1 374 ? -10.750 18.435 24.335 1.00 92.56 374 VAL A CA 1
ATOM 2987 C C . VAL A 1 374 ? -9.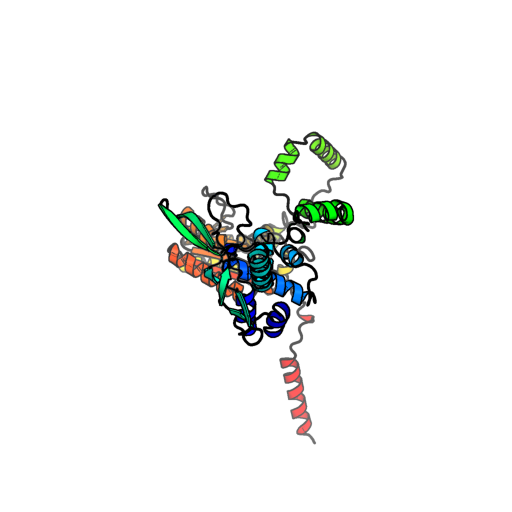271 18.067 24.440 1.00 92.56 374 VAL A C 1
ATOM 2989 O O . VAL A 1 374 ? -8.645 17.728 23.444 1.00 92.56 374 VAL A O 1
ATOM 2992 N N . GLU A 1 375 ? -8.716 18.076 25.652 1.00 93.00 375 GLU A N 1
ATOM 2993 C CA . GLU A 1 375 ? -7.285 17.815 25.873 1.00 93.00 375 GLU A CA 1
ATOM 2994 C C . GLU A 1 375 ? -6.912 16.329 25.858 1.00 93.00 375 GLU A C 1
ATOM 2996 O O . GLU A 1 375 ? -5.794 16.002 25.466 1.00 93.00 375 GLU A O 1
ATOM 3001 N N . PHE A 1 376 ? -7.830 15.435 26.248 1.00 97.12 376 PHE A N 1
ATOM 3002 C CA . PHE A 1 376 ? -7.572 13.996 26.355 1.00 97.12 376 PHE A CA 1
ATOM 3003 C C . PHE A 1 376 ? -8.198 13.185 25.212 1.00 97.12 376 PHE A C 1
ATOM 3005 O O . PHE A 1 376 ? -9.395 13.297 24.927 1.00 97.12 376 PHE A O 1
ATOM 3012 N N . GLY A 1 377 ? -7.392 12.330 24.584 1.00 97.31 377 GLY A N 1
ATOM 3013 C CA . GLY A 1 377 ? -7.793 11.446 23.498 1.00 97.31 377 GLY A CA 1
ATOM 3014 C C . GLY A 1 377 ? -7.184 10.051 23.630 1.00 97.31 377 GLY A C 1
ATOM 3015 O O . GLY A 1 377 ? -6.005 9.905 23.941 1.00 97.31 377 GLY A O 1
ATOM 3016 N N . LEU A 1 378 ? -7.975 9.018 23.340 1.00 98.00 378 LEU A N 1
ATOM 3017 C CA . LEU A 1 378 ? -7.504 7.637 23.226 1.00 98.00 378 LEU A CA 1
ATOM 3018 C C . LEU A 1 378 ? -7.614 7.152 21.782 1.00 98.00 378 LEU A C 1
ATOM 3020 O O . LEU A 1 378 ? -8.673 7.216 21.156 1.00 98.00 378 LEU A O 1
ATOM 3024 N N . TYR A 1 379 ? -6.519 6.613 21.269 1.00 98.25 379 TYR A N 1
ATOM 3025 C CA . TYR A 1 379 ? -6.447 5.978 19.967 1.00 98.25 379 TYR A CA 1
ATOM 3026 C C . TYR A 1 379 ? -6.429 4.458 20.129 1.00 98.25 379 TYR A C 1
ATOM 3028 O O . TYR A 1 379 ? -5.448 3.878 20.595 1.00 98.25 379 TYR A O 1
ATOM 3036 N N . VAL A 1 380 ? -7.516 3.793 19.751 1.00 98.12 380 VAL A N 1
ATOM 3037 C CA . VAL A 1 380 ? -7.680 2.348 19.943 1.00 98.12 380 VAL A CA 1
ATOM 3038 C C . VAL A 1 380 ? -7.450 1.622 18.624 1.00 98.12 380 VAL A C 1
ATOM 3040 O O . VAL A 1 380 ? -8.242 1.728 17.688 1.00 98.12 380 VAL A O 1
ATOM 3043 N N . ALA A 1 381 ? -6.378 0.840 18.562 1.00 97.94 381 ALA A N 1
ATOM 3044 C CA . ALA A 1 381 ? -6.034 -0.005 17.431 1.00 97.94 381 ALA A CA 1
ATOM 3045 C C . ALA A 1 381 ? -6.438 -1.463 17.697 1.00 97.94 381 ALA A C 1
ATOM 3047 O O . ALA A 1 381 ? -6.102 -2.019 18.739 1.00 97.94 381 ALA A O 1
ATOM 3048 N N . ILE A 1 382 ? -7.123 -2.110 16.752 1.00 97.69 382 ILE A N 1
ATOM 3049 C CA . ILE A 1 382 ? -7.518 -3.526 16.870 1.00 97.69 382 ILE A CA 1
ATOM 3050 C C . ILE A 1 382 ? -6.749 -4.373 15.856 1.00 97.69 382 ILE A C 1
ATOM 3052 O O . ILE A 1 382 ? -6.851 -4.152 14.643 1.00 97.69 382 ILE A O 1
ATOM 3056 N N . ALA A 1 383 ? -6.000 -5.352 16.362 1.00 96.75 383 ALA A N 1
ATOM 3057 C CA . ALA A 1 383 ? -5.217 -6.302 15.580 1.00 96.75 383 ALA A CA 1
ATOM 3058 C C . ALA A 1 383 ? -6.008 -7.585 15.288 1.00 96.75 383 ALA A C 1
ATOM 3060 O O . ALA A 1 383 ? -6.725 -8.082 16.155 1.00 96.75 383 ALA A O 1
ATOM 3061 N N . PHE A 1 384 ? -5.862 -8.145 14.083 1.00 95.44 384 PHE A N 1
ATOM 3062 C CA . PHE A 1 384 ? -6.547 -9.385 13.684 1.00 95.44 384 PHE A CA 1
ATOM 3063 C C . PHE A 1 384 ? -5.603 -10.501 13.225 1.00 95.44 384 PHE A C 1
ATOM 3065 O O . PHE A 1 384 ? -6.055 -11.630 13.027 1.00 95.44 384 PHE A O 1
ATOM 3072 N N . THR A 1 385 ? -4.313 -10.204 13.076 1.00 94.12 385 THR A N 1
ATOM 3073 C CA . THR A 1 385 ? -3.258 -11.153 12.701 1.00 94.12 385 THR A CA 1
ATOM 3074 C C . THR A 1 385 ? -2.075 -11.056 13.664 1.00 94.12 385 THR A C 1
ATOM 3076 O O . THR A 1 385 ? -1.975 -10.096 14.428 1.00 94.12 385 THR A O 1
ATOM 3079 N N . ASP A 1 386 ? -1.184 -12.050 13.644 1.00 92.38 386 ASP A N 1
ATOM 3080 C CA . ASP A 1 386 ? 0.028 -12.040 14.476 1.00 92.38 386 ASP A CA 1
ATOM 3081 C C . ASP A 1 386 ? 0.950 -10.863 14.132 1.00 92.38 386 ASP A C 1
ATOM 3083 O O . ASP A 1 386 ? 1.479 -10.216 15.034 1.00 92.38 386 ASP A O 1
ATOM 3087 N N . ASP A 1 387 ? 1.061 -10.525 12.845 1.00 92.62 387 ASP A N 1
ATOM 3088 C CA . ASP A 1 387 ? 1.828 -9.365 12.380 1.00 92.62 387 ASP A CA 1
ATOM 3089 C C . ASP A 1 387 ? 1.235 -8.047 12.909 1.00 92.62 387 ASP A C 1
ATOM 3091 O O . ASP A 1 387 ? 1.973 -7.164 13.366 1.00 92.62 387 ASP A O 1
ATOM 3095 N N . ASP A 1 388 ? -0.102 -7.936 12.910 1.00 95.12 388 ASP A N 1
ATOM 3096 C CA . ASP A 1 388 ? -0.816 -6.775 13.452 1.00 95.12 388 ASP A CA 1
ATOM 3097 C C . ASP A 1 388 ? -0.607 -6.623 14.971 1.00 95.12 388 ASP A C 1
ATOM 3099 O O . ASP A 1 388 ? -0.572 -5.500 15.473 1.00 95.12 388 ASP A O 1
ATOM 3103 N N . TYR A 1 389 ? -0.489 -7.735 15.710 1.00 96.00 389 TYR A N 1
ATOM 3104 C CA . TYR A 1 389 ? -0.321 -7.752 17.171 1.00 96.00 389 TYR A CA 1
ATOM 3105 C C . TYR A 1 389 ? 1.145 -7.943 17.601 1.00 96.00 389 TYR A C 1
ATOM 3107 O O . TYR A 1 389 ? 1.443 -8.564 18.621 1.00 96.00 389 TYR A O 1
ATOM 3115 N N . SER A 1 390 ? 2.080 -7.404 16.820 1.00 95.12 390 SER A N 1
ATOM 3116 C CA . SER A 1 390 ? 3.510 -7.456 17.127 1.00 95.12 390 SER A CA 1
ATOM 3117 C C . SER A 1 390 ? 3.967 -6.308 18.037 1.00 95.12 390 SER A C 1
ATOM 3119 O O . SER A 1 390 ? 3.403 -5.207 18.030 1.00 95.12 390 SER A O 1
ATOM 3121 N N . ASP A 1 391 ? 5.070 -6.520 18.763 1.00 94.94 391 ASP A N 1
ATOM 3122 C CA . ASP A 1 391 ? 5.716 -5.467 19.563 1.00 94.94 391 ASP A CA 1
ATOM 3123 C C . ASP A 1 391 ? 6.138 -4.269 18.704 1.00 94.94 391 ASP A C 1
ATOM 3125 O O . ASP A 1 391 ? 6.117 -3.128 19.160 1.00 94.94 391 ASP A O 1
ATOM 3129 N N . SER A 1 392 ? 6.469 -4.500 17.429 1.00 95.12 392 SER A N 1
ATOM 3130 C CA . SER A 1 392 ? 6.792 -3.423 16.490 1.00 95.12 392 SER A CA 1
ATOM 3131 C C . SER A 1 392 ? 5.603 -2.486 16.265 1.00 95.12 392 SER A C 1
ATOM 3133 O O . SER A 1 392 ? 5.776 -1.267 16.302 1.00 95.12 392 SER A O 1
ATOM 3135 N N . VAL A 1 393 ? 4.397 -3.032 16.065 1.00 96.00 393 VAL A N 1
ATOM 3136 C CA . VAL A 1 393 ? 3.175 -2.231 15.895 1.00 96.00 393 VAL A CA 1
ATOM 3137 C C . VAL A 1 393 ? 2.846 -1.485 17.185 1.00 96.00 393 VAL A C 1
ATOM 3139 O O . VAL A 1 393 ? 2.605 -0.279 17.138 1.00 96.00 393 VAL A O 1
ATOM 3142 N N . ARG A 1 394 ? 2.918 -2.163 18.338 1.00 97.38 394 ARG A N 1
ATOM 3143 C CA . ARG A 1 394 ? 2.703 -1.551 19.659 1.00 97.38 394 ARG A CA 1
ATOM 3144 C C . ARG A 1 394 ? 3.643 -0.369 19.902 1.00 97.38 394 ARG A C 1
ATOM 3146 O O . ARG A 1 394 ? 3.187 0.722 20.233 1.00 97.38 394 ARG A O 1
ATOM 3153 N N . ASN A 1 395 ? 4.942 -0.566 19.685 1.00 97.25 395 ASN A N 1
ATOM 3154 C CA . ASN A 1 395 ? 5.949 0.473 19.889 1.00 97.25 395 ASN A CA 1
ATOM 3155 C C . ASN A 1 395 ? 5.745 1.655 18.937 1.00 97.25 395 ASN A C 1
ATOM 3157 O O . ASN A 1 395 ? 5.871 2.801 19.357 1.00 97.25 395 ASN A O 1
ATOM 3161 N N . LYS A 1 396 ? 5.374 1.400 17.676 1.00 97.56 396 LYS A N 1
ATOM 3162 C CA . LYS A 1 396 ? 5.063 2.467 16.714 1.00 97.56 396 LYS A CA 1
ATOM 3163 C C . LYS A 1 396 ? 3.809 3.255 17.081 1.00 97.56 396 LYS A C 1
ATOM 3165 O O . LYS A 1 396 ? 3.809 4.465 16.902 1.00 97.56 396 LYS A O 1
ATOM 3170 N N . LEU A 1 397 ? 2.757 2.603 17.577 1.00 97.94 397 LEU A N 1
ATOM 3171 C CA . LEU A 1 397 ? 1.548 3.288 18.047 1.00 97.94 397 LEU A CA 1
ATOM 3172 C C . LEU A 1 397 ? 1.851 4.188 19.248 1.00 97.94 397 LEU A C 1
ATOM 3174 O O . LEU A 1 397 ? 1.458 5.351 19.242 1.00 97.94 397 LEU A O 1
ATOM 3178 N N . ASN A 1 398 ? 2.599 3.679 20.230 1.00 97.81 398 ASN A N 1
ATOM 3179 C CA . ASN A 1 398 ? 3.017 4.459 21.397 1.00 97.81 398 ASN A CA 1
ATOM 3180 C C . ASN A 1 398 ? 3.896 5.649 21.000 1.00 97.81 398 ASN A C 1
ATOM 3182 O O . ASN A 1 398 ? 3.711 6.754 21.503 1.00 97.81 398 ASN A O 1
ATOM 3186 N N . GLU A 1 399 ? 4.825 5.444 20.067 1.00 98.12 399 GLU A N 1
ATOM 3187 C CA . GLU A 1 399 ? 5.669 6.523 19.559 1.00 98.12 399 GLU A CA 1
ATOM 3188 C C . GLU A 1 399 ? 4.860 7.560 18.771 1.00 98.12 399 GLU A C 1
ATOM 3190 O O . GLU A 1 399 ? 5.067 8.758 18.935 1.00 98.12 399 GLU A O 1
ATOM 3195 N N . ALA A 1 400 ? 3.895 7.127 17.957 1.00 98.00 400 ALA A N 1
ATOM 3196 C CA . ALA A 1 400 ? 3.017 8.034 17.227 1.00 98.00 400 ALA A CA 1
ATOM 3197 C C . ALA A 1 400 ? 2.118 8.854 18.170 1.00 98.00 400 ALA A C 1
ATOM 3199 O O . ALA A 1 400 ? 1.974 10.056 17.957 1.00 98.00 400 ALA A O 1
ATOM 3200 N N . ALA A 1 401 ? 1.578 8.239 19.231 1.00 98.19 401 ALA A N 1
ATOM 3201 C CA . ALA A 1 401 ? 0.867 8.942 20.301 1.00 98.19 401 ALA A CA 1
ATOM 3202 C C . ALA A 1 401 ? 1.760 10.002 20.955 1.00 98.19 401 ALA A C 1
ATOM 3204 O O . ALA A 1 401 ? 1.378 11.167 21.008 1.00 98.19 401 ALA A O 1
ATOM 3205 N N . ARG A 1 402 ? 2.978 9.621 21.371 1.00 98.31 402 ARG A N 1
ATOM 3206 C CA . ARG A 1 402 ? 3.951 10.527 22.001 1.00 98.31 402 ARG A CA 1
ATOM 3207 C C . ARG A 1 402 ? 4.272 11.727 21.108 1.00 98.31 402 ARG A C 1
ATOM 3209 O O . ARG A 1 402 ? 4.198 12.866 21.561 1.00 98.31 402 ARG A O 1
ATOM 3216 N N . LEU A 1 403 ? 4.591 11.478 19.837 1.00 98.06 403 LEU A N 1
ATOM 3217 C CA . LEU A 1 403 ? 4.906 12.527 18.864 1.00 98.06 403 LEU A CA 1
ATOM 3218 C C . LEU A 1 403 ? 3.717 13.464 18.624 1.00 98.06 403 LEU A C 1
ATOM 3220 O O . LEU A 1 403 ? 3.903 14.679 18.579 1.00 98.06 403 LEU A O 1
ATOM 3224 N N . ALA A 1 404 ? 2.504 12.921 18.485 1.00 97.69 404 ALA A N 1
ATOM 3225 C CA . ALA A 1 404 ? 1.297 13.726 18.318 1.00 97.69 404 ALA A CA 1
ATOM 3226 C C . ALA A 1 404 ? 1.014 14.572 19.571 1.00 97.69 404 ALA A C 1
ATOM 3228 O O . ALA A 1 404 ? 0.764 15.771 19.458 1.00 97.69 404 ALA A O 1
ATOM 3229 N N . SER A 1 405 ? 1.133 13.980 20.760 1.00 97.69 405 SER A N 1
ATOM 3230 C CA . SER A 1 405 ? 1.001 14.678 22.039 1.00 97.69 405 SER A CA 1
ATOM 3231 C C . SER A 1 405 ? 1.944 15.868 22.168 1.00 97.69 405 SER A C 1
ATOM 3233 O O . SER A 1 405 ? 1.503 16.969 22.496 1.00 97.69 405 SER A O 1
ATOM 3235 N N . GLU A 1 406 ? 3.230 15.667 21.873 1.00 97.31 406 GLU A N 1
ATOM 3236 C CA . GLU A 1 406 ? 4.250 16.718 21.941 1.00 97.31 406 GLU A CA 1
ATOM 3237 C C . GLU A 1 406 ? 4.011 17.817 20.902 1.00 97.31 406 GLU A C 1
ATOM 3239 O O . GLU A 1 406 ? 4.108 19.002 21.218 1.00 97.31 406 GLU A O 1
ATOM 3244 N N . TYR A 1 407 ? 3.682 17.437 19.666 1.00 97.50 407 TYR A N 1
ATOM 3245 C CA . TYR A 1 407 ? 3.510 18.386 18.569 1.00 97.50 407 TYR A CA 1
ATOM 3246 C C . TYR A 1 407 ? 2.271 19.272 18.742 1.00 97.50 407 TYR A C 1
ATOM 3248 O O . TYR A 1 407 ? 2.339 20.479 18.512 1.00 97.50 407 TYR A O 1
ATOM 3256 N N . TYR A 1 408 ? 1.142 18.683 19.147 1.00 95.62 408 TYR A N 1
ATOM 3257 C CA . TYR A 1 408 ? -0.129 19.397 19.302 1.00 95.62 408 TYR A CA 1
ATOM 3258 C C . TYR A 1 408 ? -0.356 19.945 20.717 1.00 95.62 408 TYR A C 1
ATOM 3260 O O . TYR A 1 408 ? -1.339 20.652 20.927 1.00 95.62 408 TYR A O 1
ATOM 3268 N N . ASN A 1 409 ? 0.539 19.654 21.669 1.00 95.44 409 ASN A N 1
ATOM 3269 C CA . ASN A 1 409 ? 0.384 19.980 23.090 1.00 95.44 409 ASN A CA 1
ATOM 3270 C C . ASN A 1 409 ? -0.945 19.438 23.660 1.00 95.44 409 ASN A C 1
ATOM 3272 O O . ASN A 1 409 ? -1.747 20.173 24.235 1.00 95.44 409 ASN A O 1
ATOM 3276 N N . MET A 1 410 ? -1.178 18.140 23.447 1.00 95.25 410 MET A N 1
ATOM 3277 C CA . MET A 1 410 ? -2.385 17.401 23.839 1.00 95.25 410 MET A CA 1
ATOM 3278 C C . MET A 1 410 ? -2.025 16.102 24.557 1.00 95.25 410 MET A C 1
ATOM 3280 O O . MET A 1 410 ? -0.916 15.589 24.406 1.00 95.25 410 MET A O 1
ATOM 3284 N N . ASN A 1 411 ? -2.970 15.517 25.292 1.00 96.81 411 ASN A N 1
ATOM 3285 C CA . ASN A 1 411 ? -2.804 14.189 25.872 1.00 96.81 411 ASN A CA 1
ATOM 3286 C C . ASN A 1 411 ? -3.444 13.129 24.960 1.00 96.81 411 ASN A C 1
ATOM 3288 O O . ASN A 1 411 ? -4.668 13.017 24.898 1.00 96.81 411 ASN A O 1
ATOM 3292 N N . ILE A 1 412 ? -2.609 12.382 24.238 1.00 98.19 412 ILE A N 1
ATOM 3293 C CA . ILE A 1 412 ? -3.001 11.314 23.323 1.00 98.19 412 ILE A CA 1
ATOM 3294 C C . ILE A 1 412 ? -2.347 10.028 23.800 1.00 98.19 412 ILE A C 1
ATOM 3296 O O . ILE A 1 412 ? -1.127 9.927 23.903 1.00 98.19 412 ILE A O 1
ATOM 3300 N N . GLU A 1 413 ? -3.169 9.017 24.030 1.00 98.19 413 GLU A N 1
ATOM 3301 C CA . GLU A 1 413 ? -2.726 7.689 24.435 1.00 98.19 413 GLU A CA 1
ATOM 3302 C C . GLU A 1 413 ? -3.151 6.656 23.394 1.00 98.19 413 GLU A C 1
ATOM 3304 O O . GLU A 1 413 ? -4.242 6.741 22.833 1.00 98.19 413 GLU A O 1
ATOM 3309 N N . ALA A 1 414 ? -2.302 5.662 23.128 1.00 98.00 414 ALA A N 1
ATOM 3310 C CA . ALA A 1 414 ? -2.620 4.570 22.214 1.00 98.00 414 ALA A CA 1
ATOM 3311 C C . ALA A 1 414 ? -2.868 3.262 22.971 1.00 98.00 414 ALA A C 1
ATOM 3313 O O . ALA A 1 414 ? -2.134 2.913 23.894 1.00 98.00 414 ALA A O 1
ATOM 3314 N N . VAL A 1 415 ? -3.867 2.498 22.531 1.00 97.81 415 VAL A N 1
ATOM 3315 C CA . VAL A 1 415 ? -4.170 1.161 23.052 1.00 97.81 415 VAL A CA 1
ATOM 3316 C C . VAL A 1 415 ? -4.248 0.179 21.892 1.00 97.81 415 VAL A C 1
ATOM 3318 O O . VAL A 1 415 ? -5.035 0.365 20.968 1.00 97.81 415 VAL A O 1
ATOM 3321 N N . LEU A 1 416 ? -3.444 -0.884 21.945 1.00 98.00 416 LEU A N 1
ATOM 3322 C CA . LEU A 1 416 ? -3.501 -1.995 20.995 1.00 98.00 416 LEU A CA 1
ATOM 3323 C C . LEU A 1 416 ? -4.280 -3.161 21.612 1.00 98.00 416 LEU A C 1
ATOM 3325 O O . LEU A 1 416 ? -3.889 -3.661 22.664 1.00 98.00 416 LEU A O 1
ATOM 3329 N N . ILE A 1 417 ? -5.344 -3.600 20.941 1.00 97.19 417 ILE A N 1
ATOM 3330 C CA . ILE A 1 417 ? -6.233 -4.683 21.381 1.00 97.19 417 ILE A CA 1
ATOM 3331 C C . ILE A 1 417 ? -6.045 -5.920 20.499 1.00 97.19 417 ILE A C 1
ATOM 3333 O O . ILE A 1 417 ? -6.100 -5.832 19.267 1.00 97.19 417 ILE A O 1
ATOM 3337 N N . ASP A 1 418 ? -5.882 -7.084 21.132 1.00 96.25 418 ASP A N 1
ATOM 3338 C CA . ASP A 1 418 ? -5.795 -8.383 20.459 1.00 96.25 418 ASP A CA 1
ATOM 3339 C C . ASP A 1 418 ? -7.175 -8.940 20.071 1.00 96.25 418 ASP A C 1
ATOM 3341 O O . ASP A 1 418 ? -7.829 -9.645 20.844 1.00 96.25 418 ASP A O 1
ATOM 3345 N N . GLY A 1 419 ? -7.601 -8.656 18.839 1.00 93.38 419 GLY A N 1
ATOM 3346 C CA . GLY A 1 419 ? -8.815 -9.197 18.226 1.00 93.38 419 GLY A CA 1
ATOM 3347 C C . GLY A 1 419 ? -8.606 -10.488 17.424 1.00 93.38 419 GLY A C 1
ATOM 3348 O O . GLY A 1 419 ? -9.519 -10.891 16.693 1.00 93.38 419 GLY A O 1
ATOM 3349 N N . ARG A 1 420 ? -7.431 -11.135 17.503 1.00 93.31 420 ARG A N 1
ATOM 3350 C CA . ARG A 1 420 ? -7.156 -12.400 16.797 1.00 93.31 420 ARG A CA 1
ATOM 3351 C C . ARG A 1 420 ? -8.102 -13.509 17.262 1.00 93.31 420 ARG A C 1
ATOM 3353 O O . ARG A 1 420 ? -8.661 -13.474 18.359 1.00 93.31 420 ARG A O 1
ATOM 3360 N N . ARG A 1 421 ? -8.268 -14.535 16.421 1.00 88.00 421 ARG A N 1
ATOM 3361 C CA . ARG A 1 421 ? -9.018 -15.740 16.805 1.00 88.00 421 ARG A CA 1
ATOM 3362 C C . ARG A 1 421 ? -8.241 -16.488 17.882 1.00 88.00 421 ARG A C 1
ATOM 3364 O O . ARG A 1 421 ? -7.041 -16.695 17.731 1.00 88.00 421 ARG A O 1
ATOM 3371 N N . LYS A 1 422 ? -8.927 -16.904 18.944 1.00 82.19 422 LYS A N 1
ATOM 3372 C CA . LYS A 1 422 ? -8.314 -17.631 20.062 1.00 82.19 422 LYS A CA 1
ATOM 3373 C C . LYS A 1 422 ? -8.681 -19.105 19.984 1.00 82.19 422 LYS A C 1
ATOM 3375 O O . LYS A 1 422 ? -9.831 -19.453 19.710 1.00 82.19 422 LYS A O 1
ATOM 3380 N N . ASP A 1 423 ? -7.708 -19.968 20.246 1.00 70.25 423 ASP A N 1
ATOM 3381 C CA . ASP A 1 423 ? -7.984 -21.380 20.481 1.00 70.25 423 ASP A CA 1
ATOM 3382 C C . ASP A 1 423 ? -8.705 -21.563 21.821 1.00 70.25 423 ASP A C 1
ATOM 3384 O O . ASP A 1 423 ? -8.494 -20.815 22.776 1.00 70.25 423 ASP A O 1
ATOM 3388 N N . SER A 1 424 ? -9.572 -22.576 21.902 1.00 60.19 424 SER A N 1
ATOM 3389 C CA . SER A 1 424 ? -10.246 -22.918 23.159 1.00 60.19 424 SER A CA 1
ATOM 3390 C C . SER A 1 424 ? -9.215 -23.217 24.249 1.00 60.19 424 SER A C 1
ATOM 3392 O O . SER A 1 424 ? -8.291 -23.998 24.019 1.00 60.19 424 SER A O 1
ATOM 3394 N N . ALA A 1 425 ? -9.434 -22.685 25.456 1.00 60.12 425 ALA A N 1
ATOM 3395 C CA . ALA A 1 425 ? -8.586 -22.941 26.623 1.00 60.12 425 ALA A CA 1
ATOM 3396 C C . ALA A 1 425 ? -8.381 -24.444 26.900 1.00 60.12 425 ALA A C 1
ATOM 3398 O O . ALA A 1 425 ? -7.313 -24.851 27.344 1.00 60.12 425 ALA A O 1
ATOM 3399 N N . SER A 1 426 ? -9.358 -25.285 26.539 1.00 51.00 426 SER A N 1
ATOM 3400 C CA . SER A 1 426 ? -9.274 -26.752 26.630 1.00 51.00 426 SER A CA 1
ATOM 3401 C C . SER A 1 426 ? -8.172 -27.392 25.769 1.00 51.00 426 SER A C 1
ATOM 3403 O O . SER A 1 426 ? -7.834 -28.556 25.970 1.00 51.00 426 SER A O 1
ATOM 3405 N N . LYS A 1 427 ? -7.610 -26.654 24.804 1.00 58.53 427 LYS A N 1
ATOM 3406 C CA . LYS A 1 427 ? -6.533 -27.104 23.911 1.00 58.53 427 LYS A CA 1
ATOM 3407 C C . LYS A 1 427 ? -5.157 -26.558 24.301 1.00 58.53 427 LYS A C 1
ATOM 3409 O O . LYS A 1 427 ? -4.162 -26.976 23.707 1.00 58.53 427 LYS A O 1
ATOM 3414 N N . LEU A 1 428 ? -5.084 -25.647 25.274 1.00 66.31 428 LEU A N 1
ATOM 3415 C CA . LEU A 1 428 ? -3.817 -25.093 25.745 1.00 66.31 428 LEU A CA 1
ATOM 3416 C C . LEU A 1 428 ? -3.054 -26.164 26.536 1.00 66.31 428 LEU A C 1
ATOM 3418 O O . LEU A 1 428 ? -3.583 -26.755 27.473 1.00 66.31 428 LEU A O 1
ATOM 3422 N N . LYS A 1 429 ? -1.797 -26.416 26.159 1.00 62.56 429 LYS A N 1
ATOM 3423 C CA . LYS A 1 429 ? -0.890 -27.319 26.880 1.00 62.56 429 LYS A CA 1
ATOM 3424 C C . LYS A 1 429 ? 0.255 -26.509 27.469 1.00 62.56 429 LYS A C 1
ATOM 3426 O O . LYS A 1 429 ? 1.116 -26.050 26.722 1.00 62.56 429 LYS A O 1
ATOM 3431 N N . ASN A 1 430 ? 0.293 -26.366 28.791 1.00 73.00 430 ASN A N 1
ATOM 3432 C CA . ASN A 1 430 ? 1.456 -25.807 29.470 1.00 73.00 430 ASN A CA 1
ATOM 3433 C C . ASN A 1 430 ? 2.445 -26.937 29.773 1.00 73.00 430 ASN A C 1
ATOM 3435 O O . ASN A 1 430 ? 2.353 -27.590 30.809 1.00 73.00 430 ASN A O 1
ATOM 3439 N N . ARG A 1 431 ? 3.337 -27.211 28.815 1.00 69.25 431 ARG A N 1
ATOM 3440 C CA . ARG A 1 431 ? 4.310 -28.305 28.932 1.00 69.25 431 ARG A CA 1
ATOM 3441 C C . ARG A 1 431 ? 5.251 -28.107 30.111 1.00 69.25 431 ARG A C 1
ATOM 3443 O O . ARG A 1 431 ? 5.521 -29.064 30.803 1.00 69.25 431 ARG A O 1
ATOM 3450 N N . GLU A 1 432 ? 5.655 -26.878 30.400 1.00 66.81 432 GLU A N 1
ATOM 3451 C CA . GLU A 1 432 ? 6.595 -26.589 31.483 1.00 66.81 432 GLU A CA 1
ATOM 3452 C C . GLU A 1 432 ? 5.999 -26.877 32.870 1.00 66.81 432 GLU A C 1
ATOM 3454 O O . GLU A 1 432 ? 6.629 -27.548 33.682 1.00 66.81 432 GLU A O 1
ATOM 3459 N N . LEU A 1 433 ? 4.748 -26.465 33.113 1.00 70.69 433 LEU A N 1
ATOM 3460 C CA . LEU A 1 433 ? 4.004 -26.839 34.323 1.00 70.69 433 LEU A CA 1
ATOM 3461 C C . LEU A 1 433 ? 3.680 -28.338 34.363 1.00 70.69 433 LEU A C 1
ATOM 3463 O O . LEU A 1 433 ? 3.734 -28.941 35.429 1.00 70.69 433 LEU A O 1
ATOM 3467 N N . SER A 1 434 ? 3.380 -28.951 33.213 1.00 72.06 434 SER A N 1
ATOM 3468 C CA . SER A 1 434 ? 3.177 -30.403 33.115 1.00 72.06 434 SER A CA 1
ATOM 3469 C C . SER A 1 434 ? 4.454 -31.168 33.482 1.00 72.06 434 SER A C 1
ATOM 3471 O O . SER A 1 434 ? 4.397 -32.132 34.235 1.00 72.06 434 SER A O 1
ATOM 3473 N N . ASP A 1 435 ? 5.609 -30.710 33.005 1.00 74.94 435 ASP A N 1
ATOM 3474 C CA . ASP A 1 435 ? 6.919 -31.310 33.253 1.00 74.94 435 ASP A CA 1
ATOM 3475 C C . ASP A 1 435 ? 7.405 -31.051 34.691 1.00 74.94 435 ASP A C 1
ATOM 3477 O O . ASP A 1 435 ? 8.205 -31.820 35.219 1.00 74.94 435 ASP A O 1
ATOM 3481 N N . GLN A 1 436 ? 6.959 -29.966 35.335 1.00 76.94 436 GLN A N 1
ATOM 3482 C CA . GLN A 1 436 ? 7.181 -29.718 36.766 1.00 76.94 436 GLN A CA 1
ATOM 3483 C C . GLN A 1 436 ? 6.287 -30.604 37.644 1.00 76.94 436 GLN A C 1
ATOM 3485 O O . GLN A 1 436 ? 6.777 -31.171 38.616 1.00 76.94 436 GLN A O 1
ATOM 3490 N N . LEU A 1 437 ? 5.010 -30.782 37.278 1.00 70.62 437 LEU A N 1
ATOM 3491 C CA . LEU A 1 437 ? 4.091 -31.696 37.964 1.00 70.62 437 LEU A CA 1
ATOM 3492 C C . LEU A 1 437 ? 4.622 -33.136 37.955 1.00 70.62 437 LEU A C 1
ATOM 3494 O O . LEU A 1 437 ? 4.573 -33.810 38.977 1.00 70.62 437 LEU A O 1
ATOM 3498 N N . HIS A 1 438 ? 5.157 -33.590 36.818 1.00 71.44 438 HIS A N 1
ATOM 3499 C CA . HIS A 1 438 ? 5.694 -34.946 36.686 1.00 71.44 438 HIS A CA 1
ATOM 3500 C C . HIS A 1 438 ? 7.066 -35.142 37.345 1.00 71.44 438 HIS A C 1
ATOM 3502 O O . HIS A 1 438 ? 7.378 -36.259 37.744 1.00 71.44 438 HIS A O 1
ATOM 3508 N N . ARG A 1 439 ? 7.859 -34.077 37.527 1.00 65.88 439 ARG A N 1
ATOM 3509 C CA . ARG A 1 439 ? 9.123 -34.146 38.283 1.00 65.88 439 ARG A CA 1
ATOM 3510 C C . ARG A 1 439 ? 8.915 -34.306 39.789 1.00 65.88 439 ARG A C 1
ATOM 3512 O O . ARG A 1 439 ? 9.688 -35.012 40.417 1.00 65.88 439 ARG A O 1
ATOM 3519 N N . GLY A 1 440 ? 7.870 -33.702 40.360 1.00 55.81 440 GLY A N 1
ATOM 3520 C CA . GLY A 1 440 ? 7.576 -33.824 41.796 1.00 55.81 440 GLY A CA 1
ATOM 3521 C C . GLY A 1 440 ? 7.124 -35.225 42.228 1.00 55.81 440 GLY A C 1
ATOM 3522 O O . GLY A 1 440 ? 7.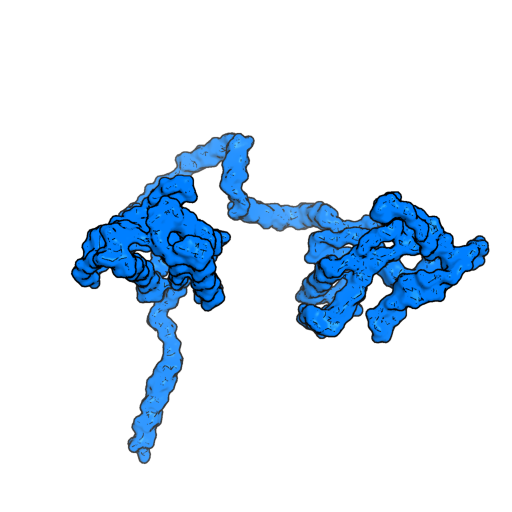335 -35.606 43.371 1.00 55.81 440 GLY A O 1
ATOM 3523 N N . SER A 1 441 ? 6.544 -36.012 41.316 1.00 54.28 441 SER A N 1
ATOM 3524 C CA . SER A 1 441 ? 6.107 -37.390 41.591 1.00 54.28 441 SER A CA 1
ATOM 3525 C C . SER A 1 441 ? 7.226 -38.437 41.538 1.00 54.28 441 SER A C 1
ATOM 3527 O O . SER A 1 441 ? 7.035 -39.532 42.051 1.00 54.28 441 SER A O 1
ATOM 3529 N N . GLU A 1 442 ? 8.378 -38.132 40.931 1.00 51.56 442 GLU A N 1
ATOM 3530 C CA . GLU A 1 442 ? 9.516 -39.067 40.870 1.00 51.56 442 GLU A CA 1
ATOM 3531 C C . GLU A 1 442 ? 10.410 -38.996 42.122 1.00 51.56 442 GLU A C 1
ATOM 3533 O O . GLU A 1 442 ? 11.106 -39.962 42.428 1.00 51.56 442 GLU A O 1
ATOM 3538 N N . GLU A 1 443 ? 10.376 -37.892 42.878 1.00 50.75 443 GLU A N 1
ATOM 3539 C CA . GLU A 1 443 ? 11.158 -37.755 44.117 1.00 50.75 443 GLU A CA 1
ATOM 3540 C C . GLU A 1 443 ? 10.498 -38.486 45.306 1.00 50.75 443 GLU A C 1
ATOM 3542 O O . GLU A 1 443 ? 11.212 -39.114 46.088 1.00 50.75 443 GLU A O 1
ATOM 3547 N N . GLU A 1 444 ? 9.160 -38.535 45.395 1.00 49.56 444 GLU A N 1
ATOM 3548 C CA . GLU A 1 444 ? 8.446 -39.248 46.477 1.00 49.56 444 GLU A CA 1
ATOM 3549 C C . GLU A 1 444 ? 8.467 -40.787 46.339 1.00 49.56 444 GLU A C 1
ATOM 3551 O O . GLU A 1 444 ? 8.410 -41.486 47.347 1.00 49.56 444 GLU A O 1
ATOM 3556 N N . GLU A 1 445 ? 8.622 -41.354 45.134 1.00 50.53 445 GLU A N 1
ATOM 3557 C CA . GLU A 1 445 ? 8.751 -42.818 44.957 1.00 50.53 445 GLU A CA 1
ATOM 3558 C C . GLU A 1 445 ? 10.168 -43.353 45.251 1.00 50.53 445 GLU A C 1
ATOM 3560 O O . GLU A 1 445 ? 10.380 -44.568 45.273 1.00 50.53 445 GLU A O 1
ATOM 3565 N N . SER A 1 446 ? 11.140 -42.468 45.505 1.00 48.56 446 SER A N 1
ATOM 3566 C CA . SER A 1 446 ? 12.534 -42.841 45.791 1.00 48.56 446 SER A CA 1
ATOM 3567 C C . SER A 1 446 ? 12.906 -42.864 47.281 1.00 48.56 446 SER A C 1
ATOM 3569 O O . SER A 1 446 ? 13.994 -43.330 47.612 1.00 48.56 446 SER A O 1
ATOM 3571 N N . GLU A 1 447 ? 12.017 -42.418 48.179 1.00 50.19 447 GLU A N 1
ATOM 3572 C CA . GLU A 1 447 ? 12.241 -42.458 49.638 1.00 50.19 447 GLU A CA 1
ATOM 3573 C C . GLU A 1 447 ? 11.629 -43.694 50.339 1.00 50.19 447 GLU A C 1
ATOM 3575 O O . GLU A 1 447 ? 11.898 -43.904 51.520 1.00 50.19 447 GLU A O 1
ATOM 3580 N N . ASP A 1 448 ? 10.885 -44.548 49.620 1.00 51.16 448 ASP A N 1
ATOM 3581 C CA . ASP A 1 448 ? 10.226 -45.759 50.161 1.00 51.16 448 ASP A CA 1
ATOM 3582 C C . ASP A 1 448 ? 10.794 -47.103 49.617 1.00 51.16 448 ASP A C 1
ATOM 3584 O O . ASP A 1 448 ? 10.158 -48.156 49.741 1.00 51.16 448 ASP A O 1
ATOM 3588 N N . GLN A 1 449 ? 12.010 -47.106 49.049 1.00 39.69 449 GLN A N 1
ATOM 3589 C CA . GLN A 1 449 ? 12.805 -48.321 48.751 1.00 39.69 449 GLN A CA 1
ATOM 3590 C C . GLN A 1 449 ? 14.146 -48.293 49.481 1.00 39.69 449 GLN A C 1
ATOM 3592 O O . GLN A 1 449 ? 14.578 -49.382 49.933 1.00 39.69 449 GLN A O 1
#

InterPro domains:
  IPR059414 Domain of unknown function DUF8370 [PF28123] (2-172)
  IPR059415 Domain of unknown function DUF8371 [PF28130] (269-386)

Radius of gyration: 35.99 Å; chains: 1; bounding box: 85×76×97 Å

Secondary structure (DSSP, 8-state):
-HHHHHHHTTT-TTSHHHHHHHHHT-PPP-GGG--SS-SS-S----S-HHHHHHHHHHHHHHHHTT----S-TTHHHHTTT---THHHHHHHHHHTHHHHHHHHHHHHHHHT---EEEEEEEEEEETTTTEEEEEEEEE-EEEEEEEETTEEEEEEEE-----GGG--------HHHHHHHHHHHHHHHHHHHHHHHHHHH--HHHHHHHHHH-HHHHHHHHHHHHHS--PPP-TTT-TT-SSTHHHHHHHHGGG-PPP----SHHHHHHHHHHHHHHHHHHHHHSGGGGGGEETTEEPPHHHHHHHHHHHHHHHHHHTT-EEES----SS---SEEEE-SS-EEEEEEEETT-TTHHHIIIIIHHHHHHHHT--EEEEEEEE-STTTTSHHHHHHHHHHHHHHHHHHTSEEEEEEEE-S----GGG---HHHHHHHHHHHHHHTTS--